Protein AF-0000000087528499 (afdb_homodimer)

pLDDT: mean 97.12, std 4.07, range [45.06, 98.94]

InterPro domains:
  IPR004852 Di-haem cytochrome c peroxidase [PF03150] (7-154)
  IPR009056 Cytochrome c-like domain [PF00034] (162-272)
  IPR009056 Cytochrome c-like domain [PS51007] (7-115)
  IPR009056 Cytochrome c-like domain [PS51007] (159-273)
  IPR026259 Di-c-type haem protein, MauG/cytochrome c peroxidase [PIRSF000294] (5-295)
  IPR036909 Cytochrome c-like domain superfamily [G3DSA:1.10.760.10] (6-283)
  IPR036909 Cytochrome c-like domain superfamily [G3DSA:1.10.760.10] (7-154)
  IPR036909 Cytochrome c-like domain superfamily [SSF46626] (4-142)
  IPR036909 Cytochrome c-like domain superfamily [SSF46626] (141-290)
  IPR051395 Cytochrome c-dependent Peroxidase and MauG [PTHR30600] (4-272)

Radius of gyration: 25.86 Å; Cα contacts (8 Å, |Δi|>4): 1270; chains: 2; bounding box: 56×79×64 Å

Organism: NCBI:txid1859131

Secondary structure (DSSP, 8-state):
-PPP-HHHHHHHHHHHH-GGGSSSSS--HHHHS-TTTTTS--SSS-B-GGGPBPSSPPPP-TTGGG-SSBSSS--BSSHHHHHHHHHH-TTTT---HHHHHHHHHT-HHHHHHHHHHHSS----HHHHHHHHHHHHHT------HHHHHHTT-GGGS-HHHHHHHHHHHHHTGGGTS-TTTTSSS-EEES-SSS----SS---BTHHHH--GGGBTEEEPPP-TTGGGS-SBTTTT-B-SHHHHHHHHIIIII-----HHHHHHHHHHHHTT--PPP--BPPPPPPP-TTSPPP-TT-/-PPP-HHHHHHHHHHHH-GGGSSSSS--HHHHS-TTTTTS--SSS-B-GGGPBPSSPPPP-TTGGG-SSBSSS--BSSHHHHHHHHHH-TTTT---HHHHHHHHHT-HHHHHHHHHHHSS----HHHHHHHHHHHHHT------HHHHHHTT-GGGS-HHHHHHHHHHHHHTGGGTS-TTTTSSS-EEES-SSS----SS---BTHHHH--GGGBTEEEPPP-TTGGGS-SBTTTT-B-SHHHHHHHHIIIII-----HHHHHHHHHHHHTT--PPP--BPPPPPPP-TTSPPP-TT-

Foldseek 3Di:
DDDFDPLLLLLLLLQQPFLLLFQFRPAGVCQQQPLVQQGGNQDLAGQAFVRAGDQWGRAHLAVLQVACADDFQRLGRAQLRVQQDQSCPCRHRVHHQVLSQVQLLQFVVSQVSCCVRVVHRDGGSSSNSVSNRSNSNVFYFDDFLVNVCVVPPVVSADPLLVLLVVCCVVLCVCVAQHDPQRFNYDKDAFQPPHDDDDPRPDQHNCVNVVDPVRGRITGGHGLQVVQRRADDDGRRPRGDQLSVLQSCSCRVRVHGDDPSNSVSNSSNSNSNYGHGDDDDNDDHRDGDPSRDDRDSPD/DPDFDPLLLLLLLLQQPFLLLFQFSPAGVCQQQPLVQQGGNQDLAGQAFVRAGDQWGRAHLAVLQVACADDFQRLGRAQLRVQQDQSCPCRHRVHHQVLSQVQLLQFVVSQVSCCVRVVHRDGGSSSNSVSNRSNSNVFYFDDFLVNVCVVPPVVSADPLLVLLVVCCVVLCVCVAQHDPQRFNYDKDAFQPPHDDDDPRPDQHNCVNVVDPVCGRITGGHGLQQVQRRADDDGRRPRGDQLSVLQSCSCRVRVHGDDPSNSVSNSSNSNSRYGHGDDDDNDDHRDGDPSRDDRDSPD

Nearest PDB structures (foldseek):
  3o5c-assembly2_C  TM=9.877E-01  e=3.280E-46  Shewanella oneidensis
  3o5c-assembly2_D  TM=9.903E-01  e=3.920E-46  Shewanella oneidensis
  1iqc-assembly2_B  TM=9.909E-01  e=7.542E-46  Nitrosomonas europaea
  4aal-assembly1_B  TM=8.360E-01  e=4.447E-28  Geobacter sulfurreducens PCA
  1zzh-assembly3_C  TM=8.320E-01  e=5.315E-28  Rhodobacter capsulatus

Structure (mmCIF, N/CA/C/O backbone):
data_AF-0000000087528499-model_v1
#
loop_
_entity.id
_entity.type
_entity.pdbx_description
1 polymer 'Cytochrome c peroxidase'
#
loop_
_atom_site.group_PDB
_atom_site.id
_atom_site.type_symbol
_atom_site.label_atom_id
_atom_site.label_alt_id
_atom_site.label_comp_id
_atom_site.label_asym_id
_atom_site.label_entity_id
_atom_site.label_seq_id
_atom_site.pdbx_PDB_ins_code
_atom_site.Cartn_x
_atom_site.Cartn_y
_atom_site.Cartn_z
_atom_site.occupancy
_atom_site.B_iso_or_equiv
_atom_site.auth_seq_id
_atom_site.auth_comp_id
_atom_site.auth_asym_id
_atom_site.auth_atom_id
_atom_site.pdbx_PDB_model_num
ATOM 1 N N . MET A 1 1 ? -13.328 -10.016 -26.359 1 45.47 1 MET A N 1
ATOM 2 C CA . MET A 1 1 ? -12.68 -9.188 -25.344 1 45.47 1 MET A CA 1
ATOM 3 C C . MET A 1 1 ? -13.703 -8.57 -24.406 1 45.47 1 MET A C 1
ATOM 5 O O . MET A 1 1 ? -14.727 -8.047 -24.844 1 45.47 1 MET A O 1
ATOM 9 N N . LYS A 1 2 ? -13.719 -8.961 -23.25 1 63.19 2 LYS A N 1
ATOM 10 C CA . LYS A 1 2 ? -14.773 -8.5 -22.375 1 63.19 2 LYS A CA 1
ATOM 11 C C . LYS A 1 2 ? -14.812 -6.977 -22.297 1 63.19 2 LYS A C 1
ATOM 13 O O . LYS A 1 2 ? -13.766 -6.324 -22.312 1 63.19 2 LYS A O 1
ATOM 18 N N . GLU A 1 3 ? -15.766 -6.355 -22.656 1 84 3 GLU A N 1
ATOM 19 C CA . GLU A 1 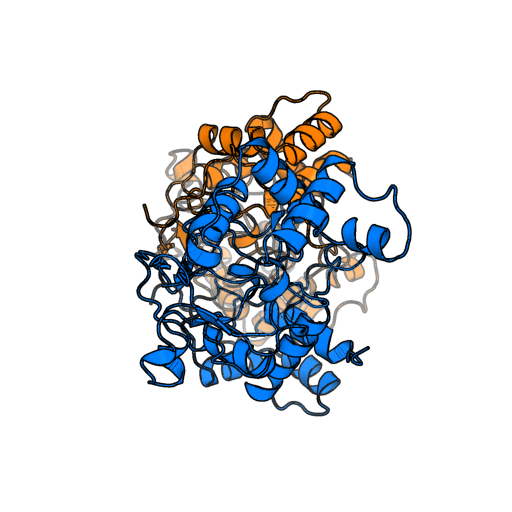3 ? -15.992 -4.918 -22.578 1 84 3 GLU A CA 1
ATOM 20 C C . GLU A 1 3 ? -15.766 -4.402 -21.156 1 84 3 GLU A C 1
ATOM 22 O O . GLU A 1 3 ? -16.219 -5.023 -20.188 1 84 3 GLU A O 1
ATOM 27 N N . ILE A 1 4 ? -14.781 -3.453 -21.016 1 93 4 ILE A N 1
ATOM 28 C CA . ILE A 1 4 ? -14.484 -2.854 -19.719 1 93 4 ILE A CA 1
ATOM 29 C C . ILE A 1 4 ? -15.109 -1.463 -19.641 1 93 4 ILE A C 1
ATOM 31 O O . ILE A 1 4 ? -14.945 -0.646 -20.547 1 93 4 ILE A O 1
ATOM 35 N N . ASN A 1 5 ? -15.977 -1.316 -18.609 1 96.56 5 ASN A N 1
ATOM 36 C CA . ASN A 1 5 ? -16.422 0.029 -18.266 1 96.56 5 ASN A CA 1
ATOM 37 C C . ASN A 1 5 ? -15.344 0.821 -17.547 1 96.56 5 ASN A C 1
ATOM 39 O O . ASN A 1 5 ? -15.07 0.581 -16.359 1 96.56 5 ASN A O 1
ATOM 43 N N . LEU A 1 6 ? -14.766 1.842 -18.25 1 96.88 6 LEU A N 1
ATOM 44 C CA . LEU A 1 6 ? -13.578 2.529 -17.75 1 96.88 6 LEU A CA 1
ATOM 45 C C . LEU A 1 6 ? -13.891 3.334 -16.5 1 96.88 6 LEU A C 1
ATOM 47 O O . LEU A 1 6 ? -13.086 3.375 -15.562 1 96.88 6 LEU A O 1
ATOM 51 N N . ALA A 1 7 ? -15.047 4.008 -16.5 1 97.75 7 ALA A N 1
ATOM 52 C CA . ALA A 1 7 ? -15.43 4.789 -15.336 1 97.75 7 ALA A CA 1
ATOM 53 C C . ALA A 1 7 ? -15.609 3.896 -14.109 1 97.75 7 ALA A C 1
ATOM 55 O O . ALA A 1 7 ? -15.156 4.238 -13.016 1 97.75 7 ALA A O 1
ATOM 56 N N . LYS A 1 8 ? -16.281 2.773 -14.289 1 98.44 8 LYS A N 1
ATOM 57 C CA . LYS A 1 8 ? -16.484 1.813 -13.203 1 98.44 8 LYS A CA 1
ATOM 58 C C . LYS A 1 8 ? -15.141 1.239 -12.742 1 98.44 8 LYS A C 1
ATOM 60 O O . LYS A 1 8 ? -14.898 1.102 -11.539 1 98.44 8 LYS A O 1
ATOM 65 N N . ALA A 1 9 ? -14.258 0.93 -13.672 1 98.69 9 ALA A N 1
ATOM 66 C CA . ALA A 1 9 ? -12.938 0.4 -13.344 1 98.69 9 ALA A CA 1
ATOM 67 C C . ALA A 1 9 ? -12.125 1.411 -12.539 1 98.69 9 ALA A C 1
ATOM 69 O O . ALA A 1 9 ? -11.398 1.039 -11.617 1 98.69 9 ALA A O 1
ATOM 70 N N . GLU A 1 10 ? -12.195 2.707 -12.883 1 98.62 10 GLU A N 1
ATOM 71 C CA . GLU A 1 10 ? -11.469 3.738 -12.148 1 98.62 10 GLU A CA 1
ATOM 72 C C . GLU A 1 10 ? -11.961 3.838 -10.703 1 98.62 10 GLU A C 1
ATOM 74 O O . GLU A 1 10 ? -11.164 3.982 -9.773 1 98.62 10 GLU A O 1
ATOM 79 N N . LEU A 1 11 ? -13.289 3.797 -10.531 1 98.81 11 LEU A N 1
ATOM 80 C CA . LEU A 1 11 ? -13.844 3.725 -9.18 1 98.81 11 LEU A CA 1
ATOM 81 C C . LEU A 1 11 ? -13.344 2.486 -8.453 1 98.81 11 LEU A C 1
ATOM 83 O O . LEU A 1 11 ? -12.922 2.568 -7.297 1 98.81 11 LEU A O 1
ATOM 87 N N . GLY A 1 12 ? -13.352 1.336 -9.133 1 98.88 12 GLY A N 1
ATOM 88 C CA . GLY A 1 12 ? -12.859 0.093 -8.562 1 98.88 12 GLY A CA 1
ATOM 89 C C . GLY A 1 12 ? -11.398 0.166 -8.148 1 98.88 12 GLY A C 1
ATOM 90 O O . GLY A 1 12 ? -11.016 -0.397 -7.121 1 98.88 12 GLY A O 1
ATOM 91 N N . LYS A 1 13 ? -10.609 0.854 -8.969 1 98.88 13 LYS A N 1
ATOM 92 C CA . LYS A 1 13 ? -9.195 1.058 -8.648 1 98.88 13 LYS A CA 1
ATOM 93 C C . LYS A 1 13 ? -9.039 1.802 -7.324 1 98.88 13 LYS A C 1
ATOM 95 O O . LYS A 1 13 ? -8.258 1.389 -6.461 1 98.88 13 LYS A O 1
ATOM 100 N N . LYS A 1 14 ? -9.75 2.869 -7.137 1 98.94 14 LYS A N 1
ATOM 101 C CA . LYS A 1 14 ? -9.688 3.617 -5.883 1 98.94 14 LYS A CA 1
ATOM 102 C C . LYS A 1 14 ? -10.078 2.738 -4.699 1 98.94 14 LYS A C 1
ATOM 104 O O . LYS A 1 14 ? -9.391 2.729 -3.672 1 98.94 14 LYS A O 1
ATOM 109 N N . LEU A 1 15 ? -11.164 1.977 -4.887 1 98.94 15 LEU A N 1
ATOM 110 C CA . LEU A 1 15 ?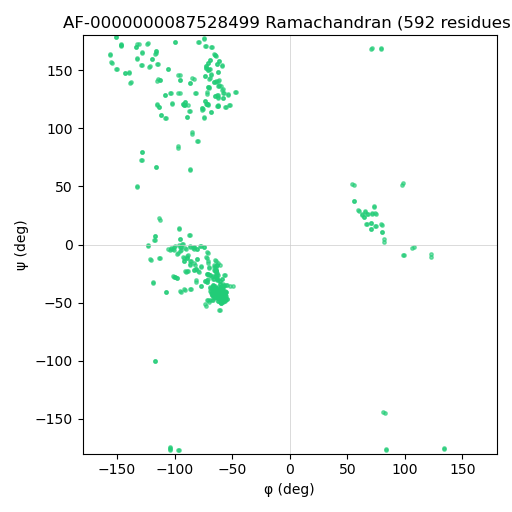 -11.664 1.122 -3.816 1 98.94 15 LEU A CA 1
ATOM 111 C C . LEU A 1 15 ? -10.672 0.009 -3.498 1 98.94 15 LEU A C 1
ATOM 113 O O . LEU A 1 15 ? -10.492 -0.35 -2.332 1 98.94 15 LEU A O 1
ATOM 117 N N . PHE A 1 16 ? -10 -0.506 -4.527 1 98.94 16 PHE A N 1
ATOM 118 C CA . PHE A 1 16 ? -9.008 -1.56 -4.391 1 98.94 16 PHE A CA 1
ATOM 119 C C . PHE A 1 16 ? -7.859 -1.105 -3.494 1 98.94 16 PHE A C 1
ATOM 121 O O . PHE A 1 16 ? -7.32 -1.896 -2.717 1 98.94 16 PHE A O 1
ATOM 128 N N . PHE A 1 17 ? -7.504 0.183 -3.471 1 98.88 17 PHE A N 1
ATOM 129 C CA . PHE A 1 17 ? -6.363 0.735 -2.75 1 98.88 17 PHE A CA 1
ATOM 130 C C . PHE A 1 17 ? -6.805 1.369 -1.438 1 98.88 17 PHE A C 1
ATOM 132 O O . PHE A 1 17 ? -5.973 1.842 -0.66 1 98.88 17 PHE A O 1
ATOM 139 N N . ASP A 1 18 ? -8.094 1.396 -1.097 1 98.81 18 ASP A N 1
ATOM 140 C CA . ASP A 1 18 ? -8.609 2.207 0.004 1 98.81 18 ASP A CA 1
ATOM 141 C C . ASP A 1 18 ? -8.57 1.434 1.319 1 98.81 18 ASP A C 1
ATOM 143 O O . ASP A 1 18 ? -9.375 0.521 1.531 1 98.81 18 ASP A O 1
ATOM 147 N N . PRO A 1 19 ? -7.688 1.811 2.229 1 98.75 19 PRO A N 1
ATOM 148 C CA . PRO A 1 19 ? -7.625 1.076 3.494 1 98.75 19 PRO A CA 1
ATOM 149 C C . PRO A 1 19 ? -8.82 1.355 4.398 1 98.75 19 PRO A C 1
ATOM 151 O O . PRO A 1 19 ? -9.031 0.652 5.391 1 98.75 19 PRO A O 1
ATOM 154 N N . ARG A 1 20 ? -9.633 2.367 4.07 1 98.56 20 ARG A N 1
ATOM 155 C CA . ARG A 1 20 ? -10.773 2.721 4.914 1 98.56 20 ARG A CA 1
ATOM 156 C C . ARG A 1 20 ? -11.898 1.703 4.77 1 98.56 20 ARG A C 1
ATOM 158 O O . ARG A 1 20 ? -12.883 1.752 5.512 1 98.56 20 ARG A O 1
ATOM 165 N N . LEU A 1 21 ? -11.695 0.698 3.895 1 98.56 21 LEU A N 1
ATOM 166 C CA . LEU A 1 21 ? -12.617 -0.426 3.773 1 98.56 21 LEU A CA 1
ATOM 167 C C . LEU A 1 21 ? -12.266 -1.528 4.766 1 98.56 21 LEU A C 1
ATOM 169 O O . LEU A 1 21 ? -12.828 -2.625 4.707 1 98.56 21 LEU A O 1
ATOM 173 N N . SER A 1 22 ? -11.359 -1.314 5.676 1 98.56 22 SER A N 1
ATOM 174 C CA . SER A 1 22 ? -11.016 -2.213 6.773 1 98.56 22 SER A CA 1
ATOM 175 C C . SER A 1 22 ? -11.242 -1.546 8.125 1 98.56 22 SER A C 1
ATOM 177 O O . SER A 1 22 ? -11.242 -0.317 8.227 1 98.56 22 SER A O 1
ATOM 179 N N . LYS A 1 23 ? -11.375 -2.35 9.148 1 97.88 23 LYS A N 1
ATOM 180 C CA . LYS A 1 23 ? -11.594 -1.845 10.5 1 97.88 23 LYS A CA 1
ATOM 181 C C . LYS A 1 23 ? -10.43 -0.974 10.953 1 97.88 23 LYS A C 1
ATOM 183 O O . LYS A 1 23 ? -10.625 0.041 11.625 1 97.88 23 LYS A O 1
ATOM 188 N N . SER A 1 24 ? -9.25 -1.37 10.602 1 97.81 24 SER A N 1
ATOM 189 C CA . SER A 1 24 ? -8.047 -0.723 11.102 1 97.81 24 SER A CA 1
ATOM 190 C C . SER A 1 24 ? -7.73 0.547 10.32 1 97.81 24 SER A C 1
ATOM 192 O O . SER A 1 24 ? -6.957 1.39 10.781 1 97.81 24 SER A O 1
ATOM 194 N N . GLY A 1 25 ? -8.242 0.671 9.117 1 98.06 25 GLY A N 1
ATOM 195 C CA . GLY A 1 25 ? -7.785 1.739 8.242 1 98.06 25 GLY A CA 1
ATOM 196 C C . GLY A 1 25 ? -6.375 1.53 7.727 1 98.06 25 GLY A C 1
ATOM 197 O O . GLY A 1 25 ? -5.723 2.479 7.281 1 98.06 25 GLY A O 1
ATOM 198 N N . PHE A 1 26 ? -5.879 0.309 7.793 1 98.06 26 PHE A N 1
ATOM 199 C CA . PHE A 1 26 ? -4.5 -0.02 7.461 1 98.06 26 PHE A CA 1
ATOM 200 C C . PHE A 1 26 ? -4.441 -1 6.293 1 98.06 26 PHE A C 1
ATOM 202 O O . PHE A 1 26 ? -3.514 -0.958 5.484 1 98.06 26 PHE A O 1
ATOM 209 N N . ILE A 1 27 ? -5.391 -1.893 6.145 1 98.5 27 ILE A N 1
ATOM 210 C CA . ILE A 1 27 ? -5.383 -2.998 5.195 1 98.5 27 ILE A CA 1
ATOM 211 C C . ILE A 1 27 ? -6.305 -2.674 4.02 1 98.5 27 ILE A C 1
ATOM 213 O O . ILE A 1 27 ? -7.426 -2.195 4.219 1 98.5 27 ILE A O 1
ATOM 217 N N . SER A 1 28 ? -5.891 -2.807 2.846 1 98.56 28 SER A N 1
ATOM 218 C CA . SER A 1 28 ? -6.652 -2.721 1.603 1 98.56 28 SER A CA 1
ATOM 219 C C . SER A 1 28 ? -6.508 -3.994 0.776 1 98.56 28 SER A C 1
ATOM 221 O O . SER A 1 28 ? -5.777 -4.906 1.158 1 98.56 28 SER A O 1
ATOM 223 N N . CYS A 1 29 ? -7.25 -4.133 -0.329 1 98.75 29 CYS A N 1
ATOM 224 C CA . CYS A 1 29 ? -7.047 -5.262 -1.229 1 98.75 29 CYS A CA 1
ATOM 225 C C . CYS A 1 29 ? -5.598 -5.336 -1.695 1 98.75 29 CYS A C 1
ATOM 227 O O . CYS A 1 29 ? -5.027 -6.422 -1.807 1 98.75 29 CYS A O 1
ATOM 229 N N . ASN A 1 30 ? -4.969 -4.199 -1.886 1 98.75 30 ASN A N 1
ATOM 230 C CA . ASN A 1 30 ? -3.592 -4.129 -2.367 1 98.75 30 ASN A CA 1
ATOM 231 C C . ASN A 1 30 ? -2.604 -4.617 -1.312 1 98.75 30 ASN A C 1
ATOM 233 O O . ASN A 1 30 ? -1.465 -4.961 -1.634 1 98.75 30 ASN A O 1
ATOM 237 N N . SER A 1 31 ? -2.988 -4.652 -0.052 1 98.38 31 SER A N 1
ATOM 238 C CA . SER A 1 31 ? -2.102 -5.121 1.009 1 98.38 31 SER A CA 1
ATOM 239 C C . SER A 1 31 ? -1.756 -6.594 0.828 1 98.38 31 SER A C 1
ATOM 241 O O . SER A 1 31 ? -0.615 -7.004 1.058 1 98.38 31 SER A O 1
ATOM 243 N N . CYS A 1 32 ? -2.697 -7.352 0.392 1 98.12 32 CYS A N 1
ATOM 244 C CA . CYS A 1 32 ? -2.492 -8.781 0.17 1 98.12 32 CYS A CA 1
ATOM 245 C C . CYS A 1 32 ? -2.246 -9.07 -1.306 1 98.12 32 CYS A C 1
ATOM 247 O O . CYS A 1 32 ? -1.653 -10.094 -1.649 1 98.12 32 CYS A O 1
ATOM 249 N N . HIS A 1 33 ? -2.768 -8.266 -2.135 1 98.62 33 HIS A N 1
ATOM 250 C CA . HIS A 1 33 ? -2.609 -8.383 -3.58 1 98.62 33 HIS A CA 1
ATOM 251 C C . HIS A 1 33 ? -1.854 -7.191 -4.152 1 98.62 33 HIS A C 1
ATOM 253 O O . HIS A 1 33 ? -2.398 -6.441 -4.965 1 98.62 33 HIS A O 1
ATOM 259 N N . ASN A 1 34 ? -0.596 -7.102 -3.771 1 98.75 34 ASN A N 1
ATOM 260 C CA . ASN A 1 34 ? 0.262 -5.961 -4.074 1 98.75 34 ASN A CA 1
ATOM 261 C C . ASN A 1 34 ? 0.581 -5.879 -5.566 1 98.75 34 ASN A C 1
ATOM 263 O O . ASN A 1 34 ? 1.312 -6.719 -6.094 1 98.75 34 ASN A O 1
ATOM 267 N N . LEU A 1 35 ? 0.107 -4.859 -6.23 1 98.81 35 LEU A N 1
ATOM 268 C CA . LEU A 1 35 ? 0.197 -4.754 -7.684 1 98.81 35 LEU A CA 1
ATOM 269 C C . LEU A 1 35 ? 1.58 -4.273 -8.109 1 98.81 35 LEU A C 1
ATOM 271 O O . LEU A 1 35 ? 1.907 -4.281 -9.297 1 98.81 35 LEU A O 1
ATOM 275 N N . SER A 1 36 ? 2.473 -3.941 -7.117 1 98.75 36 SER A N 1
ATOM 276 C CA . SER A 1 36 ? 3.881 -3.678 -7.398 1 98.75 36 SER A CA 1
ATOM 277 C C . SER A 1 36 ? 4.695 -4.969 -7.402 1 98.75 36 SER A C 1
ATOM 279 O O . SER A 1 36 ? 5.855 -4.973 -7.816 1 98.75 36 SER A O 1
ATOM 281 N N . MET A 1 37 ? 4.117 -6.047 -6.879 1 98.12 37 MET A N 1
ATOM 282 C CA . MET A 1 37 ? 4.879 -7.266 -6.621 1 98.12 37 MET A CA 1
ATOM 283 C C . MET A 1 37 ? 4.141 -8.492 -7.152 1 98.12 37 MET A C 1
ATOM 285 O O . MET A 1 37 ? 3.957 -9.469 -6.43 1 98.12 37 MET A O 1
ATOM 289 N N . GLY A 1 38 ? 3.691 -8.422 -8.414 1 97.81 38 GLY A N 1
ATOM 290 C CA . GLY A 1 38 ? 3.109 -9.578 -9.078 1 97.81 38 GLY A CA 1
ATOM 291 C C . GLY A 1 38 ? 1.704 -9.898 -8.602 1 97.81 38 GLY A C 1
ATOM 292 O O . GLY A 1 38 ? 1.222 -11.016 -8.766 1 97.81 38 GLY A O 1
ATOM 293 N N . GLY A 1 39 ? 1.047 -8.969 -7.914 1 98.56 39 GLY A N 1
ATOM 294 C CA . GLY A 1 39 ? -0.333 -9.133 -7.48 1 98.56 39 GLY A CA 1
ATOM 295 C C . GLY A 1 39 ? -0.474 -9.984 -6.234 1 98.56 39 GLY A C 1
ATOM 296 O O . GLY A 1 39 ? -1.539 -10.547 -5.98 1 98.56 39 GLY A O 1
ATOM 297 N N . THR A 1 40 ? 0.544 -10.203 -5.488 1 98.12 40 THR A N 1
ATOM 298 C CA . THR A 1 40 ? 0.572 -10.914 -4.215 1 98.12 40 THR A CA 1
ATOM 299 C C . THR A 1 40 ? 1.377 -10.141 -3.178 1 98.12 40 THR A C 1
ATOM 301 O O . THR A 1 40 ? 2.039 -9.156 -3.51 1 98.12 40 THR A O 1
ATOM 304 N N . ASP A 1 41 ? 1.311 -10.57 -1.957 1 98 41 ASP A N 1
ATOM 305 C CA . ASP A 1 41 ? 2.125 -9.938 -0.921 1 98 41 ASP A CA 1
ATOM 306 C C . ASP A 1 41 ? 3.441 -10.688 -0.729 1 98 41 ASP A C 1
ATOM 308 O O . ASP A 1 41 ? 4.285 -10.281 0.07 1 98 41 ASP A O 1
ATOM 312 N N . ASN A 1 42 ? 3.639 -11.812 -1.477 1 98.06 42 ASN A N 1
ATOM 313 C CA . ASN A 1 42 ? 4.852 -12.625 -1.435 1 98.06 42 ASN A CA 1
ATOM 314 C C . ASN A 1 42 ? 5.16 -13.102 -0.017 1 98.06 42 ASN A C 1
ATOM 316 O O . ASN A 1 42 ? 6.32 -13.133 0.393 1 98.06 42 ASN A O 1
ATOM 320 N N . LEU A 1 43 ? 4.105 -13.422 0.723 1 98 43 LEU A N 1
ATOM 321 C CA . LEU A 1 43 ? 4.184 -14.047 2.039 1 98 43 LEU A CA 1
ATOM 322 C C . LEU A 1 43 ? 3.586 -15.453 2.01 1 98 43 LEU A C 1
ATOM 324 O O . LEU A 1 43 ? 2.75 -15.758 1.156 1 98 43 LEU A O 1
ATOM 328 N N . LYS A 1 44 ? 4.035 -16.297 2.943 1 96.44 44 LYS A N 1
ATOM 329 C CA . LYS A 1 44 ? 3.422 -17.609 3.053 1 96.44 44 LYS A CA 1
ATOM 330 C C . LYS A 1 44 ? 1.919 -17.5 3.297 1 96.44 44 LYS A C 1
ATOM 332 O O . LYS A 1 44 ? 1.132 -18.234 2.682 1 96.44 44 LYS A O 1
ATOM 337 N N . THR A 1 45 ? 1.608 -16.656 4.211 1 96.31 45 THR A N 1
ATOM 338 C CA . THR A 1 45 ? 0.228 -16.266 4.473 1 96.31 45 THR A CA 1
ATOM 339 C C . THR A 1 45 ? 0.137 -14.773 4.762 1 96.31 45 THR A C 1
ATOM 341 O O . THR A 1 45 ? 1.068 -14.18 5.312 1 96.31 45 THR A O 1
ATOM 344 N N . SER A 1 46 ? -0.961 -14.203 4.379 1 97.44 46 SER A N 1
ATOM 345 C CA . SER A 1 46 ? -1.125 -12.758 4.523 1 97.44 46 SER A CA 1
ATOM 346 C C . SER A 1 46 ? -1.278 -12.359 5.988 1 97.44 46 SER A C 1
ATOM 348 O O . SER A 1 46 ? -1.599 -13.203 6.832 1 97.44 46 SER A O 1
ATOM 350 N N . ILE A 1 47 ? -0.941 -11.141 6.246 1 97.81 47 ILE A N 1
ATOM 351 C CA . ILE A 1 47 ? -1.133 -10.531 7.559 1 97.81 47 ILE A CA 1
ATOM 352 C C . ILE A 1 47 ? -2.5 -9.852 7.613 1 97.81 47 ILE A C 1
ATOM 354 O O . ILE A 1 47 ? -2.811 -8.992 6.785 1 97.81 47 ILE A O 1
ATOM 358 N N . GLY A 1 48 ? -3.357 -10.227 8.555 1 97.94 48 GLY A N 1
ATOM 359 C CA . GLY A 1 48 ? -4.68 -9.648 8.727 1 97.94 48 GLY A CA 1
ATOM 360 C C . GLY A 1 48 ? -4.77 -8.688 9.891 1 97.94 48 GLY A C 1
ATOM 361 O O . GLY A 1 48 ? -3.752 -8.344 10.5 1 97.94 48 GLY A O 1
ATOM 362 N N . HIS A 1 49 ? -6 -8.211 10.102 1 98.25 49 HIS A N 1
ATOM 363 C CA . HIS A 1 49 ? -6.289 -7.309 11.203 1 98.25 49 HIS A CA 1
ATOM 364 C C . HIS A 1 49 ? -5.68 -7.82 12.508 1 98.25 49 HIS A C 1
ATOM 366 O O . HIS A 1 49 ? -5.766 -9.008 12.812 1 98.25 49 HIS A O 1
ATOM 372 N N . LYS A 1 50 ? -4.957 -6.938 13.266 1 97.94 50 LYS A N 1
ATOM 373 C CA . LYS A 1 50 ? -4.297 -7.254 14.523 1 97.94 50 LYS A CA 1
ATOM 374 C C . LYS A 1 50 ? -3.215 -8.312 14.336 1 97.94 50 LYS A C 1
ATOM 376 O O . LYS A 1 50 ? -2.994 -9.148 15.211 1 97.94 50 LYS A O 1
ATOM 381 N N . TRP A 1 51 ? -2.68 -8.398 13.172 1 98.06 51 TRP A N 1
ATOM 382 C CA . TRP A 1 51 ? -1.521 -9.219 12.82 1 98.06 51 TRP A CA 1
ATOM 383 C C . TRP A 1 51 ? -1.878 -10.695 12.812 1 98.06 51 TRP A C 1
ATOM 385 O O . TRP A 1 51 ? -1.031 -11.547 13.109 1 98.06 51 TRP A O 1
ATOM 395 N N . GLN A 1 52 ? -3.096 -10.953 12.578 1 97.31 52 GLN A N 1
ATOM 396 C CA . GLN A 1 52 ? -3.529 -12.344 12.477 1 97.31 52 GLN A CA 1
ATOM 397 C C . GLN A 1 52 ? -2.869 -13.039 11.289 1 97.31 52 GLN A C 1
ATOM 399 O O . GLN A 1 52 ? -2.723 -12.453 10.219 1 97.31 52 GLN A O 1
ATOM 404 N N . GLN A 1 53 ? -2.516 -14.266 11.539 1 95.38 53 GLN A N 1
ATOM 405 C CA . GLN A 1 53 ? -1.944 -15.109 10.492 1 95.38 53 GLN A CA 1
ATOM 406 C C . GLN A 1 53 ? -3.033 -15.891 9.758 1 95.38 53 GLN A C 1
ATOM 408 O O . GLN A 1 53 ? -3.789 -16.641 10.383 1 95.38 53 GLN A O 1
ATOM 413 N N . GLY A 1 54 ? -3.156 -15.695 8.484 1 89.44 54 GLY A N 1
ATOM 414 C CA . GLY A 1 54 ? -4.133 -16.438 7.707 1 89.44 54 GLY A CA 1
ATOM 415 C C . GLY A 1 54 ? -3.732 -17.891 7.473 1 89.44 54 GLY A C 1
ATOM 416 O O . GLY A 1 54 ? -2.588 -18.266 7.727 1 89.44 54 GLY A O 1
ATOM 417 N N . PRO A 1 55 ? -4.648 -18.641 6.945 1 90.44 55 PRO A N 1
ATOM 418 C CA . PRO A 1 55 ? -4.398 -20.078 6.77 1 90.44 55 PRO A CA 1
ATOM 419 C C . PRO A 1 55 ? -3.855 -20.422 5.383 1 90.44 55 PRO A C 1
ATOM 421 O O . PRO A 1 55 ? -3.535 -21.578 5.109 1 90.44 55 PRO A O 1
ATOM 424 N N . ILE A 1 56 ? -3.781 -19.438 4.539 1 93.69 56 ILE A N 1
ATOM 425 C CA . ILE A 1 56 ? -3.564 -19.797 3.141 1 93.69 56 ILE A CA 1
ATOM 426 C C . ILE A 1 56 ? -2.795 -18.688 2.434 1 93.69 56 ILE A C 1
ATOM 428 O O . ILE A 1 56 ? -2.844 -17.531 2.85 1 93.69 56 ILE A O 1
ATOM 432 N N . ASN A 1 57 ? -2.059 -19.047 1.451 1 97.12 57 ASN A N 1
ATOM 433 C CA . ASN A 1 57 ? -1.312 -18.109 0.621 1 97.12 57 ASN A CA 1
ATOM 434 C C . ASN A 1 57 ? -2.24 -17.281 -0.266 1 97.12 57 ASN A C 1
ATOM 436 O O . ASN A 1 57 ? -3.199 -17.812 -0.83 1 97.12 57 ASN A O 1
ATOM 440 N N . ALA A 1 58 ? -2.037 -15.977 -0.348 1 97 58 ALA A N 1
ATOM 441 C CA . ALA A 1 58 ? -2.855 -15.133 -1.215 1 97 58 ALA A CA 1
ATOM 442 C C . ALA A 1 58 ? -2.535 -15.383 -2.686 1 97 58 ALA A C 1
ATOM 444 O O . ALA A 1 58 ? -1.388 -15.227 -3.111 1 97 58 ALA A O 1
ATOM 445 N N . PRO A 1 59 ? -3.5 -15.797 -3.484 1 97.31 59 PRO A N 1
ATOM 446 C CA . PRO A 1 59 ? -3.24 -15.93 -4.918 1 97.31 59 PRO A CA 1
ATOM 447 C C . PRO A 1 59 ? -3.041 -14.586 -5.613 1 97.31 59 PRO A C 1
ATOM 449 O O . PRO A 1 59 ? -3.469 -13.547 -5.094 1 97.31 59 PRO A O 1
ATOM 452 N N . THR A 1 60 ? -2.41 -14.609 -6.746 1 98.62 60 THR A N 1
ATOM 453 C CA . THR A 1 60 ? -2.273 -13.383 -7.523 1 98.62 60 THR A CA 1
ATOM 454 C C . THR A 1 60 ? -3.627 -12.93 -8.07 1 98.62 60 THR A C 1
ATOM 456 O O . THR A 1 60 ? -4.465 -13.766 -8.422 1 98.62 60 THR A O 1
ATOM 459 N N . VAL A 1 61 ? -3.801 -11.609 -8.156 1 98.56 61 VAL A N 1
ATOM 460 C CA . VAL A 1 61 ? -5.008 -11.047 -8.742 1 98.56 61 VAL A CA 1
ATOM 461 C C . VAL A 1 61 ? -4.793 -10.812 -10.234 1 98.56 61 VAL A C 1
ATOM 463 O O . VAL A 1 61 ? -5.746 -10.578 -10.977 1 98.56 61 VAL A O 1
ATOM 466 N N . LEU A 1 62 ? -3.506 -10.867 -10.688 1 98.75 62 LEU A N 1
ATOM 467 C CA . LEU A 1 62 ? -3.229 -10.719 -12.109 1 98.75 62 LEU A CA 1
ATOM 468 C C . LEU A 1 62 ? -3.867 -11.852 -12.906 1 98.75 62 LEU A C 1
ATOM 470 O O . LEU A 1 62 ? -3.73 -13.023 -12.547 1 98.75 62 LEU A O 1
ATOM 474 N N . ASN A 1 63 ? -4.598 -11.477 -13.914 1 98.5 63 ASN A N 1
ATOM 475 C CA . ASN A 1 63 ? -5.262 -12.398 -14.828 1 98.5 63 ASN A CA 1
ATOM 476 C C . ASN A 1 63 ? -6.363 -13.188 -14.125 1 98.5 63 ASN A C 1
ATOM 478 O O . ASN A 1 63 ? -6.789 -14.234 -14.609 1 98.5 63 ASN A O 1
ATOM 482 N N . SER A 1 64 ? -6.816 -12.719 -12.977 1 98.06 64 SER A N 1
ATOM 483 C CA . SER A 1 64 ? -7.828 -13.445 -12.219 1 98.06 64 SER A CA 1
ATOM 484 C C . SER A 1 64 ? -9.141 -13.539 -12.984 1 98.06 64 SER A C 1
ATOM 486 O O . SER A 1 64 ? -9.961 -14.414 -12.719 1 98.06 64 SER A O 1
ATOM 488 N N . SER A 1 65 ? -9.383 -12.656 -13.906 1 97.25 65 SER A N 1
ATOM 489 C CA . SER A 1 65 ? -10.586 -12.688 -14.734 1 97.25 65 SER A CA 1
ATOM 490 C C . SER A 1 65 ? -10.633 -13.938 -15.609 1 97.25 65 SER A C 1
ATOM 492 O O . SER A 1 65 ? -11.672 -14.273 -16.172 1 97.25 65 SER A O 1
ATOM 494 N N . LEU A 1 66 ? -9.531 -14.672 -15.758 1 97.62 66 LEU A N 1
ATOM 495 C CA . LEU A 1 66 ? -9.461 -15.883 -16.578 1 97.62 66 LEU A CA 1
ATOM 496 C C . LEU A 1 66 ? -9.828 -17.109 -15.75 1 97.62 66 LEU A C 1
ATOM 498 O O . LEU A 1 66 ? -10.008 -18.203 -16.312 1 97.62 66 LEU A O 1
ATOM 502 N N . ASN A 1 67 ? -9.906 -16.969 -14.438 1 97.94 67 ASN A N 1
ATOM 503 C CA . ASN A 1 67 ? -10.297 -18.094 -13.578 1 97.94 67 ASN A CA 1
ATOM 504 C C . ASN A 1 67 ? -11.773 -18.453 -13.773 1 97.94 67 ASN A C 1
ATOM 506 O O . ASN A 1 67 ? -12.617 -17.562 -13.922 1 97.94 67 ASN A O 1
ATOM 510 N N . PHE A 1 68 ? -12.07 -19.703 -13.727 1 97.81 68 PHE A N 1
ATOM 511 C CA . PHE A 1 68 ? -13.469 -20.109 -13.844 1 97.81 68 PHE A CA 1
ATOM 512 C C . PHE A 1 68 ? -14.195 -19.922 -12.516 1 97.81 68 PHE A C 1
ATOM 514 O O . PHE A 1 68 ? -15.422 -19.828 -12.484 1 97.81 68 PHE A O 1
ATOM 521 N N . VAL A 1 69 ? -13.477 -19.906 -11.43 1 98.06 69 VAL A N 1
ATOM 522 C CA . VAL A 1 69 ? -13.906 -19.578 -10.078 1 98.06 69 VAL A CA 1
ATOM 523 C C . VAL A 1 69 ? -12.773 -18.891 -9.328 1 98.06 69 VAL A C 1
ATOM 525 O O . VAL A 1 69 ? -11.648 -18.797 -9.828 1 98.06 69 VAL A O 1
ATOM 528 N N . GLN A 1 70 ? -13.094 -18.375 -8.164 1 97.62 70 GLN A N 1
ATOM 529 C CA . GLN A 1 70 ? -12.086 -17.641 -7.41 1 97.62 70 GLN A CA 1
ATOM 530 C C . GLN A 1 70 ? -11.758 -18.344 -6.094 1 97.62 70 GLN A C 1
ATOM 532 O O . GLN A 1 70 ? -12.469 -19.266 -5.684 1 97.62 70 GLN A O 1
ATOM 537 N N . PHE A 1 71 ? -10.641 -17.891 -5.477 1 96.94 71 PHE A N 1
ATOM 538 C CA . PHE A 1 71 ? -10.062 -18.516 -4.289 1 96.94 71 PHE A CA 1
ATOM 539 C C . PHE A 1 71 ? -9.43 -19.859 -4.633 1 96.94 71 PHE A C 1
ATOM 541 O O . PHE A 1 71 ? -9.562 -20.344 -5.762 1 96.94 71 PHE A O 1
ATOM 548 N N . TRP A 1 72 ? -8.703 -20.375 -3.744 1 97.44 72 TRP A N 1
ATOM 549 C CA . TRP A 1 72 ? -8.086 -21.688 -3.906 1 97.44 72 TRP A CA 1
ATOM 550 C C . TRP A 1 72 ? -9.141 -22.781 -3.951 1 97.44 72 TRP A C 1
ATOM 552 O O . TRP A 1 72 ? -9.016 -23.75 -4.715 1 97.44 72 TRP A O 1
ATOM 562 N N . ASP A 1 73 ? -10.172 -22.594 -3.133 1 97.31 73 ASP A N 1
ATOM 563 C CA . ASP A 1 73 ? -11.156 -23.672 -2.984 1 97.31 73 ASP A CA 1
ATOM 564 C C . ASP A 1 73 ? -12.352 -23.438 -3.906 1 97.31 73 ASP A C 1
ATOM 566 O O . ASP A 1 73 ? -13.328 -24.188 -3.869 1 97.31 73 ASP A O 1
ATOM 570 N N . GLY A 1 74 ? -12.352 -22.359 -4.66 1 97.62 74 GLY A N 1
ATOM 571 C CA . GLY A 1 74 ? -13.391 -22.094 -5.645 1 97.62 74 GLY A CA 1
ATOM 572 C C . GLY A 1 74 ? -14.711 -21.672 -5.023 1 97.62 74 GLY A C 1
ATOM 573 O O . GLY A 1 74 ? -15.773 -21.859 -5.617 1 97.62 74 GLY A O 1
ATOM 574 N N . ARG A 1 75 ? -14.68 -21.094 -3.879 1 97.25 75 ARG A N 1
ATOM 575 C CA . ARG A 1 75 ? -15.914 -20.812 -3.162 1 97.25 75 ARG A CA 1
ATOM 576 C C . ARG A 1 75 ? -16.625 -19.609 -3.756 1 97.25 75 ARG A C 1
ATOM 578 O O . ARG A 1 75 ? -17.812 -19.391 -3.5 1 97.25 75 ARG A O 1
ATOM 585 N N . ALA A 1 76 ? -15.93 -18.766 -4.512 1 97.31 76 ALA A N 1
ATOM 586 C CA . ALA A 1 76 ? -16.547 -17.625 -5.176 1 97.31 76 ALA A CA 1
ATOM 587 C C . ALA A 1 76 ? -16.641 -17.844 -6.68 1 97.31 76 ALA A C 1
ATOM 589 O O . ALA A 1 76 ? -15.633 -18.125 -7.336 1 97.31 76 ALA A O 1
ATOM 590 N N . GLU A 1 77 ? -17.812 -17.656 -7.219 1 97.19 77 GLU A N 1
ATOM 591 C CA . GLU A 1 77 ? -18.047 -17.922 -8.633 1 97.19 77 GLU A CA 1
ATOM 592 C C . GLU A 1 77 ? -17.484 -16.812 -9.508 1 97.19 77 GLU A C 1
ATOM 594 O O . GLU A 1 77 ? -17.031 -17.062 -10.633 1 97.19 77 GLU A O 1
ATOM 599 N N . THR A 1 78 ? -17.578 -15.609 -8.992 1 97.62 78 THR A N 1
ATOM 600 C CA . THR A 1 78 ? -17.172 -14.453 -9.789 1 97.62 78 THR A CA 1
ATOM 601 C C . THR A 1 78 ? -16.188 -13.586 -9 1 97.62 78 THR A C 1
ATOM 603 O O . THR A 1 78 ? -16.047 -13.734 -7.789 1 97.62 78 THR A O 1
ATOM 606 N N . LEU A 1 79 ? -15.508 -12.68 -9.742 1 97.88 79 LEU A N 1
ATOM 607 C CA . LEU A 1 79 ? -14.648 -11.688 -9.094 1 97.88 79 LEU A CA 1
ATOM 608 C C . LEU A 1 79 ? -15.445 -10.844 -8.109 1 97.88 79 LEU A C 1
ATOM 610 O O . LEU A 1 79 ? -14.953 -10.523 -7.023 1 97.88 79 LEU A O 1
ATOM 614 N N . LYS A 1 80 ? -16.656 -10.477 -8.523 1 97.56 80 LYS A N 1
ATOM 615 C CA . LYS A 1 80 ? -17.531 -9.703 -7.66 1 97.56 80 LYS A CA 1
ATOM 616 C C . LYS A 1 80 ? -17.812 -10.438 -6.355 1 97.56 80 LYS A C 1
ATOM 618 O O . LYS A 1 80 ? -17.719 -9.859 -5.273 1 97.56 80 LYS A O 1
ATOM 623 N N . ASP A 1 81 ? -18.094 -11.758 -6.43 1 97.06 81 ASP A N 1
ATOM 624 C CA . ASP A 1 81 ? -18.344 -12.578 -5.25 1 97.06 81 ASP A CA 1
ATOM 625 C C . ASP A 1 81 ? -17.109 -12.641 -4.352 1 97.06 81 ASP A C 1
ATOM 627 O O . ASP A 1 81 ? -17.234 -12.609 -3.125 1 97.06 81 ASP A O 1
ATOM 631 N N . GLN A 1 82 ? -16.062 -12.789 -4.961 1 97.06 82 GLN A N 1
ATOM 632 C CA . GLN A 1 82 ? -14.797 -12.891 -4.234 1 97.06 82 GLN A CA 1
ATOM 633 C C . GLN A 1 82 ? -14.5 -11.609 -3.455 1 97.06 82 GLN A C 1
ATOM 635 O O . GLN A 1 82 ? -14.117 -11.664 -2.285 1 97.06 82 GLN A O 1
ATOM 640 N N . ALA A 1 83 ? -14.672 -10.406 -3.99 1 96 83 ALA A N 1
ATOM 641 C CA . ALA A 1 83 ? -14.258 -9.117 -3.451 1 96 83 ALA A CA 1
ATOM 642 C C . ALA A 1 83 ? -14.969 -8.812 -2.135 1 96 83 ALA A C 1
ATOM 644 O O . ALA A 1 83 ? -14.422 -8.133 -1.268 1 96 83 ALA A O 1
ATOM 645 N N . GLY A 1 84 ? -16.109 -9.305 -1.975 1 95.5 84 GLY A N 1
ATOM 646 C CA . GLY A 1 84 ? -16.875 -9.031 -0.77 1 95.5 84 GLY A CA 1
ATOM 647 C C . GLY A 1 84 ? -16.344 -9.766 0.449 1 95.5 84 GLY A C 1
ATOM 648 O O . GLY A 1 84 ? -16.5 -9.297 1.577 1 95.5 84 GLY A O 1
ATOM 649 N N . GLY A 1 85 ? -15.789 -10.914 0.288 1 94.81 85 GLY A N 1
ATOM 650 C CA . GLY A 1 85 ? -15.383 -11.812 1.36 1 94.81 85 GLY A CA 1
ATOM 651 C C . GLY A 1 85 ? -14.352 -11.203 2.289 1 94.81 85 GLY A C 1
ATOM 652 O O . GLY A 1 85 ? -14.602 -11.062 3.49 1 94.81 85 GLY A O 1
ATOM 653 N N . PRO A 1 86 ? -13.242 -10.766 1.761 1 96.44 86 PRO A N 1
ATOM 654 C CA . PRO A 1 86 ? -12.148 -10.25 2.592 1 96.44 86 PRO A CA 1
ATOM 655 C C . PRO A 1 86 ? -12.57 -9.055 3.447 1 96.44 86 PRO A C 1
ATOM 657 O O . PRO A 1 86 ? -12.117 -8.922 4.586 1 96.44 86 PRO A O 1
ATOM 660 N N . ILE A 1 87 ? -13.406 -8.156 2.949 1 96.88 87 ILE A N 1
ATOM 661 C CA . ILE A 1 87 ? -13.844 -6.969 3.672 1 96.88 87 ILE A CA 1
ATOM 662 C C . ILE A 1 87 ? -14.477 -7.375 5.004 1 96.88 87 ILE A C 1
ATOM 664 O O . ILE A 1 87 ? -14.164 -6.801 6.047 1 96.88 87 ILE A O 1
ATOM 668 N N . ALA A 1 88 ? -15.273 -8.484 4.969 1 96.94 88 ALA A N 1
ATOM 669 C CA . ALA A 1 88 ? -16.047 -8.867 6.152 1 96.94 88 ALA A CA 1
ATOM 670 C C . ALA A 1 88 ? -15.312 -9.953 6.941 1 96.94 88 ALA A C 1
ATOM 672 O O . ALA A 1 88 ? -15.766 -10.359 8.016 1 96.94 88 ALA A O 1
ATOM 673 N N . ASN A 1 89 ? -14.234 -10.492 6.418 1 96.31 89 ASN A N 1
ATOM 674 C CA . ASN A 1 89 ? -13.516 -11.57 7.094 1 96.31 89 ASN A CA 1
ATOM 675 C C . ASN A 1 89 ? -12.766 -11.062 8.32 1 96.31 89 ASN A C 1
ATOM 677 O O . ASN A 1 89 ? -11.883 -10.211 8.203 1 96.31 89 ASN A O 1
ATOM 681 N N . PRO A 1 90 ? -13.031 -11.555 9.531 1 95.81 90 PRO A N 1
ATOM 682 C CA . PRO A 1 90 ? -12.414 -11.031 10.758 1 95.81 90 PRO A CA 1
ATOM 683 C C . PRO A 1 90 ? -10.906 -11.25 10.797 1 95.81 90 PRO A C 1
ATOM 685 O O . PRO A 1 90 ? -10.195 -10.547 11.516 1 95.81 90 PRO A O 1
ATOM 688 N N . GLY A 1 91 ? -10.422 -12.18 10.062 1 95.62 91 GLY A N 1
ATOM 689 C CA . GLY A 1 91 ? -8.992 -12.445 10.023 1 95.62 91 GLY A CA 1
ATOM 690 C C . GLY A 1 91 ? -8.273 -11.672 8.938 1 95.62 91 GLY A C 1
ATOM 691 O O . GLY A 1 91 ? -7.059 -11.789 8.773 1 95.62 91 GLY A O 1
ATOM 692 N N . GLU A 1 92 ? -8.992 -10.945 8.156 1 96.81 92 GLU A N 1
ATOM 693 C CA . GLU A 1 92 ? -8.438 -10.156 7.059 1 96.81 92 GLU A CA 1
ATOM 694 C C . GLU A 1 92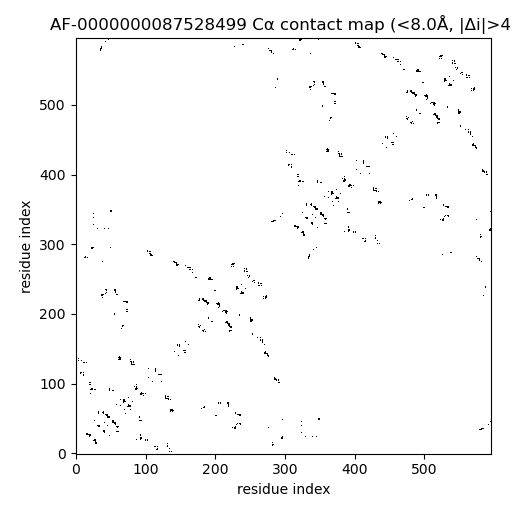 ? -8.68 -8.664 7.273 1 96.81 92 GLU A C 1
ATOM 696 O O . GLU A 1 92 ? -8.055 -8.039 8.133 1 96.81 92 GLU A O 1
ATOM 701 N N . MET A 1 93 ? -9.664 -8.055 6.648 1 97.69 93 MET A N 1
ATOM 702 C CA . MET A 1 93 ? -9.898 -6.613 6.773 1 97.69 93 MET A CA 1
ATOM 703 C C . MET A 1 93 ? -10.773 -6.305 7.984 1 97.69 93 MET A C 1
ATOM 705 O O . MET A 1 93 ? -10.859 -5.152 8.414 1 97.69 93 MET A O 1
ATOM 709 N N . ALA A 1 94 ? -11.484 -7.324 8.547 1 97.44 94 ALA A N 1
ATOM 710 C CA . ALA A 1 94 ? -12.172 -7.336 9.836 1 97.44 94 ALA A CA 1
ATOM 711 C C . ALA A 1 94 ? -13.242 -6.25 9.898 1 97.44 94 ALA A C 1
ATOM 713 O O . ALA A 1 94 ? -13.461 -5.648 10.953 1 97.44 94 ALA A O 1
ATOM 714 N N . PHE A 1 95 ? -13.789 -5.938 8.797 1 96.69 95 PHE A N 1
ATOM 715 C CA . PHE A 1 95 ? -14.844 -4.93 8.75 1 96.69 95 PHE A CA 1
ATOM 716 C C . PHE A 1 95 ? -16.203 -5.586 8.578 1 96.69 95 PHE A C 1
ATOM 718 O O . PHE A 1 95 ? -16.375 -6.762 8.906 1 96.69 95 PHE A O 1
ATOM 725 N N . THR A 1 96 ? -17.312 -4.961 8.406 1 96.62 96 THR A N 1
ATOM 726 C CA . THR A 1 96 ? -18.609 -5.457 7.938 1 96.62 96 THR A CA 1
ATOM 727 C C . THR A 1 96 ? -19.047 -4.703 6.688 1 96.62 96 THR A C 1
ATOM 729 O O . THR A 1 96 ? -18.656 -3.561 6.469 1 96.62 96 THR A O 1
ATOM 732 N N . HIS A 1 97 ? -19.828 -5.387 5.941 1 97.12 97 HIS A N 1
ATOM 733 C CA . HIS A 1 97 ? -20.312 -4.742 4.73 1 97.12 97 HIS A CA 1
ATOM 734 C C . HIS A 1 97 ? -21.094 -3.473 5.062 1 97.12 97 HIS A C 1
ATOM 736 O O . HIS A 1 97 ? -20.969 -2.463 4.363 1 97.12 97 HIS A O 1
ATOM 742 N N . ASP A 1 98 ? -21.812 -3.498 6.133 1 96.81 98 ASP A N 1
ATOM 743 C CA . ASP A 1 98 ? -22.594 -2.334 6.543 1 96.81 98 ASP A CA 1
ATOM 744 C C . ASP A 1 98 ? -21.672 -1.173 6.934 1 96.81 98 ASP A C 1
ATOM 746 O O . ASP A 1 98 ? -21.906 -0.031 6.535 1 96.81 98 ASP A O 1
ATOM 750 N N . LEU A 1 99 ? -20.719 -1.453 7.711 1 95.94 99 LEU A N 1
ATOM 751 C CA . LEU A 1 99 ? -19.797 -0.407 8.148 1 95.94 99 LEU A CA 1
ATOM 752 C C . LEU A 1 99 ? -19.016 0.15 6.965 1 95.94 99 LEU A C 1
ATOM 754 O O . LEU A 1 99 ? -18.75 1.354 6.898 1 95.94 99 LEU A O 1
ATOM 758 N N . ALA A 1 100 ? -18.578 -0.714 6.039 1 96.5 100 ALA A N 1
ATOM 759 C CA . ALA A 1 100 ? -17.906 -0.269 4.82 1 96.5 100 ALA A CA 1
ATOM 760 C C . ALA A 1 100 ? -18.781 0.707 4.035 1 96.5 100 ALA A C 1
ATOM 762 O O . ALA A 1 100 ? -18.312 1.75 3.584 1 96.5 100 ALA A O 1
ATOM 763 N N . GLN A 1 101 ? -20.031 0.333 3.873 1 96.75 101 GLN A N 1
ATOM 764 C CA . GLN A 1 101 ? -20.984 1.2 3.195 1 96.75 101 GLN A CA 1
ATOM 765 C C . GLN A 1 101 ? -21.109 2.547 3.904 1 96.75 101 GLN A C 1
ATOM 767 O O . GLN A 1 101 ? -21.094 3.596 3.26 1 96.75 101 GLN A O 1
ATOM 772 N N . ASP A 1 102 ? -21.25 2.486 5.223 1 97.19 102 ASP A N 1
ATOM 773 C CA . ASP A 1 102 ? -21.391 3.709 6.008 1 97.19 102 ASP A CA 1
ATOM 774 C C . ASP A 1 102 ? -20.203 4.645 5.793 1 97.19 102 ASP A C 1
ATOM 776 O O . ASP A 1 102 ? -20.391 5.859 5.652 1 97.19 102 ASP A O 1
ATOM 780 N N . VAL A 1 103 ? -19.031 4.086 5.758 1 98.19 103 VAL A N 1
ATOM 781 C CA . VAL A 1 103 ? -17.828 4.879 5.527 1 98.19 103 VAL A CA 1
ATOM 782 C C . VAL A 1 103 ? -17.891 5.527 4.148 1 98.19 103 VAL A C 1
ATOM 784 O O . VAL A 1 103 ? -17.734 6.746 4.02 1 98.19 103 VAL A O 1
ATOM 787 N N . LEU A 1 104 ? -18.203 4.801 3.115 1 98.56 104 LEU A N 1
ATOM 788 C CA . LEU A 1 104 ? -18.172 5.297 1.742 1 98.56 104 LEU A CA 1
ATOM 789 C C . LEU A 1 104 ? -19.266 6.348 1.53 1 98.56 104 LEU A C 1
ATOM 791 O O . LEU A 1 104 ? -19.031 7.352 0.85 1 98.56 104 LEU A O 1
ATOM 795 N N . VAL A 1 105 ? -20.422 6.133 2.174 1 98.12 105 VAL A N 1
ATOM 796 C CA . VAL A 1 105 ? -21.547 7.066 2.037 1 98.12 105 VAL A CA 1
ATOM 797 C C . VAL A 1 105 ? -21.172 8.398 2.689 1 98.12 105 VAL A C 1
ATOM 799 O O . VAL A 1 105 ? -21.656 9.453 2.262 1 98.12 105 VAL A O 1
ATOM 802 N N . SER A 1 106 ? -20.328 8.344 3.639 1 98.31 106 SER A N 1
ATOM 803 C CA . SER A 1 106 ? -19.969 9.547 4.391 1 98.31 106 SER A CA 1
ATOM 804 C C . SER A 1 106 ? -18.891 10.352 3.664 1 98.31 106 SER A C 1
ATOM 806 O O . SER A 1 106 ? -18.516 11.438 4.105 1 98.31 106 SER A O 1
ATOM 808 N N . ILE A 1 107 ? -18.375 9.938 2.541 1 98.38 107 ILE A N 1
ATOM 809 C CA . ILE A 1 107 ? -17.312 10.594 1.783 1 98.38 107 ILE A CA 1
ATOM 810 C C . ILE A 1 107 ? -17.891 11.219 0.515 1 98.38 107 ILE A C 1
ATOM 812 O O . ILE A 1 107 ? -18.25 10.5 -0.427 1 98.38 107 ILE A O 1
ATOM 816 N N . PRO A 1 108 ? -17.984 12.516 0.411 1 98.06 108 PRO A N 1
ATOM 817 C CA . PRO A 1 108 ? -18.656 13.164 -0.714 1 98.06 108 PRO A CA 1
ATOM 818 C C . PRO A 1 108 ? -18.047 12.797 -2.064 1 98.06 108 PRO A C 1
ATOM 820 O O . PRO A 1 108 ? -18.766 12.625 -3.047 1 98.06 108 PRO A O 1
ATOM 823 N N . GLY A 1 109 ? -16.75 12.664 -2.131 1 98.25 109 GLY A N 1
ATOM 824 C CA . GLY A 1 109 ? -16.109 12.273 -3.373 1 98.25 109 GLY A CA 1
ATOM 825 C C . GLY A 1 109 ? -16.594 10.93 -3.898 1 98.25 109 GLY A C 1
ATOM 826 O O . GLY A 1 109 ? -16.797 10.766 -5.102 1 98.25 109 GLY A O 1
ATOM 827 N N . TYR A 1 110 ? -16.781 9.977 -3.049 1 98.62 110 TYR A N 1
ATOM 828 C CA . TYR A 1 110 ? -17.281 8.672 -3.467 1 98.62 110 TYR A CA 1
ATOM 829 C C . TYR A 1 110 ? -18.734 8.773 -3.914 1 98.62 110 TYR A C 1
ATOM 831 O O . TYR A 1 110 ? -19.125 8.133 -4.895 1 98.62 110 TYR A O 1
ATOM 839 N N . ILE A 1 111 ? -19.531 9.57 -3.182 1 98.44 111 ILE A N 1
ATOM 840 C CA . ILE A 1 111 ? -20.922 9.75 -3.59 1 98.44 111 ILE A CA 1
ATOM 841 C C . ILE A 1 111 ? -20.984 10.258 -5.027 1 98.44 111 ILE A C 1
ATOM 843 O O . ILE A 1 111 ? -21.719 9.727 -5.852 1 98.44 111 ILE A O 1
ATOM 847 N N . THR A 1 112 ? -20.219 11.227 -5.328 1 98.25 112 THR A N 1
ATOM 848 C CA . THR A 1 112 ? -20.156 11.797 -6.672 1 98.25 112 THR A CA 1
ATOM 849 C C . THR A 1 112 ? -19.734 10.742 -7.688 1 98.25 112 THR A C 1
ATOM 851 O O . THR A 1 112 ? -20.328 10.625 -8.758 1 98.25 112 THR A O 1
ATOM 854 N N . GLU A 1 113 ? -18.703 9.984 -7.375 1 98.25 113 GLU A N 1
ATOM 855 C CA . GLU A 1 113 ? -18.188 8.984 -8.305 1 98.25 113 GLU A CA 1
ATOM 856 C C . GLU A 1 113 ? -19.188 7.855 -8.516 1 98.25 113 GLU A C 1
ATOM 858 O O . GLU A 1 113 ? -19.359 7.375 -9.633 1 98.25 113 GLU A O 1
ATOM 863 N N . PHE A 1 114 ? -19.812 7.395 -7.406 1 98.62 114 PHE A N 1
ATOM 864 C CA . PHE A 1 114 ? -20.828 6.367 -7.551 1 98.62 114 PHE A CA 1
ATOM 865 C C . PHE A 1 114 ? -21.969 6.852 -8.438 1 98.62 114 PHE A C 1
ATOM 867 O O . PHE A 1 114 ? -22.484 6.094 -9.258 1 98.62 114 PHE A O 1
ATOM 874 N N . LYS A 1 115 ? -22.359 8.094 -8.25 1 98.25 115 LYS A N 1
ATOM 875 C CA . LYS A 1 115 ? -23.422 8.672 -9.086 1 98.25 115 LYS A CA 1
ATOM 876 C C . LYS A 1 115 ? -23.016 8.68 -10.555 1 98.25 115 LYS A C 1
ATOM 878 O O . LYS A 1 115 ? -23.812 8.336 -11.43 1 98.25 115 LYS A O 1
ATOM 883 N N . GLN A 1 116 ? -21.828 9.023 -10.852 1 97.88 116 GLN A N 1
ATOM 884 C CA . GLN A 1 116 ? -21.328 9.07 -12.219 1 97.88 116 GLN A CA 1
ATOM 885 C C . GLN A 1 116 ? -21.312 7.676 -12.836 1 97.88 116 GLN A C 1
ATOM 887 O O . GLN A 1 116 ? -21.641 7.508 -14.016 1 97.88 116 GLN A O 1
ATOM 892 N N . VAL A 1 117 ? -20.969 6.691 -12.055 1 98.31 117 VAL A N 1
ATOM 893 C CA . VAL A 1 117 ? -20.719 5.348 -12.57 1 98.31 117 VAL A CA 1
ATOM 894 C C . VAL A 1 117 ? -22.031 4.578 -12.648 1 98.31 117 VAL A C 1
ATOM 896 O O . VAL A 1 117 ? -22.281 3.855 -13.617 1 98.31 117 VAL A O 1
ATOM 899 N N . PHE A 1 118 ? -22.906 4.762 -11.664 1 98.25 118 PHE A N 1
ATOM 900 C CA . PHE A 1 118 ? -24.062 3.877 -11.539 1 98.25 118 PHE A CA 1
ATOM 901 C C . PHE A 1 118 ? -25.359 4.633 -11.82 1 98.25 118 PHE A C 1
ATOM 903 O O . PHE A 1 118 ? -26.438 4.027 -11.898 1 98.25 118 PHE A O 1
ATOM 910 N N . GLY A 1 119 ? -25.312 5.953 -11.898 1 97.94 119 GLY A N 1
ATOM 911 C CA . GLY A 1 119 ? -26.469 6.734 -12.312 1 97.94 119 GLY A CA 1
ATOM 912 C C . GLY A 1 119 ? -27.25 7.316 -11.148 1 97.94 119 GLY A C 1
ATOM 913 O O . GLY A 1 119 ? -28.188 8.102 -11.352 1 97.94 119 GLY A O 1
ATOM 914 N N . ASP A 1 120 ? -26.891 6.883 -9.914 1 97.06 120 ASP A N 1
ATOM 915 C CA . ASP A 1 120 ? -27.484 7.465 -8.719 1 97.06 120 ASP A CA 1
ATOM 916 C C . ASP A 1 120 ? -26.516 7.391 -7.535 1 97.06 120 ASP A C 1
ATOM 918 O O . ASP A 1 120 ? -25.422 6.855 -7.664 1 97.06 120 ASP A O 1
ATOM 922 N N . ASP A 1 121 ? -26.938 7.918 -6.422 1 95 121 ASP A N 1
ATOM 923 C CA . ASP A 1 121 ? -26 8.125 -5.32 1 95 121 ASP A CA 1
ATOM 924 C C . ASP A 1 121 ? -26.062 6.965 -4.328 1 95 121 ASP A C 1
ATOM 926 O O . ASP A 1 121 ? -25.531 7.062 -3.223 1 95 121 ASP A O 1
ATOM 930 N N . LYS A 1 122 ? -26.672 5.871 -4.703 1 96.5 122 LYS A N 1
ATOM 931 C CA . LYS A 1 122 ? -26.734 4.723 -3.805 1 96.5 122 LYS A CA 1
ATOM 932 C C . LYS A 1 122 ? -25.375 4.02 -3.719 1 96.5 122 LYS A C 1
ATOM 934 O O . LYS A 1 122 ? -24.797 3.664 -4.742 1 96.5 122 LYS A O 1
ATOM 939 N N . VAL A 1 123 ? -24.859 3.885 -2.533 1 97.44 123 VAL A N 1
ATOM 940 C CA . VAL A 1 123 ? -23.625 3.166 -2.26 1 97.44 123 VAL A CA 1
ATOM 941 C C . VAL A 1 123 ? -23.922 1.917 -1.435 1 97.44 123 VAL A C 1
ATOM 943 O O . VAL A 1 123 ? -24.469 2.008 -0.335 1 97.44 123 VAL A O 1
ATOM 946 N N . ASN A 1 124 ? -23.641 0.796 -1.943 1 96.75 124 ASN A N 1
ATOM 947 C CA . ASN A 1 124 ? -23.797 -0.467 -1.229 1 96.75 124 ASN A CA 1
ATOM 948 C C . ASN A 1 124 ? -22.734 -1.474 -1.635 1 96.75 124 ASN A C 1
ATOM 950 O O . ASN A 1 124 ? -21.984 -1.242 -2.588 1 96.75 124 ASN A O 1
ATOM 954 N N . ILE A 1 125 ? -22.719 -2.549 -0.918 1 97.12 125 ILE A N 1
ATOM 955 C CA . ILE A 1 125 ? -21.625 -3.504 -1.064 1 97.12 125 ILE A CA 1
ATOM 956 C C . ILE A 1 125 ? -21.672 -4.141 -2.451 1 97.12 125 ILE A C 1
ATOM 958 O O . ILE A 1 125 ? -20.641 -4.438 -3.043 1 97.12 125 ILE A O 1
ATOM 962 N N . ASP A 1 126 ? -22.844 -4.34 -2.93 1 97.88 126 ASP A N 1
ATOM 963 C CA . ASP A 1 126 ? -22.984 -4.91 -4.266 1 97.88 126 ASP A CA 1
ATOM 964 C C . ASP A 1 126 ? -22.281 -4.051 -5.312 1 97.88 126 ASP A C 1
ATOM 966 O O . ASP A 1 126 ? -21.531 -4.57 -6.148 1 97.88 126 ASP A O 1
ATOM 970 N N . ARG A 1 127 ? -22.516 -2.785 -5.285 1 98.5 127 ARG A N 1
ATOM 971 C CA . ARG A 1 127 ? -21.906 -1.849 -6.227 1 98.5 127 ARG A CA 1
ATOM 972 C C . ARG A 1 127 ? -20.406 -1.701 -5.973 1 98.5 127 ARG A C 1
ATOM 974 O O . ARG A 1 127 ? -19.625 -1.56 -6.91 1 98.5 127 ARG A O 1
ATOM 981 N N . VAL A 1 128 ? -20.016 -1.72 -4.715 1 98.69 128 VAL A N 1
ATOM 982 C CA . VAL A 1 128 ? -18.609 -1.653 -4.34 1 98.69 128 VAL A CA 1
ATOM 983 C C . VAL A 1 128 ? -17.844 -2.832 -4.953 1 98.69 128 VAL A C 1
ATOM 985 O O . VAL A 1 128 ? -16.844 -2.645 -5.633 1 98.69 128 VAL A O 1
ATOM 988 N N . THR A 1 129 ? -18.359 -4.023 -4.77 1 98.5 129 THR A N 1
ATOM 989 C CA . THR A 1 129 ? -17.672 -5.227 -5.246 1 98.5 129 THR A CA 1
ATOM 990 C C . THR A 1 129 ? -17.734 -5.312 -6.77 1 98.5 129 THR A C 1
ATOM 992 O O . THR A 1 129 ? -16.812 -5.82 -7.406 1 98.5 129 THR A O 1
ATOM 995 N N . ASP A 1 130 ? -18.828 -4.812 -7.34 1 98.62 130 ASP A N 1
ATOM 996 C CA . ASP A 1 130 ? -18.938 -4.742 -8.797 1 98.62 130 ASP A CA 1
ATOM 997 C C . ASP A 1 130 ? -17.828 -3.863 -9.383 1 98.62 130 ASP A C 1
ATOM 999 O O . ASP A 1 130 ? -17.219 -4.223 -10.391 1 98.62 130 ASP A O 1
ATOM 1003 N N . ALA A 1 131 ? -17.656 -2.715 -8.789 1 98.81 131 ALA A N 1
ATOM 1004 C CA . ALA A 1 131 ? -16.609 -1.796 -9.242 1 98.81 131 ALA A CA 1
ATOM 1005 C C . ALA A 1 131 ? -15.227 -2.414 -9.078 1 98.81 131 ALA A C 1
ATOM 1007 O O . ALA A 1 131 ? -14.398 -2.338 -9.992 1 98.81 131 ALA A O 1
ATOM 1008 N N . ILE A 1 132 ? -14.938 -3.027 -7.953 1 98.81 132 ILE A N 1
ATOM 1009 C CA . ILE A 1 132 ? -13.656 -3.67 -7.711 1 98.81 132 ILE A CA 1
ATOM 1010 C C . ILE A 1 132 ? -13.422 -4.766 -8.75 1 98.81 132 ILE A C 1
ATOM 1012 O O . ILE A 1 132 ? -12.328 -4.871 -9.32 1 98.81 132 ILE A O 1
ATOM 1016 N N . ALA A 1 133 ? -14.453 -5.566 -9 1 98.62 133 ALA A N 1
ATOM 1017 C CA . ALA A 1 133 ? -14.367 -6.621 -10 1 98.62 133 ALA A CA 1
ATOM 1018 C C . ALA A 1 133 ? -14.016 -6.047 -11.375 1 98.62 133 ALA A C 1
ATOM 1020 O O . ALA A 1 133 ? -13.211 -6.625 -12.109 1 98.62 133 ALA A O 1
ATOM 1021 N N . GLU A 1 134 ? -14.625 -4.922 -11.703 1 98.69 134 GLU A N 1
ATOM 1022 C CA . GLU A 1 134 ? -14.359 -4.289 -12.992 1 98.69 134 GLU A CA 1
ATOM 1023 C C . GLU A 1 134 ? -12.891 -3.881 -13.102 1 98.69 134 GLU A C 1
ATOM 1025 O O . GLU A 1 134 ? -12.281 -4.039 -14.164 1 98.69 134 GLU A O 1
ATOM 1030 N N . PHE A 1 135 ? -12.383 -3.344 -12.062 1 98.81 135 PHE A N 1
ATOM 1031 C CA . PHE A 1 135 ? -10.969 -2.994 -12.055 1 98.81 135 PHE A CA 1
ATOM 1032 C C . PHE A 1 135 ? -10.102 -4.238 -12.227 1 98.81 135 PHE A C 1
ATOM 1034 O O . PHE A 1 135 ? -9.141 -4.227 -12.992 1 98.81 135 PHE A O 1
ATOM 1041 N N . GLU A 1 136 ? -10.398 -5.32 -11.523 1 98.5 136 GLU A N 1
ATOM 1042 C CA . GLU A 1 136 ? -9.625 -6.559 -11.586 1 98.5 136 GLU A CA 1
ATOM 1043 C C . GLU A 1 136 ? -9.594 -7.121 -13 1 98.5 136 GLU A C 1
ATOM 1045 O O . GLU A 1 136 ? -8.602 -7.734 -13.406 1 98.5 136 GLU A O 1
ATOM 1050 N N . LYS A 1 137 ? -10.633 -6.875 -13.766 1 98.06 137 LYS A N 1
ATOM 1051 C CA . LYS A 1 137 ? -10.688 -7.32 -15.156 1 98.06 137 LYS A C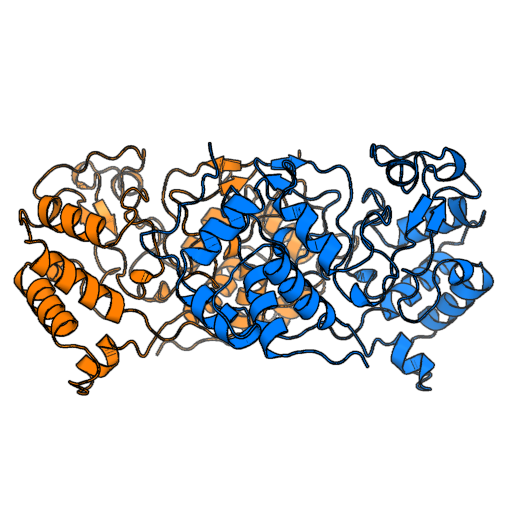A 1
ATOM 1052 C C . LYS A 1 137 ? -9.594 -6.645 -15.984 1 98.06 137 LYS A C 1
ATOM 1054 O O . LYS A 1 137 ? -9.188 -7.168 -17.016 1 98.06 137 LYS A O 1
ATOM 1059 N N . THR A 1 138 ? -9.18 -5.469 -15.531 1 98.38 138 THR A N 1
ATOM 1060 C CA . THR A 1 138 ? -8.172 -4.734 -16.281 1 98.38 138 THR A CA 1
ATOM 1061 C C . THR A 1 138 ? -6.773 -5.277 -15.992 1 98.38 138 THR A C 1
ATOM 1063 O O . THR A 1 138 ? -5.812 -4.938 -16.688 1 98.38 138 THR A O 1
ATOM 1066 N N . LEU A 1 139 ? -6.602 -6.086 -15.008 1 98.44 139 LEU A N 1
ATOM 1067 C CA . LEU A 1 139 ? -5.293 -6.531 -14.539 1 98.44 139 LEU A CA 1
ATOM 1068 C C . LEU A 1 139 ? -4.82 -7.754 -15.32 1 98.44 139 LEU A C 1
ATOM 1070 O O . LEU A 1 139 ? -4.609 -8.82 -14.742 1 98.44 139 LEU A O 1
ATOM 1074 N N . VAL A 1 140 ? -4.598 -7.598 -16.578 1 97.88 140 VAL A N 1
ATOM 1075 C CA . VAL A 1 140 ? -4.133 -8.633 -17.484 1 97.88 140 VAL A CA 1
ATOM 1076 C C . VAL A 1 140 ? -2.662 -8.398 -17.828 1 97.88 140 VAL A C 1
ATOM 1078 O O . VAL A 1 140 ? -2.176 -7.27 -17.766 1 97.88 140 VAL A O 1
ATOM 1081 N N . THR A 1 141 ? -1.933 -9.422 -18.109 1 98.44 141 THR A N 1
ATOM 1082 C CA . THR A 1 141 ? -0.495 -9.359 -18.359 1 98.44 141 THR A CA 1
ATOM 1083 C C . THR A 1 141 ? -0.134 -10.039 -19.672 1 98.44 141 THR A C 1
ATOM 1085 O O . THR A 1 141 ? 0.399 -11.148 -19.672 1 98.44 141 THR A O 1
ATOM 1088 N N . PRO A 1 142 ? -0.312 -9.398 -20.781 1 97.75 142 PRO A N 1
ATOM 1089 C CA . PRO A 1 142 ? -0.051 -9.969 -22.109 1 97.75 142 PRO A CA 1
ATOM 1090 C C . PRO A 1 142 ? 1.433 -9.961 -22.469 1 97.75 142 PRO A C 1
ATOM 1092 O O . PRO A 1 142 ? 2.264 -9.516 -21.672 1 97.75 142 PRO A O 1
ATOM 1095 N N . ASN A 1 143 ? 1.736 -10.531 -23.516 1 98.25 143 ASN A N 1
ATOM 1096 C CA . ASN A 1 143 ? 2.971 -10.32 -24.25 1 98.25 143 ASN A CA 1
ATOM 1097 C C . ASN A 1 143 ? 4.168 -10.945 -23.547 1 98.25 143 ASN A C 1
ATOM 1099 O O . ASN A 1 143 ? 5.262 -10.375 -23.547 1 98.25 143 ASN A O 1
ATOM 1103 N N . SER A 1 144 ? 3.959 -12.031 -22.859 1 98.56 144 SER A N 1
ATOM 1104 C CA . SER A 1 144 ? 5.105 -12.766 -22.328 1 98.56 144 SER A CA 1
ATOM 1105 C C . SER A 1 144 ? 5.973 -13.32 -23.469 1 98.56 144 SER A C 1
ATOM 1107 O O . SER A 1 144 ? 5.551 -13.344 -24.625 1 98.56 144 SER A O 1
ATOM 1109 N N . ARG A 1 145 ? 7.215 -13.688 -23.141 1 98.69 145 ARG A N 1
ATOM 1110 C CA . ARG A 1 145 ? 8.047 -14.336 -24.141 1 98.69 145 ARG A CA 1
ATOM 1111 C C . ARG A 1 145 ? 7.383 -15.594 -24.672 1 98.69 145 ARG A C 1
ATOM 1113 O O . ARG A 1 145 ? 7.496 -15.906 -25.859 1 98.69 145 ARG A O 1
ATOM 1120 N N . PHE A 1 146 ? 6.699 -16.297 -23.859 1 98.56 146 PHE A N 1
ATOM 1121 C CA . PHE A 1 146 ? 5.953 -17.469 -24.281 1 98.56 146 PHE A CA 1
ATOM 1122 C C . PHE A 1 146 ? 4.859 -17.094 -25.281 1 98.56 146 PHE A C 1
ATOM 1124 O O . PHE A 1 146 ? 4.668 -17.781 -26.281 1 98.56 146 PHE A O 1
ATOM 1131 N N . ASP A 1 147 ? 4.105 -16.016 -24.969 1 98.38 147 ASP A N 1
ATOM 1132 C CA . ASP A 1 147 ? 3.08 -15.555 -25.906 1 98.38 147 ASP A CA 1
ATOM 1133 C C . ASP A 1 147 ? 3.68 -15.25 -27.281 1 98.38 147 ASP A C 1
ATOM 1135 O O . ASP A 1 147 ? 3.113 -15.625 -28.297 1 98.38 147 ASP A O 1
ATOM 1139 N N . GLN A 1 148 ? 4.766 -14.602 -27.297 1 98.56 148 GLN A N 1
ATOM 1140 C CA . GLN A 1 148 ? 5.438 -14.266 -28.547 1 98.56 148 GLN A CA 1
ATOM 1141 C C . GLN A 1 148 ? 5.863 -15.523 -29.297 1 98.56 148 GLN A C 1
ATOM 1143 O O . GLN A 1 148 ? 5.719 -15.594 -30.516 1 98.56 148 GLN A O 1
ATOM 1148 N N . PHE A 1 149 ? 6.418 -16.438 -28.578 1 98.44 149 PHE A N 1
ATOM 1149 C CA . PHE A 1 149 ? 6.812 -17.719 -29.156 1 98.44 149 PHE A CA 1
ATOM 1150 C C . PHE A 1 149 ? 5.617 -18.406 -29.812 1 98.44 149 PHE A C 1
ATOM 1152 O O . PHE A 1 149 ? 5.715 -18.891 -30.938 1 98.44 149 PHE A O 1
ATOM 1159 N N . LEU A 1 150 ? 4.469 -18.453 -29.109 1 97.06 150 LEU A N 1
ATOM 1160 C CA . LEU A 1 150 ? 3.262 -19.094 -29.641 1 97.06 150 LEU A CA 1
ATOM 1161 C C . LEU A 1 150 ? 2.758 -18.359 -30.875 1 97.06 150 LEU A C 1
ATOM 1163 O O . LEU A 1 150 ? 2.104 -18.969 -31.734 1 97.06 150 LEU A O 1
ATOM 1167 N N . MET A 1 151 ? 3.035 -17.078 -30.953 1 97.44 151 MET A N 1
ATOM 1168 C CA . MET A 1 151 ? 2.582 -16.281 -32.094 1 97.44 151 MET A CA 1
ATOM 1169 C C . MET A 1 151 ? 3.537 -16.422 -33.25 1 97.44 151 MET A C 1
ATOM 1171 O O . MET A 1 151 ? 3.33 -15.797 -34.312 1 97.44 151 MET A O 1
ATOM 1175 N N . GLY A 1 152 ? 4.668 -17.141 -33.125 1 97.31 152 GLY A N 1
ATOM 1176 C CA . GLY A 1 152 ? 5.496 -17.469 -34.25 1 97.31 152 GLY A CA 1
ATOM 1177 C C . GLY A 1 152 ? 6.93 -16.984 -34.125 1 97.31 152 GLY A C 1
ATOM 1178 O O . GLY A 1 152 ? 7.789 -17.312 -34.938 1 97.31 152 GLY A O 1
ATOM 1179 N N . ASP A 1 153 ? 7.223 -16.172 -33.094 1 97.88 153 ASP A N 1
ATOM 1180 C CA . ASP A 1 153 ? 8.594 -15.727 -32.875 1 97.88 153 ASP A CA 1
ATOM 1181 C C . ASP A 1 153 ? 9.414 -16.812 -32.156 1 97.88 153 ASP A C 1
ATOM 1183 O O . ASP A 1 153 ? 9.586 -16.781 -30.953 1 97.88 153 ASP A O 1
ATOM 1187 N N . LYS A 1 154 ? 9.992 -17.641 -32.875 1 94.94 154 LYS A N 1
ATOM 1188 C CA . LYS A 1 154 ? 10.68 -18.812 -32.344 1 94.94 154 LYS A CA 1
ATOM 1189 C C . LYS A 1 154 ? 11.898 -18.406 -31.516 1 94.94 154 LYS A C 1
ATOM 1191 O O . LYS A 1 154 ? 12.391 -19.172 -30.688 1 94.94 154 LYS A O 1
ATOM 1196 N N . ASP A 1 155 ? 12.344 -17.156 -31.719 1 97.62 155 ASP A N 1
ATOM 1197 C CA . ASP A 1 155 ? 13.539 -16.688 -31.016 1 97.62 155 ASP A CA 1
ATOM 1198 C C . ASP A 1 155 ? 13.172 -15.969 -29.719 1 97.62 155 ASP A C 1
ATOM 1200 O O . ASP A 1 155 ? 14.047 -15.555 -28.953 1 97.62 155 ASP A O 1
ATOM 1204 N N . ALA A 1 156 ? 11.922 -15.914 -29.469 1 98.44 156 ALA A N 1
ATOM 1205 C CA . ALA A 1 156 ? 11.477 -15.219 -28.266 1 98.44 156 ALA A CA 1
ATOM 1206 C C . ALA A 1 156 ? 11.875 -15.992 -27.016 1 98.44 156 ALA A C 1
ATOM 1208 O O . ALA A 1 156 ? 12.055 -15.406 -25.953 1 98.44 156 ALA A O 1
ATOM 1209 N N . MET A 1 157 ? 12.031 -17.266 -27.125 1 98.62 157 MET A N 1
ATOM 1210 C CA . MET A 1 157 ? 12.43 -18.125 -26.016 1 98.62 157 MET A CA 1
ATOM 1211 C C . MET A 1 157 ? 13.797 -18.75 -26.266 1 98.62 157 MET A C 1
ATOM 1213 O O . MET A 1 157 ? 14.117 -19.109 -27.391 1 98.62 157 MET A O 1
ATOM 1217 N N . THR A 1 158 ? 14.562 -18.828 -25.25 1 98.56 158 THR A N 1
ATOM 1218 C CA . THR A 1 158 ? 15.867 -19.484 -25.344 1 98.56 158 THR A CA 1
ATOM 1219 C C . THR A 1 158 ? 15.695 -20.984 -25.578 1 98.56 158 THR A C 1
ATOM 1221 O O . THR A 1 158 ? 14.594 -21.516 -25.422 1 98.56 158 THR A O 1
ATOM 1224 N N . ALA A 1 159 ? 16.812 -21.688 -25.891 1 98.38 159 ALA A N 1
ATOM 1225 C CA . ALA A 1 159 ? 16.797 -23.125 -26.109 1 98.38 159 ALA A CA 1
ATOM 1226 C C . ALA A 1 159 ? 16.359 -23.859 -24.844 1 98.38 159 ALA A C 1
ATOM 1228 O O . ALA A 1 159 ? 15.602 -24.828 -24.906 1 98.38 159 ALA A O 1
ATOM 1229 N N . ASP A 1 160 ? 16.844 -23.406 -23.688 1 98.62 160 ASP A N 1
ATOM 1230 C CA . ASP A 1 160 ? 16.484 -24.016 -22.406 1 98.62 160 ASP A CA 1
ATOM 1231 C C . ASP A 1 160 ? 14.992 -23.844 -22.125 1 98.62 160 ASP A C 1
ATOM 1233 O O . ASP A 1 160 ? 14.344 -24.766 -21.625 1 98.62 160 ASP A O 1
ATOM 1237 N N . GLU A 1 161 ? 14.461 -22.672 -22.422 1 98.88 161 GLU A N 1
ATOM 1238 C CA . GLU A 1 161 ? 13.039 -22.406 -22.219 1 98.88 161 GLU A CA 1
ATOM 1239 C C . GLU A 1 161 ? 12.188 -23.312 -23.125 1 98.88 161 GLU A C 1
ATOM 1241 O O . GLU A 1 161 ? 11.172 -23.844 -22.672 1 98.88 161 GLU A O 1
ATOM 1246 N N . GLN A 1 162 ? 12.57 -23.484 -24.328 1 98.69 162 GLN A N 1
ATOM 1247 C CA . GLN A 1 162 ? 11.844 -24.344 -25.266 1 98.69 162 GLN A CA 1
ATOM 1248 C C . GLN A 1 162 ? 11.906 -25.797 -24.828 1 98.69 162 GLN A C 1
ATOM 1250 O O . GLN A 1 162 ? 10.906 -26.516 -24.906 1 98.69 162 GLN A O 1
ATOM 1255 N N . ALA A 1 163 ? 13.102 -26.25 -24.422 1 98.75 163 ALA A N 1
ATOM 1256 C CA . ALA A 1 163 ? 13.234 -27.609 -23.906 1 98.75 163 ALA A CA 1
ATOM 1257 C C . ALA A 1 163 ? 12.344 -27.812 -22.672 1 98.75 163 ALA A C 1
ATOM 1259 O O . ALA A 1 163 ? 11.727 -28.875 -22.516 1 98.75 163 ALA A O 1
ATOM 1260 N N . GLY A 1 164 ? 12.328 -26.797 -21.844 1 98.81 164 GLY A N 1
ATOM 1261 C CA . GLY A 1 164 ? 11.461 -26.844 -20.688 1 98.81 164 GLY A CA 1
ATOM 1262 C C . GLY A 1 164 ? 9.984 -26.953 -21.047 1 98.81 164 GLY A C 1
ATOM 1263 O O . GLY A 1 164 ? 9.242 -27.703 -20.406 1 98.81 164 GLY A O 1
ATOM 1264 N N . TYR A 1 165 ? 9.57 -26.188 -22.031 1 98.62 165 TYR A N 1
ATOM 1265 C CA . TYR A 1 165 ? 8.188 -26.25 -22.5 1 98.62 165 TYR A CA 1
ATOM 1266 C C . TYR A 1 165 ? 7.836 -27.641 -23 1 98.62 165 TYR A C 1
ATOM 1268 O O . TYR A 1 165 ? 6.773 -28.172 -22.688 1 98.62 165 TYR A O 1
ATOM 1276 N N . LYS A 1 166 ? 8.711 -28.219 -23.781 1 98.38 166 LYS A N 1
ATOM 1277 C CA . LYS A 1 166 ? 8.5 -29.578 -24.281 1 98.38 166 LYS A CA 1
ATOM 1278 C C . LYS A 1 166 ? 8.367 -30.562 -23.125 1 98.38 166 LYS A C 1
ATOM 1280 O O . LYS A 1 166 ? 7.477 -31.422 -23.125 1 98.38 166 LYS A O 1
ATOM 1285 N N . LEU A 1 167 ? 9.25 -30.453 -22.141 1 98.56 167 LEU A N 1
ATOM 1286 C CA . LEU A 1 167 ? 9.195 -31.312 -20.969 1 98.56 167 LEU A CA 1
ATOM 1287 C C . LEU A 1 167 ? 7.891 -31.109 -20.203 1 98.56 167 LEU A C 1
ATOM 1289 O O . LEU A 1 167 ? 7.297 -32.062 -19.703 1 98.56 167 LEU A O 1
ATOM 1293 N N . PHE A 1 168 ? 7.512 -29.859 -20.078 1 98.62 168 PHE A N 1
ATOM 1294 C CA . PHE A 1 168 ? 6.27 -29.5 -19.422 1 98.62 168 PHE A CA 1
ATOM 1295 C C . PHE A 1 168 ? 5.082 -30.203 -20.062 1 98.62 168 PHE A C 1
ATOM 1297 O O . PHE A 1 168 ? 4.211 -30.719 -19.359 1 98.62 168 PHE A O 1
ATOM 1304 N N . GLN A 1 169 ? 5.02 -30.234 -21.375 1 97.94 169 GLN A N 1
ATOM 1305 C CA . GLN A 1 169 ? 3.961 -30.906 -22.125 1 97.94 169 GLN A CA 1
ATOM 1306 C C . GLN A 1 169 ? 4.047 -32.406 -21.984 1 97.94 169 GLN A C 1
ATOM 1308 O O . GLN A 1 169 ? 3.059 -33.062 -21.641 1 97.94 169 GLN A O 1
ATOM 1313 N N . ASP A 1 170 ? 5.234 -32.906 -22.172 1 97.88 170 ASP A N 1
ATOM 1314 C CA . ASP A 1 170 ? 5.438 -34.344 -22.266 1 97.88 170 ASP A CA 1
ATOM 1315 C C . ASP A 1 170 ? 5.258 -35 -20.906 1 97.88 170 ASP A C 1
ATOM 1317 O O . ASP A 1 170 ? 4.852 -36.188 -20.828 1 97.88 170 ASP A O 1
ATOM 1321 N N . SER A 1 171 ? 5.559 -34.312 -19.891 1 97.38 171 SER A N 1
ATOM 1322 C CA . SER A 1 171 ? 5.516 -34.906 -18.562 1 97.38 171 SER A CA 1
ATOM 1323 C C . SER A 1 171 ? 4.098 -34.906 -18 1 97.38 171 SER A C 1
ATOM 1325 O O . SER A 1 171 ? 3.818 -35.594 -17.016 1 97.38 171 SER A O 1
ATOM 1327 N N . GLY A 1 172 ? 3.221 -34.031 -18.656 1 97.06 172 GLY A N 1
ATOM 1328 C CA . GLY A 1 172 ? 1.83 -34.094 -18.234 1 97.06 172 GLY A CA 1
ATOM 1329 C C . GLY A 1 172 ? 1.416 -32.875 -17.422 1 97.06 172 GLY A C 1
ATOM 1330 O O . GLY A 1 172 ? 0.265 -32.781 -17 1 97.06 172 GLY A O 1
ATOM 1331 N N . CYS A 1 173 ? 2.342 -31.953 -17.156 1 97.56 173 CYS A N 1
ATOM 1332 C CA . CYS A 1 173 ? 1.987 -30.734 -16.453 1 97.56 173 CYS A CA 1
ATOM 1333 C C . CYS A 1 173 ? 0.801 -30.047 -17.109 1 97.56 173 CYS A C 1
ATOM 1335 O O . CYS A 1 173 ? -0.056 -29.484 -16.422 1 97.56 173 CYS A O 1
ATOM 1337 N N . ILE A 1 174 ? 0.699 -30.109 -18.438 1 96.88 174 ILE A N 1
ATOM 1338 C CA . ILE A 1 174 ? -0.264 -29.391 -19.25 1 96.88 174 ILE A CA 1
ATOM 1339 C C . ILE A 1 174 ? -1.659 -29.984 -19.047 1 96.88 174 ILE A C 1
ATOM 1341 O O . ILE A 1 174 ? -2.658 -29.375 -19.453 1 96.88 174 ILE A O 1
ATOM 1345 N N . SER A 1 175 ? -1.785 -31.125 -18.469 1 96.81 175 SER A N 1
ATOM 1346 C CA . SER A 1 175 ? -3.092 -31.719 -18.219 1 96.81 175 SER A CA 1
ATOM 1347 C C . SER A 1 175 ? -3.887 -30.922 -17.203 1 96.81 175 SER A C 1
ATOM 1349 O O . SER A 1 175 ? -5.117 -30.938 -17.219 1 96.81 175 SER A O 1
ATOM 1351 N N . CYS A 1 176 ? -3.203 -30.281 -16.312 1 97.38 176 CYS A N 1
ATOM 1352 C CA . CYS A 1 176 ? -3.844 -29.469 -15.297 1 97.38 176 CYS A CA 1
ATOM 1353 C C . CYS A 1 176 ? -3.643 -27.984 -15.586 1 97.38 176 CYS A C 1
ATOM 1355 O O . CYS A 1 176 ? -4.555 -27.172 -15.391 1 97.38 176 CYS A O 1
ATOM 1357 N N . HIS A 1 177 ? -2.438 -27.656 -16.016 1 98.25 177 HIS A N 1
ATOM 1358 C CA . HIS A 1 177 ? -2.105 -26.266 -16.344 1 98.25 177 HIS A CA 1
ATOM 1359 C C . HIS A 1 177 ? -2.242 -26.016 -17.844 1 98.25 177 HIS A C 1
ATOM 1361 O O . HIS A 1 177 ? -1.254 -26.062 -18.578 1 98.25 177 HIS A O 1
ATOM 1367 N N . TYR A 1 178 ? -3.404 -25.734 -18.234 1 96.44 178 TYR A N 1
ATOM 1368 C CA . TYR A 1 178 ? -3.686 -25.531 -19.641 1 96.44 178 TYR A CA 1
ATOM 1369 C C . TYR A 1 178 ? -4.504 -24.25 -19.859 1 96.44 178 TYR A C 1
ATOM 1371 O O . TYR A 1 178 ? -4.902 -23.594 -18.891 1 96.44 178 TYR A O 1
ATOM 1379 N N . GLY A 1 179 ? -4.668 -23.906 -21.156 1 95.44 179 GLY A N 1
ATOM 1380 C CA . GLY A 1 179 ? -5.484 -22.75 -21.5 1 95.44 179 GLY A CA 1
ATOM 1381 C C . GLY A 1 179 ? -4.73 -21.438 -21.422 1 95.44 179 GLY A C 1
ATOM 1382 O O . GLY A 1 179 ? -3.529 -21.422 -21.141 1 95.44 179 GLY A O 1
ATOM 1383 N N . GLU A 1 180 ? -5.422 -20.375 -21.656 1 95.31 180 GLU A N 1
ATOM 1384 C CA . GLU A 1 180 ? -4.844 -19.031 -21.734 1 95.31 180 GLU A CA 1
ATOM 1385 C C . GLU A 1 180 ? -4.137 -18.672 -20.422 1 95.31 180 GLU A C 1
ATOM 1387 O O . GLU A 1 180 ? -3.061 -18.062 -20.438 1 95.31 180 GLU A O 1
ATOM 1392 N N . ALA A 1 181 ? -4.672 -19.062 -19.328 1 96.31 181 ALA A N 1
ATOM 1393 C CA . ALA A 1 181 ? -4.137 -18.703 -18.016 1 96.31 181 ALA A CA 1
ATOM 1394 C C . ALA A 1 181 ? -3.094 -19.719 -17.562 1 96.31 181 ALA A C 1
ATOM 1396 O O . ALA A 1 181 ? -2.396 -19.5 -16.562 1 96.31 181 ALA A O 1
ATOM 1397 N N . MET A 1 182 ? -2.992 -20.906 -18.375 1 97.88 182 MET A N 1
ATOM 1398 C CA . MET A 1 182 ? -2.148 -22 -17.891 1 97.88 182 MET A CA 1
ATOM 1399 C C . MET A 1 182 ? -2.551 -22.422 -16.484 1 97.88 182 MET A C 1
ATOM 1401 O O . MET A 1 182 ? -1.707 -22.484 -15.578 1 97.88 182 MET A O 1
ATOM 1405 N N . GLY A 1 183 ? -3.729 -22.688 -16.281 1 97.75 183 GLY A N 1
ATOM 1406 C CA . GLY A 1 183 ? -4.402 -22.953 -15.023 1 97.75 183 GLY A CA 1
ATOM 1407 C C . GLY A 1 183 ? -5.719 -22.203 -14.891 1 97.75 183 GLY A C 1
ATOM 1408 O O . GLY A 1 183 ? -6.191 -21.594 -15.844 1 97.75 183 GLY A O 1
ATOM 1409 N N . GLY A 1 184 ? -6.332 -22.312 -13.734 1 97.56 184 GLY A N 1
ATOM 1410 C CA . GLY A 1 184 ? -7.527 -21.547 -13.422 1 97.56 184 GLY A CA 1
ATOM 1411 C C . GLY A 1 184 ? -8.789 -22.141 -14.023 1 97.56 184 GLY A C 1
ATOM 1412 O O . GLY A 1 184 ? -9.844 -21.516 -14.008 1 97.56 184 GLY A O 1
ATOM 1413 N N . SER A 1 185 ? -8.734 -23.391 -14.578 1 97.44 185 SER A N 1
ATOM 1414 C CA . SER A 1 185 ? -9.852 -23.906 -15.352 1 97.44 185 SER A CA 1
ATOM 1415 C C . SER A 1 185 ? -10.375 -25.219 -14.781 1 97.44 185 SER A C 1
ATOM 1417 O O . SER A 1 185 ? -11.336 -25.797 -15.305 1 97.44 185 SER A O 1
ATOM 1419 N N . SER A 1 186 ? -9.742 -25.672 -13.727 1 97.88 186 SER A N 1
ATOM 1420 C CA . SER A 1 186 ? -10.156 -26.938 -13.156 1 97.88 186 SER A CA 1
ATOM 1421 C C . SER A 1 186 ? -9.766 -27.047 -11.688 1 97.88 186 SER A C 1
ATOM 1423 O O . SER A 1 186 ? -9.008 -26.219 -11.18 1 97.88 186 SER A O 1
ATOM 1425 N N . PHE A 1 187 ? -10.398 -28 -11.008 1 98.12 187 PHE A N 1
ATOM 1426 C CA . PHE A 1 187 ? -9.945 -28.438 -9.695 1 98.12 187 PHE A CA 1
ATOM 1427 C C . PHE A 1 187 ? -9.055 -29.672 -9.812 1 98.12 187 PHE A C 1
ATOM 1429 O O . PHE A 1 187 ? -9.305 -30.547 -10.641 1 98.12 187 PHE A O 1
ATOM 1436 N N . GLN A 1 188 ? -8.07 -29.719 -9.023 1 97.88 188 GLN A N 1
ATOM 1437 C CA . GLN A 1 188 ? -7.242 -30.922 -8.953 1 97.88 188 GLN A CA 1
ATOM 1438 C C . GLN A 1 188 ? -6.789 -31.188 -7.523 1 97.88 188 GLN A C 1
ATOM 1440 O O . GLN A 1 188 ? -6.555 -30.25 -6.754 1 97.88 188 GLN A O 1
ATOM 1445 N N . LYS A 1 189 ? -6.672 -32.438 -7.262 1 96.81 189 LYS A N 1
ATOM 1446 C CA . LYS A 1 189 ? -6.16 -32.844 -5.953 1 96.81 189 LYS A CA 1
ATOM 1447 C C . LYS A 1 189 ? -4.668 -32.562 -5.836 1 96.81 189 LYS A C 1
ATOM 1449 O O . LYS A 1 189 ? -3.906 -32.812 -6.773 1 96.81 189 LYS A O 1
ATOM 1454 N N . MET A 1 190 ? -4.273 -31.922 -4.789 1 96.75 190 MET A N 1
ATOM 1455 C CA . MET A 1 190 ? -2.857 -31.859 -4.438 1 96.75 190 MET A CA 1
ATOM 1456 C C . MET A 1 190 ? -2.395 -33.188 -3.824 1 96.75 190 MET A C 1
ATOM 1458 O O . MET A 1 190 ? -2.877 -33.562 -2.764 1 96.75 190 MET A O 1
ATOM 1462 N N . GLY A 1 191 ? -1.506 -33.812 -4.453 1 96.19 191 GLY A N 1
ATOM 1463 C CA . GLY A 1 191 ? -1.062 -35.125 -3.99 1 96.19 191 GLY A CA 1
ATOM 1464 C C . GLY A 1 191 ? -1.737 -36.281 -4.711 1 96.19 191 GLY A C 1
ATOM 1465 O O . GLY A 1 191 ? -2.273 -37.188 -4.074 1 96.19 191 GLY A O 1
ATOM 1466 N N . VAL A 1 192 ? -1.729 -36.281 -5.992 1 94.88 192 VAL A N 1
ATOM 1467 C CA . VAL A 1 192 ? -2.389 -37.281 -6.812 1 94.88 192 VAL A CA 1
ATOM 1468 C C . VAL A 1 192 ? -1.636 -38.625 -6.707 1 94.88 192 VAL A C 1
ATOM 1470 O O . VAL A 1 192 ? -2.242 -39.656 -6.484 1 94.88 192 VAL A O 1
ATOM 1473 N N . MET A 1 193 ? -0.298 -38.625 -6.84 1 95.5 193 MET A N 1
ATOM 1474 C CA . MET A 1 193 ? 0.526 -39.812 -6.828 1 95.5 193 MET A CA 1
ATOM 1475 C C . MET A 1 193 ? 1.014 -40.125 -5.418 1 95.5 193 MET A C 1
ATOM 1477 O O . MET A 1 193 ? 1.174 -41.312 -5.059 1 95.5 193 MET A O 1
ATOM 1481 N N . GLU A 1 194 ? 1.323 -39.062 -4.742 1 95.06 194 GLU A N 1
ATOM 1482 C CA . GLU A 1 194 ? 1.795 -39.125 -3.359 1 95.06 194 GLU A CA 1
ATOM 1483 C C . GLU A 1 194 ? 1.16 -38 -2.525 1 95.06 194 GLU A C 1
ATOM 1485 O O . GLU A 1 194 ? 1.021 -36.875 -2.99 1 95.06 194 GLU A O 1
ATOM 1490 N N . GLU A 1 195 ? 0.81 -38.375 -1.352 1 93.62 195 GLU A N 1
ATOM 1491 C CA . GLU A 1 195 ? 0.115 -37.438 -0.485 1 93.62 195 GLU A CA 1
ATOM 1492 C C . GLU A 1 195 ? 0.969 -36.188 -0.22 1 93.62 195 GLU A C 1
ATOM 1494 O O . GLU A 1 195 ? 2.18 -36.312 -0.011 1 93.62 195 GLU A O 1
ATOM 1499 N N . TYR A 1 196 ? 0.327 -35 -0.279 1 95 196 TYR A N 1
ATOM 1500 C CA . TYR A 1 196 ? 0.954 -33.75 0.13 1 95 196 TYR A CA 1
ATOM 1501 C C . TYR A 1 196 ? 0.76 -33.531 1.621 1 95 196 TYR A C 1
ATOM 1503 O O . TYR A 1 196 ? -0.373 -33.438 2.102 1 95 196 TYR A O 1
ATOM 1511 N N . LYS A 1 197 ? 1.795 -33.531 2.379 1 92.31 197 LYS A N 1
ATOM 1512 C CA . LYS A 1 197 ? 1.725 -33.25 3.814 1 92.31 197 LYS A CA 1
ATOM 1513 C C . LYS A 1 197 ? 1.755 -31.75 4.102 1 92.31 197 LYS A C 1
ATOM 1515 O O . LYS A 1 197 ? 2.828 -31.156 4.152 1 92.31 197 LYS A O 1
ATOM 1520 N N . ALA A 1 198 ? 0.627 -31.203 4.273 1 88.94 198 ALA A N 1
ATOM 1521 C CA . ALA A 1 198 ? 0.488 -29.766 4.477 1 88.94 198 ALA A CA 1
ATOM 1522 C C . ALA A 1 198 ? 0.385 -29.422 5.961 1 88.94 198 ALA A C 1
ATOM 1524 O O . ALA A 1 198 ? -0.216 -30.172 6.734 1 88.94 198 ALA A O 1
ATOM 1525 N N . LYS A 1 199 ? 0.917 -28.312 6.359 1 85.75 199 LYS A N 1
ATOM 1526 C CA . LYS A 1 199 ? 0.724 -27.781 7.703 1 85.75 199 LYS A CA 1
ATOM 1527 C C . LYS A 1 199 ? -0.501 -26.875 7.766 1 85.75 199 LYS A C 1
ATOM 1529 O O . LYS A 1 199 ? -1.107 -26.703 8.828 1 85.75 199 LYS A O 1
ATOM 1534 N N . SER A 1 200 ? -0.864 -26.344 6.633 1 90.88 200 SER A N 1
ATOM 1535 C CA . SER A 1 200 ? -2.043 -25.484 6.527 1 90.88 200 SER A CA 1
ATOM 1536 C C . SER A 1 200 ? -3.32 -26.281 6.805 1 90.88 200 SER A C 1
ATOM 1538 O O . SER A 1 200 ? -3.461 -27.422 6.363 1 90.88 200 SER A O 1
ATOM 1540 N N . PRO A 1 201 ? -4.238 -25.688 7.512 1 91.94 201 PRO A N 1
ATOM 1541 C CA . PRO A 1 201 ? -5.5 -26.375 7.781 1 91.94 201 PRO A CA 1
ATOM 1542 C C . PRO A 1 201 ? -6.449 -26.359 6.586 1 91.94 201 PRO A C 1
ATOM 1544 O O . PRO A 1 201 ? -7.547 -26.922 6.652 1 91.94 201 PRO A O 1
ATOM 1547 N N . ALA A 1 202 ? -6.09 -25.766 5.531 1 92.25 202 ALA A N 1
ATOM 1548 C CA . ALA A 1 202 ? -6.965 -25.656 4.367 1 92.25 202 ALA A CA 1
ATOM 1549 C C . ALA A 1 202 ? -7.238 -27.031 3.758 1 92.25 202 ALA A C 1
ATOM 1551 O O . ALA A 1 202 ? -6.305 -27.75 3.391 1 92.25 202 ALA A O 1
ATOM 1552 N N . GLU A 1 203 ? -8.523 -27.328 3.57 1 94.12 203 GLU A N 1
ATOM 1553 C CA . GLU A 1 203 ? -8.906 -28.656 3.119 1 94.12 203 GLU A CA 1
ATOM 1554 C C . GLU A 1 203 ? -9.273 -28.656 1.638 1 94.12 203 GLU A C 1
ATOM 1556 O O . GLU A 1 203 ? -9.586 -29.703 1.068 1 94.12 203 GLU A O 1
ATOM 1561 N N . GLY A 1 204 ? -9.266 -27.484 1.044 1 96.5 204 GLY A N 1
ATOM 1562 C CA . GLY A 1 204 ? -9.594 -27.375 -0.369 1 96.5 204 GLY A CA 1
ATOM 1563 C C . GLY A 1 204 ? -11.086 -27.344 -0.632 1 96.5 204 GLY A C 1
ATOM 1564 O O . GLY A 1 204 ? -11.844 -26.734 0.126 1 96.5 204 GLY A O 1
ATOM 1565 N N . ARG A 1 205 ? -11.508 -27.922 -1.693 1 98.06 205 ARG A N 1
ATOM 1566 C CA . ARG A 1 205 ? -12.883 -27.859 -2.195 1 98.06 205 ARG A CA 1
ATOM 1567 C C . ARG A 1 205 ? -13.844 -28.547 -1.234 1 98.06 205 ARG A C 1
ATOM 1569 O O . ARG A 1 205 ? -15.039 -28.234 -1.216 1 98.06 205 ARG A O 1
ATOM 1576 N N . MET A 1 206 ? -13.406 -29.438 -0.38 1 97.69 206 MET A N 1
ATOM 1577 C CA . MET A 1 206 ? -14.266 -30.125 0.583 1 97.69 206 MET A CA 1
ATOM 1578 C C . MET A 1 206 ? -14.93 -29.109 1.521 1 97.69 206 MET A C 1
ATOM 1580 O O . MET A 1 206 ? -16.078 -29.297 1.916 1 97.69 206 MET A O 1
ATOM 1584 N N . ALA A 1 207 ? -14.234 -28.094 1.809 1 96.81 207 ALA A N 1
ATOM 1585 C CA . ALA A 1 207 ? -14.766 -27.078 2.703 1 96.81 207 ALA A CA 1
ATOM 1586 C C . ALA A 1 207 ? -15.984 -26.391 2.088 1 96.81 207 ALA A C 1
ATOM 1588 O O . ALA A 1 207 ? -16.797 -25.797 2.801 1 96.81 207 ALA A O 1
ATOM 1589 N N . VAL A 1 208 ? -16.109 -26.438 0.775 1 97.38 208 VAL A N 1
ATOM 1590 C CA . VAL A 1 208 ? -17.188 -25.797 0.042 1 97.38 208 VAL A CA 1
ATOM 1591 C C . VAL A 1 208 ? -18.312 -26.797 -0.212 1 97.38 208 VAL A C 1
ATOM 1593 O O . VAL A 1 208 ? -19.484 -26.5 0.008 1 97.38 208 VAL A O 1
ATOM 1596 N N . THR A 1 209 ? -17.891 -28.047 -0.545 1 98.12 209 THR A N 1
ATOM 1597 C CA . THR A 1 209 ? -18.859 -29.016 -1.028 1 98.12 209 THR A CA 1
ATOM 1598 C C . THR A 1 209 ? -19.312 -29.938 0.101 1 98.12 209 THR A C 1
ATOM 1600 O O . THR A 1 209 ? -20.359 -30.578 0.007 1 98.12 209 THR A O 1
ATOM 1603 N N . GLY A 1 210 ? -18.438 -30.141 1.048 1 97.75 210 GLY A N 1
ATOM 1604 C CA . GLY A 1 210 ? -18.703 -31.078 2.123 1 97.75 210 GLY A CA 1
ATOM 1605 C C . GLY A 1 210 ? -18.406 -32.531 1.737 1 97.75 210 GLY A C 1
ATOM 1606 O O . GLY A 1 210 ? -18.609 -33.438 2.537 1 97.75 210 GLY A O 1
ATOM 1607 N N . LYS A 1 211 ? -17.938 -32.75 0.572 1 98.06 211 LYS A N 1
ATOM 1608 C CA . LYS A 1 211 ? -17.688 -34.094 0.077 1 98.06 211 LYS A CA 1
ATOM 1609 C C . LYS A 1 211 ? -16.234 -34.5 0.291 1 98.06 211 LYS A C 1
ATOM 1611 O O . LYS A 1 211 ? -15.32 -33.812 -0.123 1 98.06 211 LYS A O 1
ATOM 1616 N N . ASP A 1 212 ? -16.031 -35.625 0.841 1 96.75 212 ASP A N 1
ATOM 1617 C CA . ASP A 1 212 ? -14.688 -36.125 1.144 1 96.75 212 ASP A CA 1
ATOM 1618 C C . ASP A 1 212 ? -13.867 -36.312 -0.132 1 96.75 212 ASP A C 1
ATOM 1620 O O . ASP A 1 212 ? -12.648 -36.125 -0.126 1 96.75 212 ASP A O 1
ATOM 1624 N N . GLU A 1 213 ? -14.508 -36.625 -1.225 1 96 213 GLU A N 1
ATOM 1625 C CA . GLU A 1 213 ? -13.812 -36.844 -2.492 1 96 213 GLU A CA 1
ATOM 1626 C C . GLU A 1 213 ? -13.148 -35.562 -2.965 1 96 213 GLU A C 1
ATOM 1628 O O . GLU A 1 213 ? -12.242 -35.594 -3.801 1 96 213 GLU A O 1
ATOM 1633 N N . ASP A 1 214 ? -13.617 -34.438 -2.41 1 97.44 214 ASP A N 1
ATOM 1634 C CA . ASP A 1 214 ? -13.078 -33.125 -2.807 1 97.44 214 ASP A CA 1
ATOM 1635 C C . ASP A 1 214 ? -11.984 -32.688 -1.846 1 97.44 214 ASP A C 1
ATOM 1637 O O . ASP A 1 214 ? -11.492 -31.562 -1.953 1 97.44 214 ASP A O 1
ATOM 1641 N N . ARG A 1 215 ? -11.609 -33.531 -0.905 1 96.12 215 ARG A N 1
ATOM 1642 C CA . ARG A 1 215 ? -10.562 -33.156 0.045 1 96.12 215 ARG A CA 1
ATOM 1643 C C . ARG A 1 215 ? -9.242 -32.906 -0.67 1 96.12 215 ARG A C 1
ATOM 1645 O O . ARG A 1 215 ? -8.82 -33.688 -1.509 1 96.12 215 ARG A O 1
ATOM 1652 N N . PHE A 1 216 ? -8.672 -31.75 -0.421 1 96.5 216 PHE A N 1
ATOM 1653 C CA . PHE A 1 216 ? -7.367 -31.312 -0.912 1 96.5 216 PHE A CA 1
ATOM 1654 C C . PHE A 1 216 ? -7.414 -31.047 -2.412 1 96.5 216 PHE A C 1
ATOM 1656 O O . PHE A 1 216 ? -6.379 -31.047 -3.08 1 96.5 216 PHE A O 1
ATOM 1663 N N . ALA A 1 217 ? -8.695 -30.984 -2.918 1 97.69 217 ALA A N 1
ATOM 1664 C CA . ALA A 1 217 ? -8.836 -30.438 -4.266 1 97.69 217 ALA A CA 1
ATOM 1665 C C . ALA A 1 217 ? -8.828 -28.906 -4.254 1 97.69 217 ALA A C 1
ATOM 1667 O O . ALA A 1 217 ? -9.516 -28.281 -3.441 1 97.69 217 ALA A O 1
ATOM 1668 N N . PHE A 1 218 ? -8.031 -28.344 -5.086 1 98.12 218 PHE A N 1
ATOM 1669 C CA . PHE A 1 218 ? -7.93 -26.891 -5.219 1 98.12 218 PHE A CA 1
ATOM 1670 C C . PHE A 1 218 ? -8.07 -26.469 -6.676 1 98.12 218 PHE A C 1
ATOM 1672 O O . PHE A 1 218 ? -7.836 -27.266 -7.586 1 98.12 218 PHE A O 1
ATOM 1679 N N . LYS A 1 219 ? -8.531 -25.219 -6.871 1 98.38 219 LYS A N 1
ATOM 1680 C CA . LYS A 1 219 ? -8.391 -24.656 -8.211 1 98.38 219 LYS A CA 1
ATOM 1681 C C . LYS A 1 219 ? -6.934 -24.641 -8.648 1 98.38 219 LYS A C 1
ATOM 1683 O O . LYS A 1 219 ? -6.062 -24.156 -7.918 1 98.38 219 LYS A O 1
ATOM 1688 N N . VAL A 1 220 ? -6.711 -25.25 -9.836 1 98.38 220 VAL A N 1
ATOM 1689 C CA . VAL A 1 220 ? -5.355 -25.219 -10.367 1 98.38 220 VAL A CA 1
ATOM 1690 C C . VAL A 1 220 ? -4.941 -23.766 -10.617 1 98.38 220 VAL A C 1
ATOM 1692 O O . VAL A 1 220 ? -5.598 -23.047 -11.383 1 98.38 220 VAL A O 1
ATOM 1695 N N . PRO A 1 221 ? -3.92 -23.297 -9.984 1 97.88 221 PRO A N 1
ATOM 1696 C CA . PRO A 1 221 ? -3.559 -21.875 -10.125 1 97.88 221 PRO A CA 1
ATOM 1697 C C . PRO A 1 221 ? -2.953 -21.562 -11.492 1 97.88 221 PRO A C 1
ATOM 1699 O O . PRO A 1 221 ? -2.424 -22.453 -12.156 1 97.88 221 PRO A O 1
ATOM 1702 N N . THR A 1 222 ? -3.107 -20.297 -11.898 1 98.5 222 THR A N 1
ATOM 1703 C CA . THR A 1 222 ? -2.432 -19.844 -13.102 1 98.5 222 THR A CA 1
ATOM 1704 C C . THR A 1 222 ? -0.917 -19.922 -12.945 1 98.5 222 THR A C 1
ATOM 1706 O O . THR A 1 222 ? -0.393 -19.75 -11.844 1 98.5 222 THR A O 1
ATOM 1709 N N . LEU A 1 223 ? -0.244 -20.172 -14 1 98.75 223 LEU A N 1
ATOM 1710 C CA . LEU A 1 223 ? 1.214 -20.141 -13.992 1 98.75 223 LEU A CA 1
ATOM 1711 C C . LEU A 1 223 ? 1.729 -18.875 -14.664 1 98.75 223 LEU A C 1
ATOM 1713 O O . LEU A 1 223 ? 2.938 -18.625 -14.68 1 98.75 223 LEU A O 1
ATOM 1717 N N . ARG A 1 224 ? 0.778 -18.062 -15.242 1 98.75 224 ARG A N 1
ATOM 1718 C CA . ARG A 1 224 ? 1.21 -16.75 -15.727 1 98.75 224 ARG A CA 1
ATOM 1719 C C . ARG A 1 224 ? 1.854 -15.938 -14.609 1 98.75 224 ARG A C 1
ATOM 1721 O O . ARG A 1 224 ? 1.297 -15.82 -13.516 1 98.75 224 ARG A O 1
ATOM 1728 N N . ASN A 1 225 ? 3.051 -15.359 -14.844 1 98.75 225 ASN A N 1
ATOM 1729 C CA . ASN A 1 225 ? 3.812 -14.523 -13.922 1 98.75 225 ASN A CA 1
ATOM 1730 C C . ASN A 1 225 ? 4.254 -15.305 -12.695 1 98.75 225 ASN A C 1
ATOM 1732 O O . ASN A 1 225 ? 4.496 -14.719 -11.633 1 98.75 225 ASN A O 1
ATOM 1736 N N . VAL A 1 226 ? 4.348 -16.609 -12.82 1 98.75 226 VAL A N 1
ATOM 1737 C CA . VAL A 1 226 ? 4.613 -17.453 -11.656 1 98.75 226 VAL A CA 1
ATOM 1738 C C . VAL A 1 226 ? 5.98 -17.109 -11.07 1 98.75 226 VAL A C 1
ATOM 1740 O O . VAL A 1 226 ? 6.207 -17.25 -9.867 1 98.75 226 VAL A O 1
ATOM 1743 N N . GLU A 1 227 ? 6.863 -16.578 -11.859 1 98.31 227 GLU A N 1
ATOM 1744 C CA . GLU A 1 227 ? 8.172 -16.109 -11.391 1 98.31 227 GLU A CA 1
ATOM 1745 C C . GLU A 1 227 ? 8.023 -15.062 -10.289 1 98.31 227 GLU A C 1
ATOM 1747 O O . GLU A 1 227 ? 8.883 -14.953 -9.422 1 98.31 227 GLU A O 1
ATOM 1752 N N . LEU A 1 228 ? 6.898 -14.32 -10.242 1 98.5 228 LEU A N 1
ATOM 1753 C CA . LEU A 1 228 ? 6.723 -13.164 -9.367 1 98.5 228 LEU A CA 1
ATOM 1754 C C . LEU A 1 228 ? 5.898 -13.531 -8.141 1 98.5 228 LEU A C 1
ATOM 1756 O O . LEU A 1 228 ? 5.719 -12.703 -7.242 1 98.5 228 LEU A O 1
ATOM 1760 N N . THR A 1 229 ? 5.395 -14.758 -8.047 1 98.31 229 THR A N 1
ATOM 1761 C CA . THR A 1 229 ? 4.32 -14.992 -7.086 1 98.31 229 THR A CA 1
ATOM 1762 C C . THR A 1 229 ? 4.785 -15.922 -5.965 1 98.31 229 THR A C 1
ATOM 1764 O O . THR A 1 229 ? 3.967 -16.562 -5.309 1 98.31 229 THR A O 1
ATOM 1767 N N . TYR A 1 230 ? 6.055 -15.992 -5.758 1 98 230 TYR A N 1
ATOM 1768 C CA . TYR A 1 230 ? 6.59 -16.734 -4.625 1 98 230 TYR A CA 1
ATOM 1769 C C . TYR A 1 230 ? 6.066 -16.188 -3.307 1 98 230 TYR A C 1
ATOM 1771 O O . TYR A 1 230 ? 5.715 -15.008 -3.219 1 98 230 TYR A O 1
ATOM 1779 N N . PRO A 1 231 ? 6.031 -17.047 -2.357 1 97.88 231 PRO A N 1
ATOM 1780 C CA . PRO A 1 231 ? 6.23 -18.484 -2.389 1 97.88 231 PRO A CA 1
ATOM 1781 C C . PRO A 1 231 ? 5.035 -19.234 -2.979 1 97.88 231 PRO A C 1
ATOM 1783 O O . PRO A 1 231 ? 4.016 -18.625 -3.297 1 97.88 231 PRO A O 1
ATOM 1786 N N . TYR A 1 232 ? 5.172 -20.609 -3.096 1 98 232 TYR A N 1
ATOM 1787 C CA . TYR A 1 232 ? 4.246 -21.312 -3.982 1 98 232 TYR A CA 1
ATOM 1788 C C . TYR A 1 232 ? 3.381 -22.297 -3.203 1 98 232 TYR A C 1
ATOM 1790 O O . TYR A 1 232 ? 3.695 -22.641 -2.062 1 98 232 TYR A O 1
ATOM 1798 N N . PHE A 1 233 ? 2.307 -22.719 -3.873 1 97.75 233 PHE A N 1
ATOM 1799 C CA . PHE A 1 233 ? 1.266 -23.625 -3.393 1 97.75 233 PHE A CA 1
ATOM 1800 C C . PHE A 1 233 ? 0.275 -22.875 -2.504 1 97.75 233 PHE A C 1
ATOM 1802 O O . PHE A 1 233 ? 0.483 -21.703 -2.178 1 97.75 233 PHE A O 1
ATOM 1809 N N . HIS A 1 234 ? -0.846 -23.531 -2.182 1 96.88 234 HIS A N 1
ATOM 1810 C CA . HIS A 1 234 ? -1.906 -22.922 -1.38 1 96.88 234 HIS A CA 1
ATOM 1811 C C . HIS A 1 234 ? -1.402 -22.562 0.013 1 96.88 234 HIS A C 1
ATOM 1813 O O . HIS A 1 234 ? -2.008 -21.734 0.698 1 96.88 234 HIS A O 1
ATOM 1819 N N . ASP A 1 235 ? -0.286 -23.125 0.346 1 96.75 235 ASP A N 1
ATOM 1820 C CA . ASP A 1 235 ? 0.194 -22.906 1.707 1 96.75 235 ASP A CA 1
ATOM 1821 C C . ASP A 1 235 ? 1.541 -22.188 1.703 1 96.75 235 ASP A C 1
ATOM 1823 O O . ASP A 1 235 ? 2.191 -22.062 2.744 1 96.75 235 ASP A O 1
ATOM 1827 N N . GLY A 1 236 ? 2.078 -21.781 0.555 1 96.69 236 GLY A N 1
ATOM 1828 C CA . GLY A 1 236 ? 3.316 -21.031 0.458 1 96.69 236 GLY A CA 1
ATOM 1829 C C . GLY A 1 236 ? 4.531 -21.812 0.916 1 96.69 236 GLY A C 1
ATOM 1830 O O . GLY A 1 236 ? 5.535 -21.219 1.324 1 96.69 236 GLY A O 1
ATOM 1831 N N . GLU A 1 237 ? 4.547 -23.094 0.819 1 96.88 237 GLU A N 1
ATOM 1832 C CA . GLU A 1 237 ? 5.586 -23.891 1.46 1 96.88 237 GLU A CA 1
ATOM 1833 C C . GLU A 1 237 ? 6.797 -24.062 0.548 1 96.88 237 GLU A C 1
ATOM 1835 O O . GLU A 1 237 ? 7.887 -24.406 1.011 1 96.88 237 GLU A O 1
ATOM 1840 N N . ALA A 1 238 ? 6.605 -23.922 -0.744 1 97.62 238 ALA A N 1
ATOM 1841 C CA . ALA A 1 238 ? 7.75 -23.953 -1.653 1 97.62 238 ALA A CA 1
ATOM 1842 C C . ALA A 1 238 ? 8.297 -22.547 -1.888 1 97.62 238 ALA A C 1
ATOM 1844 O O . ALA A 1 238 ? 7.629 -21.703 -2.48 1 97.62 238 ALA A O 1
ATOM 1845 N N . GLY A 1 239 ? 9.539 -22.328 -1.541 1 97.12 239 GLY A N 1
ATOM 1846 C CA . GLY A 1 239 ? 10.133 -21 -1.604 1 97.12 239 GLY A CA 1
ATOM 1847 C C . GLY A 1 239 ? 10.641 -20.641 -2.986 1 97.12 239 GLY A C 1
ATOM 1848 O O . GLY A 1 239 ? 10.836 -19.469 -3.295 1 97.12 239 GLY A O 1
ATOM 1849 N N . THR A 1 240 ? 10.898 -21.641 -3.775 1 98.31 240 THR A N 1
ATOM 1850 C CA . THR A 1 240 ? 11.469 -21.422 -5.098 1 98.31 240 THR A CA 1
ATOM 1851 C C . THR A 1 240 ? 10.711 -22.219 -6.16 1 98.31 240 THR A C 1
ATOM 1853 O O . THR A 1 240 ? 10.031 -23.188 -5.84 1 98.31 240 THR A O 1
ATOM 1856 N N . LEU A 1 241 ? 10.875 -21.781 -7.367 1 98.69 241 LEU A N 1
ATOM 1857 C CA . LEU A 1 241 ? 10.281 -22.531 -8.469 1 98.69 241 LEU A CA 1
ATOM 1858 C C . LEU A 1 241 ? 10.922 -23.922 -8.586 1 98.69 241 LEU A C 1
ATOM 1860 O O . LEU A 1 241 ? 10.242 -24.891 -8.914 1 98.69 241 LEU A O 1
ATOM 1864 N N . THR A 1 242 ? 12.219 -24 -8.312 1 98.75 242 THR A N 1
ATOM 1865 C CA . THR A 1 242 ? 12.914 -25.281 -8.336 1 98.75 242 THR A CA 1
ATOM 1866 C C . THR A 1 242 ? 12.25 -26.266 -7.383 1 98.75 242 THR A C 1
ATOM 1868 O O . THR A 1 242 ? 11.961 -27.406 -7.762 1 98.75 242 THR A O 1
ATOM 1871 N N . GLU A 1 243 ? 12.008 -25.828 -6.191 1 98.38 243 GLU A N 1
ATOM 1872 C CA . GLU A 1 243 ? 11.344 -26.656 -5.195 1 98.38 243 GLU A CA 1
ATOM 1873 C C . GLU A 1 243 ? 9.922 -27.016 -5.633 1 98.38 243 GLU A C 1
ATOM 1875 O O . GLU A 1 243 ? 9.492 -28.156 -5.473 1 98.38 243 GLU A O 1
ATOM 1880 N N . ALA A 1 244 ? 9.203 -26.062 -6.156 1 98.56 244 ALA A N 1
ATOM 1881 C CA . ALA A 1 244 ? 7.824 -26.281 -6.578 1 98.56 244 ALA A CA 1
ATOM 1882 C C . ALA A 1 244 ? 7.75 -27.328 -7.691 1 98.56 244 ALA A C 1
ATOM 1884 O O . ALA A 1 244 ? 6.902 -28.219 -7.66 1 98.56 244 ALA A O 1
ATOM 1885 N N . VAL A 1 245 ? 8.641 -27.188 -8.688 1 98.69 245 VAL A N 1
ATOM 1886 C CA . VAL A 1 245 ? 8.672 -28.109 -9.812 1 98.69 245 VAL A CA 1
ATOM 1887 C C . VAL A 1 245 ? 9 -29.516 -9.312 1 98.69 245 VAL A C 1
ATOM 1889 O O . VAL A 1 245 ? 8.398 -30.5 -9.758 1 98.69 245 VAL A O 1
ATOM 1892 N N . ASP A 1 246 ? 9.922 -29.625 -8.422 1 98.38 246 ASP A N 1
ATOM 1893 C CA . ASP A 1 246 ? 10.281 -30.922 -7.844 1 98.38 246 ASP A CA 1
ATOM 1894 C C . ASP A 1 246 ? 9.078 -31.547 -7.141 1 98.38 246 ASP A C 1
ATOM 1896 O O . ASP A 1 246 ? 8.773 -32.719 -7.375 1 98.38 246 ASP A O 1
ATOM 1900 N N . VAL A 1 247 ? 8.422 -30.797 -6.305 1 98 247 VAL A N 1
ATOM 1901 C CA . VAL A 1 247 ? 7.281 -31.281 -5.543 1 98 247 VAL A CA 1
ATOM 1902 C C . VAL A 1 247 ? 6.164 -31.688 -6.492 1 98 247 VAL A C 1
ATOM 1904 O O . VAL A 1 247 ? 5.602 -32.781 -6.367 1 98 247 VAL A O 1
ATOM 1907 N N . MET A 1 248 ? 5.859 -30.922 -7.496 1 98.06 248 MET A N 1
ATOM 1908 C CA . MET A 1 248 ? 4.785 -31.203 -8.445 1 98.06 248 MET A CA 1
ATOM 1909 C C . MET A 1 248 ? 5.105 -32.438 -9.273 1 98.06 248 MET A C 1
ATOM 1911 O O . MET A 1 248 ? 4.223 -33.25 -9.562 1 98.06 248 MET A O 1
ATOM 1915 N N . GLY A 1 249 ? 6.344 -32.5 -9.727 1 97.88 249 GLY A N 1
ATOM 1916 C CA . GLY A 1 249 ? 6.754 -33.719 -10.453 1 97.88 249 GLY A CA 1
ATOM 1917 C C . GLY A 1 249 ? 6.523 -34.969 -9.672 1 97.88 249 GLY A C 1
ATOM 1918 O O . GLY A 1 249 ? 5.898 -35.906 -10.18 1 97.88 249 GLY A O 1
ATOM 1919 N N . ARG A 1 250 ? 6.922 -34.938 -8.438 1 97.31 250 ARG A N 1
ATOM 1920 C CA . ARG A 1 250 ? 6.832 -36.156 -7.605 1 97.31 250 ARG A CA 1
ATOM 1921 C C . ARG A 1 250 ? 5.387 -36.438 -7.219 1 97.31 250 ARG A C 1
ATOM 1923 O O . ARG A 1 250 ? 4.883 -37.531 -7.457 1 97.31 250 ARG A O 1
ATOM 1930 N N . LEU A 1 251 ? 4.738 -35.438 -6.695 1 97.25 251 LEU A N 1
ATOM 1931 C CA . LEU A 1 251 ? 3.465 -35.656 -6.023 1 97.25 251 LEU A CA 1
ATOM 1932 C C . LEU A 1 251 ? 2.324 -35.75 -7.035 1 97.25 251 LEU A C 1
ATOM 1934 O O . LEU A 1 251 ? 1.33 -36.438 -6.805 1 97.25 251 LEU A O 1
ATOM 1938 N N . GLN A 1 252 ? 2.426 -35.031 -8.156 1 97.44 252 GLN A N 1
ATOM 1939 C CA . GLN A 1 252 ? 1.31 -34.938 -9.094 1 97.44 252 GLN A CA 1
ATOM 1940 C C . GLN A 1 252 ? 1.517 -35.875 -10.289 1 97.44 252 GLN A C 1
ATOM 1942 O O . GLN A 1 252 ? 0.549 -36.344 -10.891 1 97.44 252 GLN A O 1
ATOM 1947 N N . LEU A 1 253 ? 2.799 -36.156 -10.633 1 96.81 253 LEU A N 1
ATOM 1948 C CA . LEU A 1 253 ? 3.068 -36.875 -11.883 1 96.81 253 LEU A CA 1
ATOM 1949 C C . LEU A 1 253 ? 3.811 -38.188 -11.609 1 96.81 253 LEU A C 1
ATOM 1951 O O . LEU A 1 253 ? 3.92 -39.031 -12.492 1 96.81 253 LEU A O 1
ATOM 1955 N N . GLY A 1 254 ? 4.324 -38.344 -10.391 1 96.5 254 GLY A N 1
ATOM 1956 C CA . GLY A 1 254 ? 5.145 -39.5 -10.102 1 96.5 254 GLY A CA 1
ATOM 1957 C C . GLY A 1 254 ? 6.473 -39.5 -10.836 1 96.5 254 GLY A C 1
ATOM 1958 O O . GLY A 1 254 ? 7.008 -40.562 -11.172 1 96.5 254 GLY A O 1
ATOM 1959 N N . ALA A 1 255 ? 6.883 -38.375 -11.141 1 95.81 255 ALA A N 1
ATOM 1960 C CA . ALA A 1 255 ? 8.109 -38.188 -11.914 1 95.81 255 ALA A CA 1
ATOM 1961 C C . ALA A 1 255 ? 9.195 -37.531 -11.078 1 95.81 255 ALA A C 1
ATOM 1963 O O . ALA A 1 255 ? 8.906 -36.656 -10.266 1 95.81 255 ALA A O 1
ATOM 1964 N N . LYS A 1 256 ? 10.398 -37.969 -11.273 1 96.56 256 LYS A N 1
ATOM 1965 C CA . LYS A 1 256 ? 11.578 -37.312 -10.727 1 96.56 256 LYS A CA 1
ATOM 1966 C C . LYS A 1 256 ? 12.438 -36.688 -11.836 1 96.56 256 LYS A C 1
ATOM 1968 O O . LYS A 1 256 ? 13.078 -37.438 -12.594 1 96.56 256 LYS A O 1
ATOM 1973 N N . PHE A 1 257 ? 12.484 -35.438 -11.867 1 98.12 257 PHE A N 1
ATOM 1974 C CA . PHE A 1 257 ? 13.258 -34.719 -12.891 1 98.12 257 PHE A CA 1
ATOM 1975 C C . PHE A 1 257 ? 14.719 -34.625 -12.484 1 98.12 257 PHE A C 1
ATOM 1977 O O . PHE A 1 257 ? 15.031 -34.438 -11.305 1 98.12 257 PHE A O 1
ATOM 1984 N N . THR A 1 258 ? 15.641 -34.75 -13.469 1 98.56 258 THR A N 1
ATOM 1985 C CA . THR A 1 258 ? 17.031 -34.375 -13.219 1 98.56 258 THR A CA 1
ATOM 1986 C C . THR A 1 258 ? 17.172 -32.906 -12.953 1 98.56 258 THR A C 1
ATOM 1988 O O . THR A 1 258 ? 16.25 -32.125 -13.203 1 98.56 258 THR A O 1
ATOM 1991 N N . ASP A 1 259 ? 18.312 -32.562 -12.391 1 98.44 259 ASP A N 1
ATOM 1992 C CA . ASP A 1 259 ? 18.578 -31.141 -12.156 1 98.44 259 ASP A CA 1
ATOM 1993 C C . ASP A 1 259 ? 18.453 -30.344 -13.445 1 98.44 259 ASP A C 1
ATOM 1995 O O . ASP A 1 259 ? 17.938 -29.219 -13.43 1 98.44 259 ASP A O 1
ATOM 1999 N N . GLU A 1 260 ? 18.938 -30.891 -14.492 1 98.62 260 GLU A N 1
ATOM 2000 C CA . GLU A 1 260 ? 18.875 -30.219 -15.781 1 98.62 260 GLU A CA 1
ATOM 2001 C C . GLU A 1 260 ? 17.438 -30.062 -16.266 1 98.62 260 GLU A C 1
ATOM 2003 O O . GLU A 1 260 ? 17.047 -28.984 -16.719 1 98.62 260 GLU A O 1
ATOM 2008 N N . GLN A 1 261 ? 16.672 -31.156 -16.156 1 98.69 261 GLN A N 1
ATOM 2009 C CA . GLN A 1 261 ? 15.273 -31.109 -16.562 1 98.69 261 GLN A CA 1
ATOM 2010 C C . GLN A 1 261 ? 14.492 -30.094 -15.727 1 98.69 261 GLN A C 1
ATOM 2012 O O . GLN A 1 261 ? 13.703 -29.312 -16.266 1 98.69 261 GLN A O 1
ATOM 2017 N N . ASN A 1 262 ? 14.719 -30.125 -14.414 1 98.81 262 ASN A N 1
ATOM 2018 C CA . ASN A 1 262 ? 14.078 -29.172 -13.523 1 98.81 262 ASN A CA 1
ATOM 2019 C C . ASN A 1 262 ? 14.422 -27.734 -13.914 1 98.81 262 ASN A C 1
ATOM 2021 O O . ASN A 1 262 ? 13.531 -26.891 -14.039 1 98.81 262 ASN A O 1
ATOM 2025 N N . ALA A 1 263 ? 15.664 -27.484 -14.172 1 98.75 263 ALA A N 1
ATOM 2026 C CA . ALA A 1 263 ? 16.109 -26.156 -14.547 1 98.75 263 ALA A CA 1
ATOM 2027 C C . ALA A 1 263 ? 15.469 -25.703 -15.852 1 98.75 263 ALA A C 1
ATOM 2029 O O . ALA A 1 263 ? 15.156 -24.516 -16.016 1 98.75 263 ALA A O 1
ATOM 2030 N N . GLN A 1 264 ? 15.289 -26.594 -16.766 1 98.88 264 GLN A N 1
ATOM 2031 C CA . GLN A 1 264 ? 14.633 -26.281 -18.031 1 98.88 264 GLN A CA 1
ATOM 2032 C C . GLN A 1 264 ? 13.164 -25.922 -17.828 1 98.88 264 GLN A C 1
ATOM 2034 O O . GLN A 1 264 ? 12.664 -24.984 -18.438 1 98.88 264 GLN A O 1
ATOM 2039 N N . ILE A 1 265 ? 12.484 -26.656 -16.969 1 98.88 265 ILE A N 1
ATOM 2040 C CA . ILE A 1 265 ? 11.086 -26.359 -16.672 1 98.88 265 ILE A CA 1
ATOM 2041 C C . ILE A 1 265 ? 10.984 -25 -15.992 1 98.88 265 ILE A C 1
ATOM 2043 O O . ILE A 1 265 ? 10.117 -24.188 -16.328 1 98.88 265 ILE A O 1
ATOM 2047 N N . VAL A 1 266 ? 11.859 -24.766 -15.039 1 98.88 266 VAL A N 1
ATOM 2048 C CA . VAL A 1 266 ? 11.891 -23.484 -14.344 1 98.88 266 VAL A CA 1
ATOM 2049 C C . VAL A 1 266 ? 12.125 -22.359 -15.359 1 98.88 266 VAL A C 1
ATOM 2051 O O . VAL A 1 266 ? 11.477 -21.312 -15.289 1 98.88 266 VAL A O 1
ATOM 2054 N N . ALA A 1 267 ? 13.039 -22.562 -16.297 1 98.81 267 ALA A N 1
ATOM 2055 C CA . ALA A 1 267 ? 13.297 -21.562 -17.344 1 98.81 267 ALA A CA 1
ATOM 2056 C C . ALA A 1 267 ? 12.039 -21.281 -18.141 1 98.81 267 ALA A C 1
ATOM 2058 O O . ALA A 1 267 ? 11.734 -20.109 -18.438 1 98.81 267 ALA A O 1
ATOM 2059 N N . PHE A 1 268 ? 11.344 -22.297 -18.5 1 98.81 268 PHE A N 1
ATOM 2060 C CA . PHE A 1 268 ? 10.086 -22.141 -19.219 1 98.81 268 PHE A CA 1
ATOM 2061 C C . PHE A 1 268 ? 9.094 -21.328 -18.391 1 98.81 268 PHE A C 1
ATOM 2063 O O . PHE A 1 268 ? 8.477 -20.391 -18.906 1 98.81 268 PHE A O 1
ATOM 2070 N N . LEU A 1 269 ? 8.914 -21.688 -17.094 1 98.88 269 LEU A N 1
ATOM 2071 C CA . LEU A 1 269 ? 7.961 -21.016 -16.219 1 98.88 269 LEU A CA 1
ATOM 2072 C C . LEU A 1 269 ? 8.258 -19.531 -16.141 1 98.88 269 LEU A C 1
ATOM 2074 O O . LEU A 1 269 ? 7.34 -18.703 -16.094 1 98.88 269 LEU A O 1
ATOM 2078 N N . LYS A 1 270 ? 9.492 -19.156 -16.188 1 98.56 270 LYS A N 1
ATOM 2079 C CA . LYS A 1 270 ? 9.891 -17.75 -16.109 1 98.56 270 LYS A CA 1
ATOM 2080 C C . LYS A 1 270 ? 9.531 -17.016 -17.406 1 98.56 270 LYS A C 1
ATOM 2082 O O . LYS A 1 270 ? 9.359 -15.797 -17.406 1 98.56 270 LYS A O 1
ATOM 2087 N N . SER A 1 271 ? 9.422 -17.719 -18.562 1 98.75 271 SER A N 1
ATOM 2088 C CA . SER A 1 271 ? 9.039 -17.094 -19.828 1 98.75 271 SER A CA 1
ATOM 2089 C C . SER A 1 271 ? 7.562 -16.703 -19.828 1 98.75 271 SER A C 1
ATOM 2091 O O . SER A 1 271 ? 7.105 -15.992 -20.719 1 98.75 271 SER A O 1
ATOM 2093 N N . LEU A 1 272 ? 6.824 -17.094 -18.781 1 98.81 272 LEU A N 1
ATOM 2094 C CA . LEU A 1 272 ? 5.387 -16.859 -18.703 1 98.81 272 LEU A CA 1
ATOM 2095 C C . LEU A 1 272 ? 5.098 -15.492 -18.109 1 98.81 272 LEU A C 1
ATOM 2097 O O . LEU A 1 272 ? 3.936 -15.086 -18 1 98.81 272 LEU A O 1
ATOM 2101 N N . THR A 1 273 ? 6.086 -14.711 -17.719 1 98.75 273 THR A N 1
ATOM 2102 C CA . THR A 1 273 ? 5.902 -13.367 -17.188 1 98.75 273 THR A CA 1
ATOM 2103 C C . THR A 1 273 ? 5.586 -12.383 -18.297 1 98.75 273 THR A C 1
ATOM 2105 O O . THR A 1 273 ? 6.375 -12.227 -19.234 1 98.75 273 THR A O 1
ATOM 2108 N N . GLY A 1 274 ? 4.402 -11.797 -18.234 1 98.56 274 GLY A N 1
ATOM 2109 C CA . GLY A 1 274 ? 3.979 -10.844 -19.25 1 98.56 274 GLY A CA 1
ATOM 2110 C C . GLY A 1 274 ? 4.207 -9.406 -18.844 1 98.56 274 GLY A C 1
ATOM 2111 O O . GLY A 1 274 ? 4.859 -9.133 -17.844 1 98.56 274 GLY A O 1
ATOM 2112 N N . ASP A 1 275 ? 3.758 -8.484 -19.766 1 98.38 275 ASP A N 1
ATOM 2113 C CA . ASP A 1 275 ? 3.773 -7.07 -19.422 1 98.38 275 ASP A CA 1
ATOM 2114 C C . ASP A 1 275 ? 2.863 -6.785 -18.219 1 98.38 275 ASP A C 1
ATOM 2116 O O . ASP A 1 275 ? 1.66 -7.043 -18.281 1 98.38 275 ASP A O 1
ATOM 2120 N N . GLN A 1 276 ? 3.488 -6.258 -17.141 1 98.44 276 GLN A N 1
ATOM 2121 C CA . GLN A 1 276 ? 2.699 -5.938 -15.961 1 98.44 276 GLN A CA 1
ATOM 2122 C C . GLN A 1 276 ? 1.83 -4.707 -16.203 1 98.44 276 GLN A C 1
ATOM 2124 O O . GLN A 1 276 ? 2.189 -3.828 -16.984 1 98.44 276 GLN A O 1
ATOM 2129 N N . PRO A 1 277 ? 0.676 -4.633 -15.492 1 97.81 277 PRO A N 1
ATOM 2130 C CA . PRO A 1 277 ? -0.167 -3.447 -15.664 1 97.81 277 PRO A CA 1
ATOM 2131 C C . PRO A 1 277 ? 0.535 -2.16 -15.234 1 97.81 277 PRO A C 1
ATOM 2133 O O . PRO A 1 277 ? 1.274 -2.152 -14.25 1 97.81 277 PRO A O 1
ATOM 2136 N N . ALA A 1 278 ? 0.373 -1.16 -16.062 1 97.56 278 ALA A N 1
ATOM 2137 C CA . ALA A 1 278 ? 0.888 0.171 -15.758 1 97.56 278 ALA A CA 1
ATOM 2138 C C . ALA A 1 278 ? -0.249 1.176 -15.594 1 97.56 278 ALA A C 1
ATOM 2140 O O . ALA A 1 278 ? -1.058 1.361 -16.516 1 97.56 278 ALA A O 1
ATOM 2141 N N . PHE A 1 279 ? -0.373 1.803 -14.461 1 97.94 279 PHE A N 1
ATOM 2142 C CA . PHE A 1 279 ? -1.399 2.803 -14.188 1 97.94 279 PHE A CA 1
ATOM 2143 C C . PHE A 1 279 ? -0.943 3.766 -13.094 1 97.94 279 PHE A C 1
ATOM 2145 O O . PHE A 1 279 ? -0.051 3.441 -12.312 1 97.94 279 PHE A O 1
ATOM 2152 N N . THR A 1 280 ? -1.509 4.93 -13.078 1 98.31 280 THR A N 1
ATOM 2153 C CA . THR A 1 280 ? -1.205 5.941 -12.078 1 98.31 280 THR A CA 1
ATOM 2154 C C . THR A 1 280 ? -1.77 5.539 -10.719 1 98.31 280 THR A C 1
ATOM 2156 O O . THR A 1 280 ? -2.9 5.055 -10.625 1 98.31 280 THR A O 1
ATOM 2159 N N . LEU A 1 281 ? -0.967 5.691 -9.602 1 98.69 281 LEU A N 1
ATOM 2160 C CA . LEU A 1 281 ? -1.474 5.5 -8.25 1 98.69 281 LEU A CA 1
ATOM 2161 C C . LEU A 1 281 ? -2.711 6.359 -8.008 1 98.69 281 LEU A C 1
ATOM 2163 O O . LEU A 1 281 ? -2.705 7.559 -8.281 1 98.69 281 LEU A O 1
ATOM 2167 N N . PRO A 1 282 ? -3.785 5.75 -7.512 1 98.75 282 PRO A N 1
ATOM 2168 C CA . PRO A 1 282 ? -5 6.551 -7.355 1 98.75 282 PRO A CA 1
ATOM 2169 C C . PRO A 1 282 ? -4.914 7.527 -6.184 1 98.75 282 PRO A C 1
ATOM 2171 O O . PRO A 1 282 ? -4.266 7.234 -5.176 1 98.75 282 PRO A O 1
ATOM 2174 N N . LEU A 1 283 ? -5.504 8.648 -6.355 1 98.44 283 LEU A N 1
ATOM 2175 C CA . LEU A 1 283 ? -5.785 9.57 -5.254 1 98.44 283 LEU A CA 1
ATOM 2176 C C . LEU A 1 283 ? -7.18 9.328 -4.688 1 98.44 283 LEU A C 1
ATOM 2178 O O . LEU A 1 283 ? -8.172 9.406 -5.41 1 98.44 283 LEU A O 1
ATOM 2182 N N . LEU A 1 284 ? -7.262 9.023 -3.453 1 98.75 284 LEU A N 1
ATOM 2183 C CA . LEU A 1 284 ? -8.539 8.695 -2.826 1 98.75 284 LEU A CA 1
ATOM 2184 C C . LEU A 1 284 ? -9.242 9.961 -2.336 1 98.75 284 LEU A C 1
ATOM 2186 O O . LEU A 1 284 ? -8.594 10.875 -1.818 1 98.75 284 LEU A O 1
ATOM 2190 N N . PRO A 1 285 ? -10.539 10.008 -2.541 1 98.12 285 PRO A N 1
ATOM 2191 C CA . PRO A 1 285 ? -11.234 11.18 -1.991 1 98.12 285 PRO A CA 1
ATOM 2192 C C . PRO A 1 285 ? -11.125 11.266 -0.47 1 98.12 285 PRO A C 1
ATOM 2194 O O . PRO A 1 285 ? -11.188 10.234 0.215 1 98.12 285 PRO A O 1
ATOM 2197 N N . PRO A 1 286 ? -10.969 12.445 0.013 1 97.81 286 PRO A N 1
ATOM 2198 C CA . PRO A 1 286 ? -10.781 12.586 1.459 1 97.81 286 PRO A CA 1
ATOM 2199 C C . PRO A 1 286 ? -12.047 12.266 2.25 1 97.81 286 PRO A C 1
ATOM 2201 O O . PRO A 1 286 ? -13.156 12.469 1.749 1 97.81 286 PRO A O 1
ATOM 2204 N N . SER A 1 287 ? -11.844 11.797 3.461 1 98 287 SER A N 1
ATOM 2205 C CA . SER A 1 287 ? -12.938 11.664 4.414 1 98 287 SER A CA 1
ATOM 2206 C C . SER A 1 287 ? -13.539 13.023 4.762 1 98 287 SER A C 1
ATOM 2208 O O . SER A 1 287 ? -12.891 14.055 4.586 1 98 287 SER A O 1
ATOM 2210 N N . SER A 1 288 ? -14.781 13.039 5.172 1 97.31 288 SER A N 1
ATOM 2211 C CA . SER A 1 288 ? -15.43 14.219 5.738 1 97.31 288 SER A CA 1
ATOM 2212 C C . SER A 1 288 ? -15.461 14.156 7.262 1 97.31 288 SER A C 1
ATOM 2214 O O . SER A 1 288 ? -15.031 13.164 7.855 1 97.31 288 SER A O 1
ATOM 2216 N N . ASP A 1 289 ? -15.914 15.203 7.855 1 97.06 289 ASP A N 1
ATOM 2217 C CA . ASP A 1 289 ? -16.016 15.25 9.312 1 97.06 289 ASP A CA 1
ATOM 2218 C C . ASP A 1 289 ? -17 14.195 9.82 1 97.06 289 ASP A C 1
ATOM 2220 O O . ASP A 1 289 ? -17.016 13.883 11.008 1 97.06 289 ASP A O 1
ATOM 2224 N N . LYS A 1 290 ? -17.828 13.695 8.977 1 96.88 290 LYS A N 1
ATOM 2225 C CA . LYS A 1 290 ? -18.844 12.719 9.359 1 96.88 290 LYS A CA 1
ATOM 2226 C C . LYS A 1 290 ? -18.328 11.289 9.188 1 96.88 290 LYS A C 1
ATOM 2228 O O . LYS A 1 290 ? -18.984 10.336 9.602 1 96.88 290 LYS A O 1
ATOM 2233 N N . THR A 1 291 ? -17.188 11.117 8.531 1 98.06 291 THR A N 1
ATOM 2234 C CA . THR A 1 291 ? -16.625 9.789 8.289 1 98.06 291 THR A CA 1
ATOM 2235 C C . THR A 1 291 ? -16.094 9.188 9.586 1 98.06 291 THR A C 1
ATOM 2237 O O . THR A 1 291 ? -15.258 9.789 10.266 1 98.06 291 THR A O 1
ATOM 2240 N N . PRO A 1 292 ? -16.625 8.039 9.961 1 96.19 292 PRO A N 1
ATOM 2241 C CA . PRO A 1 292 ? -16.094 7.41 11.172 1 96.19 292 PRO A CA 1
ATOM 2242 C C . PRO A 1 292 ? -14.594 7.125 11.07 1 96.19 292 PRO A C 1
ATOM 2244 O O . PRO A 1 292 ? -14.117 6.656 10.031 1 96.19 292 PRO A O 1
ATOM 2247 N N . PRO A 1 293 ? -13.844 7.465 12.086 1 95.69 293 PRO A N 1
ATOM 2248 C CA . PRO A 1 293 ? -12.414 7.152 12.047 1 95.69 293 PRO A CA 1
ATOM 2249 C C . PRO A 1 293 ? -12.133 5.656 12.188 1 95.69 293 PRO A C 1
ATOM 2251 O O . PRO A 1 293 ? -12.898 4.941 12.852 1 95.69 293 PRO A O 1
ATOM 2254 N N . PRO A 1 294 ? -11.031 5.207 11.578 1 96.25 294 PRO A N 1
ATOM 2255 C CA . PRO A 1 294 ? -10.633 3.814 11.797 1 96.25 294 PRO A CA 1
ATOM 2256 C C . PRO A 1 294 ? -10.32 3.512 13.266 1 96.25 294 PRO A C 1
ATOM 2258 O O . PRO A 1 294 ? -10.031 4.426 14.039 1 96.25 294 PRO A O 1
ATOM 2261 N N . LYS A 1 295 ? -10.398 2.246 13.594 1 94.25 295 LYS A N 1
ATOM 2262 C CA . LYS A 1 295 ? -10.141 1.774 14.953 1 94.25 295 LYS A CA 1
ATOM 2263 C C . LYS A 1 295 ? -9.125 0.631 14.945 1 94.25 295 LYS A C 1
ATOM 2265 O O . LYS A 1 295 ? -9.477 -0.513 15.25 1 94.25 295 LYS A O 1
ATOM 2270 N N . PRO A 1 296 ? -7.922 0.94 14.711 1 96.62 296 PRO A N 1
ATOM 2271 C CA . PRO A 1 296 ? -6.914 -0.113 14.547 1 96.62 296 PRO A CA 1
ATOM 2272 C C . PRO A 1 296 ? -6.586 -0.823 15.859 1 96.62 296 PRO A C 1
ATOM 2274 O O . PRO A 1 296 ? -6.188 -1.99 15.852 1 96.62 296 PRO A O 1
ATOM 2277 N N . PHE A 1 297 ? -6.766 -0.201 17 1 95.31 297 PHE A N 1
ATOM 2278 C CA . PHE A 1 297 ? -6.246 -0.754 18.25 1 95.31 297 PHE A CA 1
ATOM 2279 C C . PHE A 1 297 ? -7.383 -1.08 19.203 1 95.31 297 PHE A C 1
ATOM 2281 O O . PHE A 1 297 ? -7.156 -1.29 20.406 1 95.31 297 PHE A O 1
ATOM 2288 N N . GLU A 1 298 ? -8.547 -0.991 18.812 1 90.56 298 GLU A N 1
ATOM 2289 C CA . GLU A 1 298 ? -9.695 -1.383 19.609 1 90.56 298 GLU A CA 1
ATOM 2290 C C . GLU A 1 298 ? -10.141 -2.805 19.281 1 90.56 298 GLU A C 1
ATOM 2292 O O . GLU A 1 298 ? -9.93 -3.287 18.172 1 90.56 298 GLU A O 1
ATOM 2297 N N . MET B 1 1 ? 15.32 26.078 -7.84 1 45.06 1 MET B N 1
ATOM 2298 C CA . MET B 1 1 ? 14.625 24.797 -7.859 1 45.06 1 MET B CA 1
ATOM 2299 C C . MET B 1 1 ? 15.609 23.641 -7.664 1 45.06 1 MET B C 1
ATOM 2301 O O . MET B 1 1 ? 16.672 23.609 -8.289 1 45.06 1 MET B O 1
ATOM 2305 N N . LYS B 1 2 ? 15.547 23.031 -6.633 1 62.78 2 LYS B N 1
ATOM 2306 C CA . LYS B 1 2 ? 16.562 22.031 -6.348 1 62.78 2 LYS B CA 1
ATOM 2307 C C . LYS B 1 2 ? 16.656 21 -7.473 1 62.78 2 LYS B C 1
ATOM 2309 O O . LYS B 1 2 ? 15.641 20.609 -8.047 1 62.78 2 LYS B O 1
ATOM 2314 N N . GLU B 1 3 ? 17.656 20.859 -8.094 1 83.56 3 GLU B N 1
ATOM 2315 C CA . GLU B 1 3 ? 17.938 19.875 -9.133 1 83.56 3 GLU B CA 1
ATOM 2316 C C . GLU B 1 3 ? 17.625 18.453 -8.656 1 83.56 3 GLU B C 1
ATOM 2318 O O . GLU B 1 3 ? 17.969 18.078 -7.531 1 83.56 3 GLU B O 1
ATOM 2323 N N . ILE B 1 4 ? 16.672 17.781 -9.383 1 92.88 4 ILE B N 1
ATOM 2324 C CA . ILE B 1 4 ? 16.297 16.406 -9.055 1 92.88 4 ILE B CA 1
ATOM 2325 C C . ILE B 1 4 ? 16.953 15.445 -10.023 1 92.88 4 ILE B C 1
ATOM 2327 O O . ILE B 1 4 ? 16.891 15.641 -11.242 1 92.88 4 ILE B O 1
ATOM 2331 N N . ASN B 1 5 ? 17.75 14.531 -9.414 1 96.5 5 ASN B N 1
ATOM 2332 C CA . ASN B 1 5 ? 18.219 13.398 -10.211 1 96.5 5 ASN B CA 1
ATOM 2333 C C . ASN B 1 5 ? 17.109 12.383 -10.453 1 96.5 5 ASN B C 1
ATOM 2335 O O . ASN B 1 5 ? 16.734 11.633 -9.555 1 96.5 5 ASN B O 1
ATOM 2339 N N . LEU B 1 6 ? 16.641 12.305 -11.727 1 96.81 6 LEU B N 1
ATOM 2340 C CA . LEU B 1 6 ? 15.438 11.531 -12.047 1 96.81 6 LEU B CA 1
ATOM 2341 C C . LEU B 1 6 ? 15.68 10.039 -11.867 1 96.81 6 LEU B C 1
ATOM 2343 O O . LEU B 1 6 ? 14.805 9.32 -11.383 1 96.81 6 LEU B O 1
ATOM 2347 N N . ALA B 1 7 ? 16.859 9.586 -12.305 1 97.75 7 ALA B N 1
ATOM 2348 C CA . ALA B 1 7 ? 17.188 8.164 -12.148 1 97.75 7 ALA B CA 1
ATOM 2349 C C . ALA B 1 7 ? 17.234 7.773 -10.68 1 97.75 7 ALA B C 1
ATOM 2351 O O . ALA B 1 7 ? 16.703 6.723 -10.297 1 97.75 7 ALA B O 1
ATOM 2352 N N . LYS B 1 8 ? 17.891 8.594 -9.867 1 98.44 8 LYS B N 1
ATOM 2353 C CA . LYS B 1 8 ? 17.953 8.352 -8.43 1 98.44 8 LYS B CA 1
ATOM 2354 C C . LYS B 1 8 ? 16.562 8.398 -7.797 1 98.44 8 LYS B C 1
ATOM 2356 O O . LYS B 1 8 ? 16.234 7.562 -6.957 1 98.44 8 LYS B O 1
ATOM 2361 N N . ALA B 1 9 ? 15.742 9.352 -8.211 1 98.69 9 ALA B N 1
ATOM 2362 C CA . ALA B 1 9 ? 14.383 9.477 -7.695 1 98.69 9 ALA B CA 1
ATOM 2363 C C . ALA B 1 9 ? 13.547 8.25 -8.039 1 98.69 9 ALA B C 1
ATOM 2365 O O . ALA B 1 9 ? 12.734 7.789 -7.23 1 98.69 9 ALA B O 1
ATOM 2366 N N . GLU B 1 10 ? 13.695 7.695 -9.25 1 98.62 10 GLU B N 1
ATOM 2367 C CA . GLU B 1 10 ? 12.953 6.504 -9.648 1 98.62 10 GLU B CA 1
ATOM 2368 C C . GLU B 1 10 ? 13.336 5.305 -8.789 1 98.62 10 GLU B C 1
ATOM 2370 O O . GLU B 1 10 ? 12.469 4.523 -8.383 1 98.62 10 GLU B O 1
ATOM 2375 N N . LEU B 1 11 ? 14.648 5.145 -8.547 1 98.81 11 LEU B N 1
ATOM 2376 C CA . LEU B 1 11 ? 15.094 4.121 -7.602 1 98.81 11 LEU B CA 1
ATOM 2377 C C . LEU B 1 11 ? 14.477 4.352 -6.223 1 98.81 11 LEU B C 1
ATOM 2379 O O . LEU B 1 11 ? 13.977 3.418 -5.598 1 98.81 11 LEU B O 1
ATOM 2383 N N . GLY B 1 12 ? 14.5 5.605 -5.754 1 98.88 12 GLY B N 1
ATOM 2384 C CA . GLY B 1 12 ? 13.914 5.961 -4.469 1 98.88 12 GLY B CA 1
ATOM 2385 C C . GLY B 1 12 ? 12.438 5.648 -4.379 1 98.88 12 GLY B C 1
ATOM 2386 O O . GLY B 1 12 ? 11.945 5.223 -3.33 1 98.88 12 GLY B O 1
ATOM 2387 N N . LYS B 1 13 ? 11.742 5.879 -5.488 1 98.88 13 LYS B N 1
ATOM 2388 C CA . LYS B 1 13 ? 10.32 5.555 -5.555 1 98.88 13 LYS B CA 1
ATOM 2389 C C . LYS B 1 13 ? 10.086 4.062 -5.32 1 98.88 13 LYS B C 1
ATOM 2391 O O . LYS B 1 13 ? 9.219 3.686 -4.523 1 98.88 13 LYS B O 1
ATOM 2396 N N . LYS B 1 14 ? 10.812 3.223 -5.973 1 98.94 14 LYS B N 1
ATOM 2397 C CA . LYS B 1 14 ? 10.68 1.782 -5.773 1 98.94 14 LYS B CA 1
ATOM 2398 C C . LYS B 1 14 ? 10.945 1.402 -4.32 1 98.94 14 LYS B C 1
ATOM 2400 O O . LYS B 1 14 ? 10.18 0.637 -3.727 1 98.94 14 LYS B O 1
ATOM 2405 N N . LEU B 1 15 ? 12.008 1.985 -3.762 1 98.94 15 LEU B N 1
ATOM 2406 C CA . LEU B 1 15 ? 12.391 1.675 -2.389 1 98.94 15 LEU B CA 1
ATOM 2407 C C . LEU B 1 15 ? 11.336 2.166 -1.404 1 98.94 15 LEU B C 1
ATOM 2409 O O . LEU B 1 15 ? 11.047 1.494 -0.412 1 98.94 15 LEU B O 1
ATOM 2413 N N . PHE B 1 16 ? 10.734 3.312 -1.703 1 98.94 16 PHE B N 1
ATOM 2414 C CA . PHE B 1 16 ? 9.695 3.904 -0.876 1 98.94 16 PHE B CA 1
ATOM 2415 C C . PHE B 1 16 ? 8.492 2.969 -0.761 1 98.94 16 PHE B C 1
ATOM 2417 O O . PHE B 1 16 ? 7.867 2.881 0.297 1 98.94 16 PHE B O 1
ATOM 2424 N N . PHE B 1 17 ? 8.195 2.156 -1.769 1 98.88 17 PHE B N 1
ATOM 2425 C CA . PHE B 1 17 ? 7.02 1.294 -1.837 1 98.88 17 PHE B CA 1
ATOM 2426 C C . PHE B 1 17 ? 7.383 -0.142 -1.475 1 98.88 17 PHE B C 1
ATOM 2428 O O . PHE B 1 17 ? 6.512 -1.013 -1.423 1 98.88 17 PHE B O 1
ATOM 2435 N N . ASP B 1 18 ? 8.641 -0.473 -1.187 1 98.81 18 ASP B N 1
ATOM 2436 C CA . ASP B 1 18 ? 9.094 -1.857 -1.087 1 98.81 18 ASP B CA 1
ATOM 2437 C C . ASP B 1 18 ? 8.922 -2.391 0.334 1 98.81 18 ASP B C 1
ATOM 2439 O O . ASP B 1 18 ? 9.664 -2.006 1.24 1 98.81 18 ASP B O 1
ATOM 2443 N N . PRO B 1 19 ? 7.992 -3.301 0.54 1 98.75 19 PRO B N 1
ATOM 2444 C CA . PRO B 1 19 ? 7.801 -3.818 1.896 1 98.75 19 PRO B CA 1
ATOM 2445 C C . PRO B 1 19 ? 8.93 -4.742 2.342 1 98.75 19 PRO B C 1
ATOM 2447 O O . PRO B 1 19 ? 9.031 -5.074 3.525 1 98.75 19 PRO B O 1
ATOM 2450 N N . ARG B 1 20 ? 9.805 -5.148 1.423 1 98.56 20 ARG B N 1
ATOM 2451 C CA . ARG B 1 20 ? 10.883 -6.066 1.767 1 98.56 20 ARG B CA 1
ATOM 2452 C C . ARG B 1 20 ? 11.977 -5.359 2.559 1 98.56 20 ARG B C 1
ATOM 2454 O O . ARG B 1 20 ? 12.898 -6 3.066 1 98.56 20 ARG B O 1
ATOM 2461 N N . LEU B 1 21 ? 11.805 -4.039 2.768 1 98.56 21 LEU B N 1
ATOM 2462 C CA . LEU B 1 21 ? 12.688 -3.27 3.637 1 98.56 21 LEU B CA 1
ATOM 2463 C C . LEU B 1 21 ? 12.219 -3.33 5.086 1 98.56 21 LEU B C 1
ATOM 2465 O O . LEU B 1 21 ? 12.742 -2.613 5.941 1 98.56 21 LEU B O 1
ATOM 2469 N N . SER B 1 22 ? 11.25 -4.137 5.41 1 98.56 22 SER B N 1
ATOM 2470 C CA . SER B 1 22 ? 10.789 -4.41 6.77 1 98.56 22 SER B CA 1
ATOM 2471 C C . SER B 1 22 ? 10.938 -5.887 7.117 1 98.56 22 SER B C 1
ATOM 2473 O O . SER B 1 22 ? 10.977 -6.738 6.227 1 98.56 22 SER B O 1
ATOM 2475 N N . LYS B 1 23 ? 10.961 -6.172 8.391 1 97.81 23 LYS B N 1
ATOM 2476 C CA . LYS B 1 23 ? 11.086 -7.547 8.867 1 97.81 23 LYS B CA 1
ATOM 2477 C C . LYS B 1 23 ? 9.922 -8.406 8.383 1 97.81 23 LYS B C 1
ATOM 2479 O O . LYS B 1 23 ? 10.109 -9.57 8.039 1 97.81 23 LYS B O 1
ATOM 2484 N N . SER B 1 24 ? 8.766 -7.844 8.375 1 97.81 24 SER B N 1
ATOM 2485 C CA . SER B 1 24 ? 7.547 -8.594 8.086 1 97.81 24 SER B CA 1
ATOM 2486 C C . SER B 1 24 ? 7.348 -8.773 6.586 1 97.81 24 SER B C 1
ATOM 2488 O O . SER B 1 24 ? 6.574 -9.633 6.156 1 97.81 24 SER B O 1
ATOM 2490 N N . GLY B 1 25 ? 7.961 -7.938 5.773 1 98.06 25 GLY B N 1
ATOM 2491 C CA . GLY B 1 25 ? 7.617 -7.914 4.359 1 98.06 25 GLY B CA 1
ATOM 2492 C C . GLY B 1 25 ? 6.242 -7.336 4.09 1 98.06 25 GLY B C 1
ATOM 2493 O O . GLY B 1 25 ? 5.664 -7.566 3.025 1 98.06 25 GLY B O 1
ATOM 2494 N N . PHE B 1 26 ? 5.691 -6.602 5.047 1 98.06 26 PHE B N 1
ATOM 2495 C CA . PHE B 1 26 ? 4.328 -6.086 4.98 1 98.06 26 PHE B CA 1
ATOM 2496 C C . PHE B 1 26 ? 4.324 -4.562 5.008 1 98.06 26 PHE B C 1
ATOM 2498 O O . PHE B 1 26 ? 3.465 -3.926 4.398 1 98.06 26 PHE B O 1
ATOM 2505 N N . ILE B 1 27 ? 5.25 -3.918 5.688 1 98.5 27 ILE B N 1
ATOM 2506 C CA . ILE B 1 27 ? 5.277 -2.484 5.949 1 98.5 27 ILE B CA 1
ATOM 2507 C C . ILE B 1 27 ? 6.301 -1.811 5.035 1 98.5 27 ILE B C 1
ATOM 2509 O O . ILE B 1 27 ? 7.418 -2.309 4.867 1 98.5 27 ILE B O 1
ATOM 2513 N N . SER B 1 28 ? 5.965 -0.796 4.371 1 98.56 28 SER B N 1
ATOM 2514 C CA . SER B 1 28 ? 6.824 0.085 3.584 1 98.56 28 SER B CA 1
ATOM 2515 C C . SER B 1 28 ? 6.695 1.533 4.043 1 98.56 28 SER B C 1
ATOM 2517 O O . SER B 1 28 ? 5.902 1.841 4.934 1 98.56 28 SER B O 1
ATOM 2519 N N . CYS B 1 29 ? 7.523 2.455 3.527 1 98.75 29 CYS B N 1
ATOM 2520 C CA . CYS B 1 29 ? 7.348 3.873 3.822 1 98.75 29 CYS B CA 1
ATOM 2521 C C . CYS B 1 29 ? 5.934 4.332 3.473 1 98.75 29 CYS B C 1
ATOM 2523 O O . CYS B 1 29 ? 5.336 5.121 4.203 1 98.75 29 CYS B O 1
ATOM 2525 N N . ASN B 1 30 ? 5.363 3.779 2.418 1 98.75 30 ASN B N 1
ATOM 2526 C CA . ASN B 1 30 ? 4.031 4.16 1.958 1 98.75 30 ASN B CA 1
ATOM 2527 C C . ASN B 1 30 ? 2.949 3.686 2.922 1 98.75 30 ASN B C 1
ATOM 2529 O O . ASN B 1 30 ? 1.827 4.191 2.9 1 98.75 30 ASN B O 1
ATOM 2533 N N . SER B 1 31 ? 3.232 2.709 3.762 1 98.38 31 SER B N 1
ATOM 2534 C CA . SER B 1 31 ? 2.25 2.215 4.723 1 98.38 31 SER B CA 1
ATOM 2535 C C . SER B 1 31 ? 1.864 3.297 5.727 1 98.38 31 SER B C 1
ATOM 2537 O O . SER B 1 31 ? 0.694 3.422 6.094 1 98.38 31 SER B O 1
ATOM 2539 N N . CYS B 1 32 ? 2.809 4.082 6.121 1 98.12 32 CYS B N 1
ATOM 2540 C CA . CYS B 1 32 ? 2.568 5.156 7.074 1 98.12 32 CYS B CA 1
ATOM 2541 C C . CYS B 1 32 ? 2.428 6.496 6.359 1 98.12 32 CYS B C 1
ATOM 2543 O O . CYS B 1 32 ? 1.821 7.43 6.891 1 98.12 32 CYS B O 1
ATOM 2545 N N . HIS B 1 33 ? 3.045 6.609 5.246 1 98.62 33 HIS B N 1
ATOM 2546 C CA . HIS B 1 33 ? 2.994 7.812 4.426 1 98.62 33 HIS B CA 1
ATOM 2547 C C . HIS B 1 33 ? 2.328 7.535 3.082 1 98.62 33 HIS B C 1
ATOM 2549 O O . HIS B 1 33 ? 2.957 7.672 2.031 1 98.62 33 HIS B O 1
ATOM 2555 N N . ASN B 1 34 ? 1.052 7.23 3.156 1 98.75 34 ASN B N 1
ATOM 2556 C CA . ASN B 1 34 ? 0.262 6.781 2.014 1 98.75 34 ASN B CA 1
ATOM 2557 C C . ASN B 1 34 ? 0.066 7.895 0.992 1 98.75 34 ASN B C 1
ATOM 2559 O O . ASN B 1 34 ? -0.647 8.867 1.256 1 98.75 34 ASN B O 1
ATOM 2563 N N . LEU B 1 35 ? 0.623 7.75 -0.176 1 98.81 35 LEU B N 1
ATOM 2564 C CA . LEU B 1 35 ? 0.653 8.812 -1.175 1 98.81 35 LEU B CA 1
ATOM 2565 C C . LEU B 1 35 ? -0.672 8.891 -1.926 1 98.81 35 LEU B C 1
ATOM 2567 O O . LEU B 1 35 ? -0.902 9.828 -2.691 1 98.81 35 LEU B O 1
ATOM 2571 N N . SER B 1 36 ? -1.629 7.949 -1.629 1 98.75 36 SER B N 1
ATOM 2572 C CA . SER B 1 36 ? -2.998 8.055 -2.119 1 98.75 36 SER B CA 1
ATOM 2573 C C . SER B 1 36 ? -3.855 8.898 -1.184 1 98.75 36 SER B C 1
ATOM 2575 O O . SER B 1 36 ? -4.98 9.273 -1.528 1 98.75 36 SER B O 1
ATOM 2577 N N . MET B 1 37 ? -3.354 9.148 0.024 1 98.12 37 MET B N 1
ATOM 2578 C CA . MET B 1 37 ? -4.176 9.742 1.073 1 98.12 37 MET B CA 1
ATOM 2579 C C . MET B 1 37 ? -3.443 10.898 1.755 1 98.12 37 MET B C 1
ATOM 2581 O O . MET B 1 37 ? -3.346 10.938 2.982 1 98.12 37 MET B O 1
ATOM 2585 N N . GLY B 1 38 ? -2.912 11.828 0.954 1 97.81 38 GLY B N 1
ATOM 2586 C CA . GLY B 1 38 ? -2.324 13.047 1.485 1 97.81 38 GLY B CA 1
ATOM 2587 C C . GLY B 1 38 ? -0.971 12.82 2.135 1 97.81 38 GLY B C 1
ATOM 2588 O O . GLY B 1 38 ? -0.522 13.641 2.943 1 97.81 38 GLY B O 1
ATOM 2589 N N . GLY B 1 39 ? -0.331 11.688 1.891 1 98.56 39 GLY B N 1
ATOM 2590 C CA . GLY B 1 39 ? 1.003 11.398 2.393 1 98.56 39 GLY B CA 1
ATOM 2591 C C . GLY B 1 39 ? 1.012 10.961 3.846 1 98.56 39 GLY B C 1
ATOM 2592 O O . GLY B 1 39 ? 2.031 11.078 4.531 1 98.56 39 GLY B O 1
ATOM 2593 N N . THR B 1 40 ? -0.073 10.555 4.402 1 98.19 40 THR B N 1
ATOM 2594 C CA . THR B 1 40 ? -0.226 10.023 5.75 1 98.19 40 THR B CA 1
ATOM 2595 C C . THR B 1 40 ? -1.081 8.758 5.734 1 98.19 40 THR B C 1
ATOM 2597 O O . THR B 1 40 ? -1.673 8.414 4.707 1 98.19 40 THR B O 1
ATOM 2600 N N . ASP B 1 41 ? -1.131 8.078 6.836 1 98 41 ASP B N 1
ATOM 2601 C CA . ASP B 1 41 ? -2 6.91 6.938 1 98 41 ASP B CA 1
ATOM 2602 C C . ASP B 1 41 ? -3.352 7.281 7.543 1 98 41 ASP B C 1
ATOM 2604 O O . ASP B 1 41 ? -4.234 6.434 7.668 1 98 41 ASP B O 1
ATOM 2608 N N . ASN B 1 42 ? -3.535 8.578 7.922 1 98.12 42 ASN B N 1
ATOM 2609 C CA . ASN B 1 42 ? -4.773 9.102 8.484 1 98.12 42 ASN B CA 1
ATOM 2610 C C . ASN B 1 42 ? -5.207 8.312 9.719 1 98.12 42 ASN B C 1
ATOM 2612 O O . ASN B 1 42 ? -6.395 8.062 9.914 1 98.12 42 ASN B O 1
ATOM 2616 N N . LEU B 1 43 ? -4.23 7.91 10.516 1 98 43 LEU B N 1
ATOM 2617 C CA . LEU B 1 43 ? -4.434 7.285 11.82 1 98 43 LEU B CA 1
ATOM 2618 C C . LEU B 1 43 ? -3.889 8.172 12.938 1 98 43 LEU B C 1
ATOM 2620 O O . LEU B 1 43 ? -3.01 9 12.703 1 98 43 LEU B O 1
ATOM 2624 N N . LYS B 1 44 ? -4.434 7.988 14.133 1 96.5 44 LYS B N 1
ATOM 2625 C CA . LYS B 1 44 ? -3.883 8.711 15.273 1 96.5 44 LYS B CA 1
ATOM 2626 C C . LYS B 1 44 ? -2.398 8.406 15.461 1 96.5 44 LYS B C 1
ATOM 2628 O O . LYS B 1 44 ? -1.597 9.305 15.703 1 96.5 44 LYS B O 1
ATOM 2633 N N . THR B 1 45 ? -2.125 7.152 15.406 1 96.38 45 THR B N 1
ATOM 2634 C CA . THR B 1 45 ? -0.753 6.656 15.367 1 96.38 45 THR B CA 1
ATOM 2635 C C . THR B 1 45 ? -0.628 5.484 14.398 1 96.38 45 THR B C 1
ATOM 2637 O O . THR B 1 45 ? -1.578 4.719 14.211 1 96.38 45 THR B O 1
ATOM 2640 N N . SER B 1 46 ? 0.517 5.371 13.797 1 97.5 46 SER B N 1
ATOM 2641 C CA . SER B 1 46 ? 0.724 4.348 12.781 1 97.5 46 SER B CA 1
ATOM 2642 C C . SER B 1 46 ? 0.774 2.955 13.398 1 97.5 46 SER B C 1
ATOM 2644 O O . SER B 1 46 ? 0.992 2.812 14.602 1 97.5 46 SER B O 1
ATOM 2646 N N . ILE B 1 47 ? 0.467 1.996 12.586 1 97.88 47 ILE B N 1
ATOM 2647 C CA . ILE B 1 47 ? 0.578 0.586 12.945 1 97.88 47 ILE B CA 1
ATOM 2648 C C . ILE B 1 47 ? 1.959 0.062 12.555 1 97.88 47 ILE B C 1
ATOM 2650 O O . ILE B 1 47 ? 2.365 0.165 11.398 1 97.88 47 ILE B O 1
ATOM 2654 N N . GLY B 1 48 ? 2.727 -0.47 13.508 1 97.94 48 GLY B N 1
ATOM 2655 C CA . GLY B 1 48 ? 4.055 -1.015 13.258 1 97.94 48 GLY B CA 1
ATOM 2656 C C . GLY B 1 48 ? 4.082 -2.531 13.25 1 97.94 48 GLY B C 1
ATOM 2657 O O . GLY B 1 48 ? 3.033 -3.178 13.281 1 97.94 48 GLY B O 1
ATOM 2658 N N . HIS B 1 49 ? 5.305 -3.037 13.109 1 98.25 49 HIS B N 1
ATOM 2659 C CA . HIS B 1 49 ? 5.539 -4.477 13.117 1 98.25 49 HIS B CA 1
ATOM 2660 C C . HIS B 1 49 ? 4.809 -5.145 14.281 1 98.25 49 HIS B C 1
ATOM 2662 O O . HIS B 1 49 ? 4.828 -4.633 15.406 1 98.25 49 HIS B O 1
ATOM 2668 N N . LYS B 1 50 ? 4.062 -6.258 14.016 1 97.94 50 LYS B N 1
ATOM 2669 C CA . LYS B 1 50 ? 3.291 -7.016 15 1 97.94 50 LYS B CA 1
ATOM 2670 C C . LYS B 1 50 ? 2.188 -6.16 15.609 1 97.94 50 LYS B C 1
ATOM 2672 O O . LYS B 1 50 ? 1.866 -6.301 16.797 1 97.94 50 LYS B O 1
ATOM 2677 N N . TRP B 1 51 ? 1.742 -5.184 14.914 1 98.06 51 TRP B N 1
ATOM 2678 C CA . TRP B 1 51 ? 0.583 -4.355 15.227 1 98.06 51 TRP B CA 1
ATOM 2679 C C . TRP B 1 51 ? 0.88 -3.434 16.406 1 98.06 51 TRP B C 1
ATOM 2681 O O . TRP B 1 51 ? -0.021 -3.09 17.172 1 98.06 51 TRP B O 1
ATOM 2691 N N . GLN B 1 52 ? 2.104 -3.131 16.562 1 97.38 52 GLN B N 1
ATOM 2692 C CA . GLN B 1 52 ? 2.488 -2.195 17.609 1 97.38 52 GLN B CA 1
ATOM 2693 C C . GLN B 1 52 ? 1.899 -0.811 17.359 1 97.38 52 GLN B C 1
ATOM 2695 O O . GLN B 1 52 ? 1.873 -0.341 16.219 1 97.38 52 GLN B O 1
ATOM 2700 N N . GLN B 1 53 ? 1.463 -0.224 18.438 1 95.5 53 GLN B N 1
ATOM 2701 C CA . GLN B 1 53 ? 0.947 1.141 18.391 1 95.5 53 GLN B CA 1
ATOM 2702 C C . GLN B 1 53 ? 2.064 2.158 18.594 1 95.5 53 GLN B C 1
ATOM 2704 O O . GLN B 1 53 ? 2.768 2.121 19.609 1 95.5 53 GLN B O 1
ATOM 2709 N N . GLY B 1 54 ? 2.287 3.02 17.656 1 89.75 54 GLY B N 1
ATOM 2710 C CA . GLY B 1 54 ? 3.287 4.066 17.797 1 89.75 54 GLY B CA 1
ATOM 2711 C C . GLY B 1 54 ? 2.873 5.16 18.766 1 89.75 54 GLY B C 1
ATOM 2712 O O . GLY B 1 54 ? 1.704 5.246 19.141 1 89.75 54 GLY B O 1
ATOM 2713 N N . PRO B 1 55 ? 3.797 6.012 19.078 1 90.56 55 PRO B N 1
ATOM 2714 C CA . PRO B 1 55 ? 3.52 7.047 20.078 1 90.56 55 PRO B CA 1
ATOM 2715 C C . PRO B 1 55 ? 3.072 8.367 19.453 1 90.56 55 PRO B C 1
ATOM 2717 O O . PRO B 1 55 ? 2.738 9.312 20.172 1 90.56 55 PRO B O 1
ATOM 2720 N N . ILE B 1 56 ? 3.104 8.43 18.172 1 93.88 56 ILE B N 1
ATOM 2721 C CA . ILE B 1 56 ? 2.98 9.758 17.578 1 93.88 56 ILE B CA 1
ATOM 2722 C C . ILE B 1 56 ? 2.322 9.641 16.203 1 93.88 56 ILE B C 1
ATOM 2724 O O . ILE B 1 56 ? 2.396 8.594 15.555 1 93.88 56 ILE B O 1
ATOM 2728 N N . ASN B 1 57 ? 1.643 10.664 15.812 1 97.12 57 ASN B N 1
ATOM 2729 C CA . ASN B 1 57 ? 1.007 10.742 14.5 1 97.12 57 ASN B CA 1
ATOM 2730 C C . ASN B 1 57 ? 2.039 10.875 13.391 1 97.12 57 ASN B C 1
ATOM 2732 O O . ASN B 1 57 ? 3.02 11.609 13.531 1 97.12 57 ASN B O 1
ATOM 2736 N N . ALA B 1 58 ? 1.884 10.125 12.289 1 97 58 ALA B N 1
ATOM 2737 C CA . ALA B 1 58 ? 2.805 10.234 11.164 1 97 58 ALA B CA 1
ATOM 2738 C C . ALA B 1 58 ? 2.592 11.547 10.406 1 97 58 ALA B C 1
ATOM 2740 O O . ALA B 1 58 ? 1.489 11.82 9.93 1 97 58 ALA B O 1
ATOM 2741 N N . PRO B 1 59 ? 3.607 12.383 10.305 1 97.38 59 PRO B N 1
ATOM 2742 C CA . PRO B 1 59 ? 3.457 13.594 9.484 1 97.38 59 PRO B CA 1
ATOM 2743 C C . PRO B 1 59 ? 3.367 13.281 7.992 1 97.38 59 PRO B C 1
ATOM 2745 O O . PRO B 1 59 ? 3.793 12.211 7.555 1 97.38 59 PRO B O 1
ATOM 2748 N N . THR B 1 60 ? 2.824 14.195 7.254 1 98.62 60 THR B N 1
ATOM 2749 C CA . THR B 1 60 ? 2.795 14.023 5.805 1 98.62 60 THR B CA 1
ATOM 2750 C C . THR B 1 60 ? 4.203 14.117 5.219 1 98.62 60 THR B C 1
ATOM 2752 O O . THR B 1 60 ? 5.035 14.891 5.707 1 98.62 60 THR B O 1
ATOM 2755 N N . VAL B 1 61 ? 4.43 13.352 4.156 1 98.56 61 VAL B N 1
ATOM 2756 C CA . VAL B 1 61 ? 5.699 13.414 3.441 1 98.56 61 VAL B CA 1
ATOM 2757 C C . VAL B 1 61 ? 5.605 14.43 2.309 1 98.56 61 VAL B C 1
ATOM 2759 O O . VAL B 1 61 ? 6.625 14.828 1.733 1 98.56 61 VAL B O 1
ATOM 2762 N N . LEU B 1 62 ? 4.355 14.859 1.968 1 98.75 62 LEU B N 1
ATOM 2763 C CA . LEU B 1 62 ? 4.191 15.883 0.941 1 98.75 62 LEU B CA 1
ATOM 2764 C C . LEU B 1 62 ? 4.844 17.188 1.371 1 98.75 62 LEU B C 1
ATOM 2766 O O . LEU B 1 62 ? 4.633 17.656 2.494 1 98.75 62 LEU B O 1
ATOM 2770 N N . ASN B 1 63 ? 5.66 17.703 0.505 1 98.5 63 ASN B N 1
ATOM 2771 C CA . ASN B 1 63 ? 6.355 18.969 0.703 1 98.5 63 ASN B CA 1
ATOM 2772 C C . ASN B 1 63 ? 7.375 18.891 1.836 1 98.5 63 ASN B C 1
ATOM 2774 O O . ASN B 1 63 ? 7.797 19.906 2.381 1 98.5 63 ASN B O 1
ATOM 2778 N N . SER B 1 64 ? 7.754 17.688 2.232 1 98.06 64 SER B N 1
ATOM 2779 C CA . SER B 1 64 ? 8.68 17.516 3.35 1 98.06 64 SER B CA 1
ATOM 2780 C C . SER B 1 64 ? 10.039 18.109 3.039 1 98.06 64 SER B C 1
ATOM 2782 O O . SER B 1 64 ? 10.812 18.438 3.951 1 98.06 64 SER B O 1
ATOM 2784 N N . SER B 1 65 ? 10.391 18.281 1.804 1 97.25 65 SER B N 1
ATOM 2785 C CA . SER B 1 65 ? 11.656 18.891 1.406 1 97.25 65 SER B CA 1
ATOM 2786 C C . SER B 1 65 ? 11.719 20.359 1.835 1 97.25 65 SER B C 1
ATOM 2788 O O . SER B 1 65 ? 12.789 20.969 1.819 1 97.25 65 SER B O 1
ATOM 2790 N N . LEU B 1 66 ? 10.609 20.969 2.227 1 97.62 66 LEU B N 1
ATOM 2791 C CA . LEU B 1 66 ? 10.555 22.359 2.645 1 97.62 66 LEU B CA 1
ATOM 2792 C C . LEU B 1 66 ? 10.812 22.5 4.145 1 97.62 66 LEU B C 1
ATOM 2794 O O . LEU B 1 66 ? 10.992 23.594 4.656 1 97.62 66 LEU B O 1
ATOM 2798 N N . ASN B 1 67 ? 10.797 21.375 4.859 1 97.94 67 ASN B N 1
ATOM 2799 C CA . ASN B 1 67 ? 11.078 21.406 6.289 1 97.94 67 ASN B CA 1
ATOM 2800 C C . ASN B 1 67 ? 12.539 21.719 6.566 1 97.94 67 ASN B C 1
ATOM 2802 O O . ASN B 1 67 ? 13.43 21.25 5.859 1 97.94 67 ASN B O 1
ATOM 2806 N N . PHE B 1 68 ? 12.797 22.469 7.59 1 97.88 68 PHE B N 1
ATOM 2807 C CA . PHE B 1 68 ? 14.18 22.766 7.945 1 97.88 68 PHE B CA 1
ATOM 2808 C C . PHE B 1 68 ? 14.805 21.578 8.688 1 97.88 68 PHE B C 1
ATOM 2810 O O . PHE B 1 68 ? 16.031 21.453 8.734 1 97.88 68 PHE B O 1
ATOM 2817 N N . VAL B 1 69 ? 14 20.766 9.297 1 98.12 69 VAL B N 1
ATOM 2818 C CA . VAL B 1 69 ? 14.344 19.484 9.914 1 98.12 69 VAL B CA 1
ATOM 2819 C C . VAL B 1 69 ? 13.172 18.516 9.766 1 98.12 69 VAL B C 1
ATOM 2821 O O . VAL B 1 69 ? 12.094 18.891 9.305 1 98.12 69 VAL B O 1
ATOM 2824 N N . GLN B 1 70 ? 13.422 17.281 10.125 1 97.69 70 GLN B N 1
ATOM 2825 C CA . GLN B 1 70 ? 12.383 16.266 9.953 1 97.69 70 GLN B CA 1
ATOM 2826 C C . GLN B 1 70 ? 11.93 15.695 11.289 1 97.69 70 GLN B C 1
ATOM 2828 O O . GLN B 1 70 ? 12.57 15.93 12.32 1 97.69 70 GLN B O 1
ATOM 2833 N N . PHE B 1 71 ? 10.781 14.977 11.234 1 97 71 PHE B N 1
ATOM 2834 C CA . PHE B 1 71 ? 10.086 14.469 12.414 1 97 71 PHE B CA 1
ATOM 2835 C C . PHE B 1 71 ? 9.43 15.609 13.188 1 97 71 PHE B C 1
ATOM 2837 O O . PHE B 1 71 ? 9.633 16.781 12.867 1 97 71 PHE B O 1
ATOM 2844 N N . TRP B 1 72 ? 8.625 15.273 14.094 1 97.44 72 TRP B N 1
ATOM 2845 C CA . TRP B 1 72 ? 7.973 16.25 14.953 1 97.44 72 TRP B CA 1
ATOM 2846 C C . TRP B 1 72 ? 8.984 16.938 15.859 1 97.44 72 TRP B C 1
ATOM 2848 O O . TRP B 1 72 ? 8.883 18.141 16.109 1 97.44 72 TRP B O 1
ATOM 2858 N N . ASP B 1 73 ? 9.953 16.156 16.312 1 97.38 73 ASP B N 1
ATOM 2859 C CA . ASP B 1 73 ? 10.883 16.672 17.312 1 97.38 73 ASP B CA 1
ATOM 2860 C C . ASP B 1 73 ? 12.156 17.203 16.656 1 97.38 73 ASP B C 1
ATOM 2862 O O . ASP B 1 73 ? 13.094 17.609 17.344 1 97.38 73 ASP B O 1
ATOM 2866 N N . GLY B 1 74 ? 12.258 17.094 15.344 1 97.69 74 GLY B N 1
ATOM 2867 C CA . GLY B 1 74 ? 13.383 17.656 14.609 1 97.69 74 GLY B CA 1
ATOM 2868 C C . GLY B 1 74 ? 14.656 16.859 14.773 1 97.69 74 GLY B C 1
ATOM 2869 O O . GLY B 1 74 ? 15.758 17.391 14.641 1 97.69 74 GLY B O 1
ATOM 2870 N N . ARG B 1 75 ? 14.562 15.609 15.047 1 97.31 75 ARG B N 1
ATOM 2871 C CA . ARG B 1 75 ? 15.75 14.828 15.375 1 97.31 75 ARG B CA 1
ATOM 2872 C C . ARG B 1 75 ? 16.547 14.492 14.125 1 97.31 75 ARG B C 1
ATOM 2874 O O . ARG B 1 75 ? 17.719 14.117 14.211 1 97.31 75 ARG B O 1
ATOM 2881 N N . ALA B 1 76 ? 15.938 14.578 12.953 1 97.38 76 ALA B N 1
ATOM 2882 C CA . ALA B 1 76 ? 16.641 14.344 11.695 1 97.38 76 ALA B CA 1
ATOM 2883 C C . ALA B 1 76 ? 16.844 15.656 10.93 1 97.38 76 ALA B C 1
ATOM 2885 O O . ALA B 1 76 ? 15.891 16.375 10.664 1 97.38 76 ALA 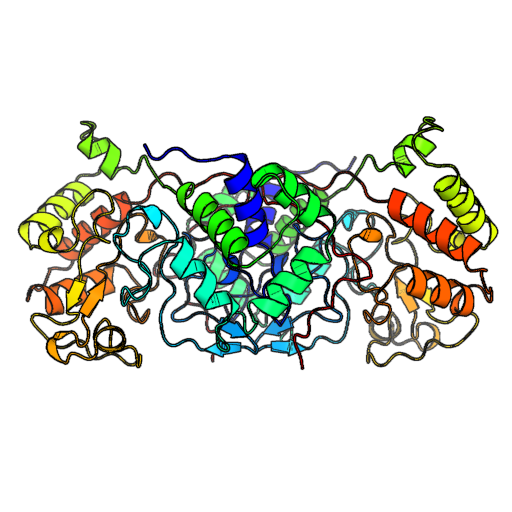B O 1
ATOM 2886 N N . GLU B 1 77 ? 18.078 15.906 10.531 1 97.25 77 GLU B N 1
ATOM 2887 C CA . GLU B 1 77 ? 18.406 17.156 9.875 1 97.25 77 GLU B CA 1
ATOM 2888 C C . GLU B 1 77 ? 17.953 17.172 8.422 1 97.25 77 GLU B C 1
ATOM 2890 O O . GLU B 1 77 ? 17.594 18.219 7.879 1 97.25 77 GLU B O 1
ATOM 2895 N N . THR B 1 78 ? 18.062 16 7.82 1 97.62 78 THR B N 1
ATOM 2896 C CA . THR B 1 78 ? 17.75 15.906 6.398 1 97.62 78 THR B CA 1
ATOM 2897 C C . THR B 1 78 ? 16.75 14.789 6.133 1 97.62 78 THR B C 1
ATOM 2899 O O . THR B 1 78 ? 16.516 13.945 7 1 97.62 78 THR B O 1
ATOM 2902 N N . LEU B 1 79 ? 16.156 14.805 4.914 1 97.94 79 LEU B N 1
ATOM 2903 C CA . LEU B 1 79 ? 15.297 13.719 4.477 1 97.94 79 LEU B CA 1
ATOM 2904 C C . LEU B 1 79 ? 16.047 12.391 4.504 1 97.94 79 LEU B C 1
ATOM 2906 O O . LEU B 1 79 ? 15.484 11.359 4.895 1 97.94 79 LEU B O 1
ATOM 2910 N N . LYS B 1 80 ? 17.297 12.438 4.059 1 97.56 80 LYS B N 1
ATOM 2911 C CA . LYS B 1 80 ? 18.141 11.25 4.07 1 97.56 80 LYS B CA 1
ATOM 2912 C C . LYS B 1 80 ? 18.281 10.688 5.48 1 97.56 80 LYS B C 1
ATOM 2914 O O . LYS B 1 80 ? 18.125 9.484 5.699 1 97.56 80 LYS B O 1
ATOM 2919 N N . ASP B 1 81 ? 18.516 11.57 6.48 1 97.06 81 ASP B N 1
ATOM 2920 C CA . ASP B 1 81 ? 18.641 11.164 7.879 1 97.06 81 ASP B CA 1
ATOM 2921 C C . ASP B 1 81 ? 17.344 10.547 8.383 1 97.06 81 ASP B C 1
ATOM 2923 O O . ASP B 1 81 ? 17.359 9.57 9.133 1 97.06 81 ASP B O 1
ATOM 2927 N N . GLN B 1 82 ? 16.328 11.156 8.039 1 97.06 82 GLN B N 1
ATOM 2928 C CA . GLN B 1 82 ? 15.008 10.703 8.469 1 97.06 82 GLN B CA 1
ATOM 2929 C C . GLN B 1 82 ? 14.703 9.305 7.938 1 97.06 82 GLN B C 1
ATOM 2931 O O . GLN B 1 82 ? 14.219 8.445 8.68 1 97.06 82 GLN B O 1
ATOM 2936 N N . ALA B 1 83 ? 14.961 8.953 6.68 1 96.06 83 ALA B N 1
ATOM 2937 C CA . ALA B 1 83 ? 14.562 7.734 5.98 1 96.06 83 ALA B CA 1
ATOM 2938 C C . ALA B 1 83 ? 15.18 6.504 6.633 1 96.06 83 ALA B C 1
ATOM 2940 O O . ALA B 1 83 ? 14.594 5.418 6.609 1 96.06 83 ALA B O 1
ATOM 2941 N N . GLY B 1 84 ? 16.281 6.648 7.195 1 95.5 84 GLY B N 1
ATOM 2942 C CA . GLY B 1 84 ? 16.969 5.52 7.805 1 95.5 84 GLY B CA 1
ATOM 2943 C C . GLY B 1 84 ? 16.328 5.059 9.102 1 95.5 84 GLY B C 1
ATOM 2944 O O . GLY B 1 84 ? 16.406 3.879 9.453 1 95.5 84 GLY B O 1
ATOM 2945 N N . GLY B 1 85 ? 15.734 5.93 9.844 1 94.75 85 GLY B N 1
ATOM 2946 C CA . GLY B 1 85 ? 15.219 5.676 11.172 1 94.75 85 GLY B CA 1
ATOM 2947 C C . GLY B 1 85 ? 14.141 4.609 11.203 1 94.75 85 GLY B C 1
ATOM 2948 O O . GLY B 1 85 ? 14.297 3.578 11.859 1 94.75 85 GLY B O 1
ATOM 2949 N N . PRO B 1 86 ? 13.086 4.785 10.445 1 96.44 86 PRO B N 1
ATOM 2950 C CA . PRO B 1 86 ? 11.953 3.855 10.477 1 96.44 86 PRO B CA 1
ATOM 2951 C C . PRO B 1 86 ? 12.352 2.426 10.125 1 96.44 86 PRO B C 1
ATOM 2953 O O . PRO B 1 86 ? 11.812 1.472 10.695 1 96.44 86 PRO B O 1
ATOM 2956 N N . ILE B 1 87 ? 13.25 2.213 9.18 1 96.88 87 ILE B N 1
ATOM 2957 C CA . ILE B 1 87 ? 13.672 0.886 8.742 1 96.88 87 ILE B CA 1
ATOM 2958 C C . ILE B 1 87 ? 14.172 0.086 9.945 1 96.88 87 ILE B C 1
ATOM 2960 O O . ILE B 1 87 ? 13.797 -1.073 10.125 1 96.88 87 ILE B O 1
ATOM 2964 N N . ALA B 1 88 ? 14.945 0.781 10.844 1 96.81 88 ALA B N 1
ATOM 2965 C CA . ALA B 1 88 ? 15.602 0.076 11.945 1 96.81 88 ALA B CA 1
ATOM 2966 C C . ALA B 1 88 ? 14.773 0.174 13.227 1 96.81 88 ALA B C 1
ATOM 2968 O O . ALA B 1 88 ? 15.133 -0.419 14.242 1 96.81 88 ALA B O 1
ATOM 2969 N N . ASN B 1 89 ? 13.711 0.958 13.227 1 96.25 89 ASN B N 1
ATOM 2970 C CA . ASN B 1 89 ? 12.906 1.141 14.43 1 96.25 89 ASN B CA 1
ATOM 2971 C C . ASN B 1 89 ? 12.078 -0.101 14.742 1 96.25 89 ASN B C 1
ATOM 2973 O O . ASN B 1 89 ? 11.234 -0.509 13.945 1 96.25 89 ASN B O 1
ATOM 2977 N N . PRO B 1 90 ? 12.234 -0.743 15.914 1 95.75 90 PRO B N 1
ATOM 2978 C CA . PRO B 1 90 ? 11.547 -1.996 16.234 1 95.75 90 PRO B CA 1
ATOM 2979 C C . PRO B 1 90 ? 10.023 -1.834 16.297 1 95.75 90 PRO B C 1
ATOM 2981 O O . PRO B 1 90 ? 9.289 -2.811 16.156 1 95.75 90 PRO B O 1
ATOM 2984 N N . GLY B 1 91 ? 9.57 -0.654 16.531 1 95.56 91 GLY B N 1
ATOM 2985 C CA . GLY B 1 91 ? 8.141 -0.405 16.594 1 95.56 91 GLY B CA 1
ATOM 2986 C C . GLY B 1 91 ? 7.535 -0.027 15.25 1 95.56 91 GLY B C 1
ATOM 2987 O O . GLY B 1 91 ? 6.332 0.21 15.148 1 95.56 91 GLY B O 1
ATOM 2988 N N . GLU B 1 92 ? 8.336 0.1 14.258 1 96.81 92 GLU B N 1
ATOM 2989 C CA . GLU B 1 92 ? 7.898 0.47 12.914 1 96.81 92 GLU B CA 1
ATOM 2990 C C . GLU B 1 92 ? 8.18 -0.646 11.914 1 96.81 92 GLU B C 1
ATOM 2992 O O . GLU B 1 92 ? 7.52 -1.686 11.93 1 96.81 92 GLU B O 1
ATOM 2997 N N . MET B 1 93 ? 9.234 -0.586 11.125 1 97.69 93 MET B N 1
ATOM 2998 C CA . MET B 1 93 ? 9.508 -1.595 10.102 1 97.69 93 MET B CA 1
ATOM 2999 C C . MET B 1 93 ? 10.297 -2.76 10.688 1 97.69 93 MET B C 1
ATOM 3001 O O . MET B 1 93 ? 10.391 -3.822 10.07 1 97.69 93 MET B O 1
ATOM 3005 N N . ALA B 1 94 ? 10.938 -2.582 11.883 1 97.38 94 ALA B N 1
ATOM 3006 C CA . ALA B 1 94 ? 11.516 -3.602 12.75 1 97.38 94 ALA B CA 1
ATOM 3007 C C . ALA B 1 94 ? 12.617 -4.379 12.031 1 97.38 94 ALA B C 1
ATOM 3009 O O . ALA B 1 94 ? 12.773 -5.582 12.25 1 97.38 94 ALA B O 1
ATOM 3010 N N . PHE B 1 95 ? 13.25 -3.74 11.133 1 96.62 95 PHE B N 1
ATOM 3011 C CA . PHE B 1 95 ? 14.336 -4.383 10.406 1 96.62 95 PHE B CA 1
ATOM 3012 C C . PHE B 1 95 ? 15.688 -3.891 10.906 1 96.62 95 PHE B C 1
ATOM 3014 O O . PHE B 1 95 ? 15.797 -3.402 12.031 1 96.62 95 PHE B O 1
ATOM 3021 N N . THR B 1 96 ? 16.828 -4.18 10.406 1 96.5 96 THR B N 1
ATOM 3022 C CA . THR B 1 96 ? 18.125 -3.562 10.609 1 96.5 96 THR B CA 1
ATOM 3023 C C . THR B 1 96 ? 18.703 -3.082 9.281 1 96.5 96 THR B C 1
ATOM 3025 O O . THR B 1 96 ? 18.375 -3.613 8.219 1 96.5 96 THR B O 1
ATOM 3028 N N . HIS B 1 97 ? 19.5 -2.107 9.406 1 97.06 97 HIS B N 1
ATOM 3029 C CA . HIS B 1 97 ? 20.125 -1.591 8.188 1 97.06 97 HIS B CA 1
ATOM 3030 C C . HIS B 1 97 ? 20.922 -2.674 7.473 1 97.06 97 HIS B C 1
ATOM 3032 O O . HIS B 1 97 ? 20.891 -2.764 6.242 1 97.06 97 HIS B O 1
ATOM 3038 N N . ASP B 1 98 ? 21.531 -3.523 8.219 1 96.75 98 ASP B N 1
ATOM 3039 C CA . ASP B 1 98 ? 22.328 -4.605 7.637 1 96.75 98 ASP B CA 1
ATOM 3040 C C . ASP B 1 98 ? 21.438 -5.605 6.906 1 96.75 98 ASP B C 1
ATOM 3042 O O . ASP B 1 98 ? 21.734 -6.02 5.789 1 96.75 98 ASP B O 1
ATOM 3046 N N . LEU B 1 99 ? 20.406 -5.996 7.531 1 95.75 99 LEU B N 1
ATOM 3047 C CA . LEU B 1 99 ? 19.5 -6.957 6.914 1 95.75 99 LEU B CA 1
ATOM 3048 C C . LEU B 1 99 ? 18.828 -6.359 5.684 1 95.75 99 LEU B C 1
ATOM 3050 O O . LEU B 1 99 ? 18.609 -7.055 4.688 1 95.75 99 LEU B O 1
ATOM 3054 N N . ALA B 1 100 ? 18.438 -5.082 5.742 1 96.38 100 ALA B N 1
ATOM 3055 C CA . ALA B 1 100 ? 17.891 -4.387 4.582 1 96.38 100 ALA B CA 1
ATOM 3056 C C . ALA B 1 100 ? 18.859 -4.426 3.402 1 96.38 100 ALA B C 1
ATOM 3058 O O . ALA B 1 100 ? 18.453 -4.715 2.273 1 96.38 100 ALA B O 1
ATOM 3059 N N . GLN B 1 101 ? 20.078 -4.113 3.686 1 96.62 101 GLN B N 1
ATOM 3060 C CA . GLN B 1 101 ? 21.125 -4.168 2.666 1 96.62 101 GLN B CA 1
ATOM 3061 C C . GLN B 1 101 ? 21.234 -5.57 2.072 1 96.62 101 GLN B C 1
ATOM 3063 O O . GLN B 1 101 ? 21.328 -5.727 0.852 1 96.62 101 GLN B O 1
ATOM 3068 N N . ASP B 1 102 ? 21.281 -6.562 2.957 1 97.12 102 ASP B N 1
ATOM 3069 C CA . ASP B 1 102 ? 21.406 -7.945 2.506 1 97.12 102 ASP B CA 1
ATOM 3070 C C . ASP B 1 102 ? 20.281 -8.32 1.553 1 97.12 102 ASP B C 1
ATOM 3072 O O . ASP B 1 102 ? 20.5 -8.984 0.54 1 97.12 102 ASP B O 1
ATOM 3076 N N . VAL B 1 103 ? 19.078 -7.898 1.869 1 98.19 103 VAL B N 1
ATOM 3077 C CA . VAL B 1 103 ? 17.938 -8.172 1.016 1 98.19 103 VAL B CA 1
ATOM 3078 C C . VAL B 1 103 ? 18.125 -7.512 -0.347 1 98.19 103 VAL B C 1
ATOM 3080 O O . VAL B 1 103 ? 18.031 -8.172 -1.384 1 98.19 103 VAL B O 1
ATOM 3083 N N . LEU B 1 104 ? 18.484 -6.266 -0.403 1 98.56 104 LEU B N 1
ATOM 3084 C CA . LEU B 1 104 ? 18.594 -5.512 -1.647 1 98.56 104 LEU B CA 1
ATOM 3085 C C . LEU B 1 104 ? 19.734 -6.055 -2.512 1 98.56 104 LEU B C 1
ATOM 3087 O O . LEU B 1 104 ? 19.594 -6.148 -3.734 1 98.56 104 LEU B O 1
ATOM 3091 N N . VAL B 1 105 ? 20.844 -6.461 -1.854 1 98.12 105 VAL B N 1
ATOM 3092 C CA . VAL B 1 105 ? 22 -6.984 -2.578 1 98.12 105 VAL B CA 1
ATOM 3093 C C . VAL B 1 105 ? 21.625 -8.312 -3.232 1 98.12 105 VAL B C 1
ATOM 3095 O O . VAL B 1 105 ? 22.172 -8.664 -4.281 1 98.12 105 VAL B O 1
ATOM 3098 N N . SER B 1 106 ? 20.703 -8.984 -2.662 1 98.31 106 SER B N 1
ATOM 3099 C CA . SER B 1 106 ? 20.328 -10.312 -3.152 1 98.31 106 SER B CA 1
ATOM 3100 C C . SER B 1 106 ? 19.344 -10.211 -4.312 1 98.31 106 SER B C 1
ATOM 3102 O O . SER B 1 106 ? 18.969 -11.227 -4.91 1 98.31 106 SER B O 1
ATOM 3104 N N . ILE B 1 107 ? 18.891 -9.062 -4.738 1 98.38 107 ILE B N 1
ATOM 3105 C CA . ILE B 1 107 ? 17.922 -8.844 -5.805 1 98.38 107 ILE B CA 1
ATOM 3106 C C . ILE B 1 107 ? 18.625 -8.273 -7.035 1 98.38 107 ILE B C 1
ATOM 3108 O O . ILE B 1 107 ? 19.031 -7.109 -7.039 1 98.38 107 ILE B O 1
ATOM 3112 N N . PRO B 1 108 ? 18.781 -9.008 -8.102 1 98.06 108 PRO B N 1
ATOM 3113 C CA . PRO B 1 108 ? 19.562 -8.57 -9.258 1 98.06 108 PRO B CA 1
ATOM 3114 C C . PRO B 1 108 ? 19.047 -7.262 -9.859 1 98.06 108 PRO B C 1
ATOM 3116 O O . PRO B 1 108 ? 19.844 -6.422 -10.281 1 98.06 108 PRO B O 1
ATOM 3119 N N . GLY B 1 109 ? 17.766 -7.082 -9.898 1 98.25 109 GLY B N 1
ATOM 3120 C CA . GLY B 1 109 ? 17.203 -5.848 -10.422 1 98.25 109 GLY B CA 1
ATOM 3121 C C . GLY B 1 109 ? 17.672 -4.613 -9.672 1 98.25 109 GLY B C 1
ATOM 3122 O O . GLY B 1 109 ? 17.969 -3.588 -10.281 1 98.25 109 GLY B O 1
ATOM 3123 N N . TYR B 1 110 ? 17.75 -4.688 -8.383 1 98.62 110 TYR B N 1
ATOM 3124 C CA . TYR B 1 110 ? 18.234 -3.564 -7.594 1 98.62 110 TYR B CA 1
ATOM 3125 C C . TYR B 1 110 ? 19.719 -3.334 -7.832 1 98.62 110 TYR B C 1
ATOM 3127 O O . TYR B 1 110 ? 20.172 -2.189 -7.918 1 98.62 110 TYR B O 1
ATOM 3135 N N . ILE B 1 111 ? 20.5 -4.426 -7.93 1 98.44 111 ILE B N 1
ATOM 3136 C CA . ILE B 1 111 ? 21.922 -4.277 -8.211 1 98.44 111 ILE B CA 1
ATOM 3137 C C . ILE B 1 111 ? 22.109 -3.479 -9.5 1 98.44 111 ILE B C 1
ATOM 3139 O O . ILE B 1 111 ? 22.906 -2.533 -9.539 1 98.44 111 ILE B O 1
ATOM 3143 N N . THR B 1 112 ? 21.406 -3.824 -10.508 1 98.25 112 THR B N 1
ATOM 3144 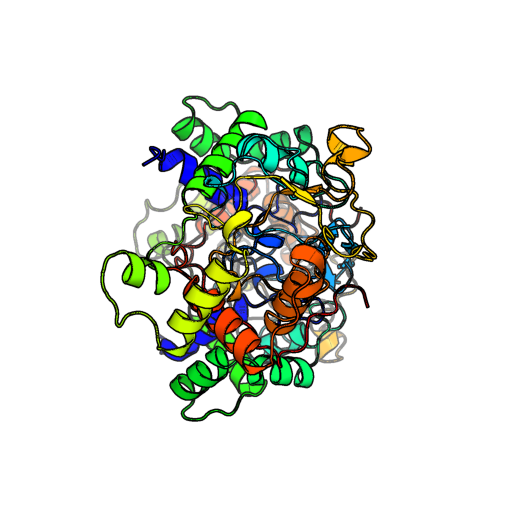C CA . THR B 1 112 ? 21.484 -3.139 -11.797 1 98.25 112 THR B CA 1
ATOM 3145 C C . THR B 1 112 ? 21.094 -1.67 -11.648 1 98.25 112 THR B C 1
ATOM 3147 O O . THR B 1 112 ? 21.781 -0.788 -12.18 1 98.25 112 THR B O 1
ATOM 3150 N N . GLU B 1 113 ? 20.031 -1.406 -10.945 1 98.19 113 GLU B N 1
ATOM 3151 C CA . GLU B 1 113 ? 19.547 -0.038 -10.789 1 98.19 113 GLU B CA 1
ATOM 3152 C C . GLU B 1 113 ? 20.516 0.8 -9.961 1 98.19 113 GLU B C 1
ATOM 3154 O O . GLU B 1 113 ? 20.75 1.967 -10.281 1 98.19 113 GLU B O 1
ATOM 3159 N N . PHE B 1 114 ? 21.016 0.205 -8.867 1 98.62 114 PHE B N 1
ATOM 3160 C CA . PHE B 1 114 ? 22.016 0.925 -8.07 1 98.62 114 PHE B CA 1
ATOM 3161 C C . PHE B 1 114 ? 23.234 1.266 -8.914 1 98.62 114 PHE B C 1
ATOM 3163 O O . PHE B 1 114 ? 23.797 2.359 -8.797 1 98.62 114 PHE B O 1
ATOM 3170 N N . LYS B 1 115 ? 23.672 0.33 -9.734 1 98.25 115 LYS B N 1
ATOM 3171 C CA . LYS B 1 115 ? 24.797 0.574 -10.617 1 98.25 115 LYS B CA 1
ATOM 3172 C C . LYS B 1 115 ? 24.516 1.728 -11.578 1 98.25 115 LYS B C 1
ATOM 3174 O O . LYS B 1 115 ? 25.375 2.586 -11.797 1 98.25 115 LYS B O 1
ATOM 3179 N N . GLN B 1 116 ? 23.375 1.774 -12.117 1 97.88 116 GLN B N 1
ATOM 3180 C CA . GLN B 1 116 ? 22.984 2.828 -13.047 1 97.88 116 GLN B CA 1
ATOM 3181 C C . GLN B 1 116 ? 22.953 4.188 -12.359 1 97.88 116 GLN B C 1
ATOM 3183 O O . GLN B 1 116 ? 23.375 5.195 -12.938 1 97.88 116 GLN B O 1
ATOM 3188 N N . VAL B 1 117 ? 22.516 4.215 -11.133 1 98.25 117 VAL B N 1
ATOM 3189 C CA . VAL B 1 117 ? 22.25 5.465 -10.43 1 98.25 117 VAL B CA 1
ATOM 3190 C C . VAL B 1 117 ? 23.547 5.961 -9.773 1 98.25 117 VAL B C 1
ATOM 3192 O O . VAL B 1 117 ? 23.844 7.16 -9.797 1 98.25 117 VAL B O 1
ATOM 3195 N N . PHE B 1 118 ? 24.344 5.047 -9.242 1 98.25 118 PHE B N 1
ATOM 3196 C CA . PHE B 1 118 ? 25.453 5.469 -8.383 1 98.25 118 PHE B CA 1
ATOM 3197 C C . PHE B 1 118 ? 26.797 5.16 -9.047 1 98.25 118 PHE B C 1
ATOM 3199 O O . PHE B 1 118 ? 27.844 5.559 -8.539 1 98.25 118 PHE B O 1
ATOM 3206 N N . GLY B 1 119 ? 26.812 4.387 -10.117 1 97.94 119 GLY B N 1
ATOM 3207 C CA . GLY B 1 119 ? 28.031 4.18 -10.898 1 97.94 119 GLY B CA 1
ATOM 3208 C C . GLY B 1 119 ? 28.734 2.879 -10.562 1 97.94 119 GLY B C 1
ATOM 3209 O O . GLY B 1 119 ? 29.703 2.508 -11.227 1 97.94 119 GLY B O 1
ATOM 3210 N N . ASP B 1 120 ? 28.266 2.213 -9.484 1 97 120 ASP B N 1
ATOM 3211 C CA . ASP B 1 120 ? 28.781 0.892 -9.133 1 97 120 ASP B CA 1
ATOM 3212 C C . ASP B 1 120 ? 27.719 0.059 -8.422 1 97 120 ASP B C 1
ATOM 3214 O O . ASP B 1 120 ? 26.609 0.537 -8.172 1 97 120 ASP B O 1
ATOM 3218 N N . ASP B 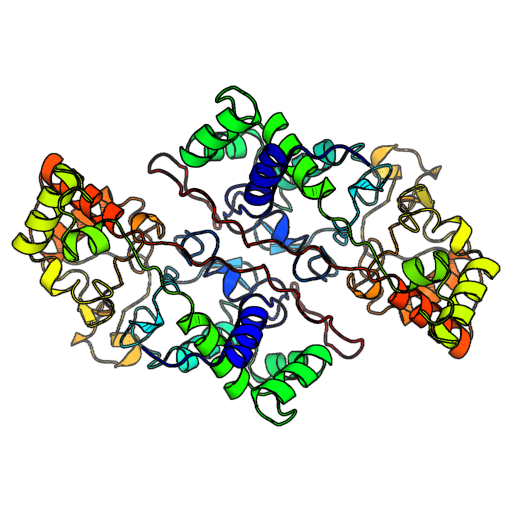1 121 ? 28.062 -1.156 -8.086 1 95.06 121 ASP B N 1
ATOM 3219 C CA . ASP B 1 121 ? 27.062 -2.105 -7.633 1 95.06 121 ASP B CA 1
ATOM 3220 C C . ASP B 1 121 ? 26.984 -2.148 -6.109 1 95.06 121 ASP B C 1
ATOM 3222 O O . ASP B 1 121 ? 26.375 -3.045 -5.535 1 95.06 121 ASP B O 1
ATOM 3226 N N . LYS B 1 122 ? 27.578 -1.185 -5.441 1 96.44 122 LYS B N 1
ATOM 3227 C CA . LYS B 1 122 ? 27.531 -1.159 -3.98 1 96.44 122 LYS B CA 1
ATOM 3228 C C . LYS B 1 122 ? 26.141 -0.734 -3.492 1 96.44 122 LYS B C 1
ATOM 3230 O O . LYS B 1 122 ? 25.625 0.308 -3.9 1 96.44 122 LYS B O 1
ATOM 3235 N N . VAL B 1 123 ? 25.547 -1.552 -2.695 1 97.38 123 VAL B N 1
ATOM 3236 C CA . VAL B 1 123 ? 24.266 -1.265 -2.062 1 97.38 123 VAL B CA 1
ATOM 3237 C C . VAL B 1 123 ? 24.453 -1.125 -0.554 1 97.38 123 VAL B C 1
ATOM 3239 O O . VAL B 1 123 ? 24.906 -2.055 0.109 1 97.38 123 VAL B O 1
ATOM 3242 N N . ASN B 1 124 ? 24.172 -0.016 -0.032 1 96.62 124 ASN B N 1
ATOM 3243 C CA . ASN B 1 124 ? 24.219 0.22 1.406 1 96.62 124 ASN B CA 1
ATOM 3244 C C . ASN B 1 124 ? 23.141 1.208 1.851 1 96.62 124 ASN B C 1
ATOM 3246 O O . ASN B 1 124 ? 22.484 1.831 1.017 1 96.62 124 ASN B O 1
ATOM 3250 N N . ILE B 1 125 ? 23.047 1.33 3.133 1 97.06 125 ILE B N 1
ATOM 3251 C CA . ILE B 1 125 ? 21.938 2.084 3.697 1 97.06 125 ILE B CA 1
ATOM 3252 C C . ILE B 1 125 ? 22.062 3.561 3.328 1 97.06 125 ILE B C 1
ATOM 3254 O O . ILE B 1 125 ? 21.062 4.246 3.111 1 97.06 125 ILE B O 1
ATOM 3258 N N . ASP B 1 126 ? 23.25 4.016 3.271 1 97.88 126 ASP B N 1
ATOM 3259 C CA . ASP B 1 126 ? 23.484 5.406 2.891 1 97.88 126 ASP B CA 1
ATOM 3260 C C . ASP B 1 126 ? 22.891 5.703 1.514 1 97.88 126 ASP B C 1
ATOM 3262 O O . ASP B 1 126 ? 22.203 6.707 1.334 1 97.88 126 ASP B O 1
ATOM 3266 N N . ARG B 1 127 ? 23.172 4.879 0.567 1 98.5 127 ARG B N 1
ATOM 3267 C CA . ARG B 1 127 ? 22.672 5.043 -0.797 1 98.5 127 ARG B CA 1
ATOM 3268 C C . ARG B 1 127 ? 21.172 4.805 -0.869 1 98.5 127 ARG B C 1
ATOM 3270 O O . ARG B 1 127 ? 20.469 5.473 -1.629 1 98.5 127 ARG B O 1
ATOM 3277 N N . VAL B 1 128 ? 20.672 3.852 -0.092 1 98.69 128 VAL B N 1
ATOM 3278 C CA . VAL B 1 128 ? 19.25 3.572 -0.02 1 98.69 128 VAL B CA 1
ATOM 3279 C C . VAL B 1 128 ? 18.5 4.816 0.452 1 98.69 128 VAL B C 1
ATOM 3281 O O . VAL B 1 128 ? 17.547 5.266 -0.198 1 98.69 128 VAL B O 1
ATOM 3284 N N . THR B 1 129 ? 18.938 5.41 1.529 1 98.5 129 THR B N 1
ATOM 3285 C CA . THR B 1 129 ? 18.25 6.562 2.109 1 98.5 129 THR B CA 1
ATOM 3286 C C . THR B 1 129 ? 18.438 7.797 1.23 1 98.5 129 THR B C 1
ATOM 3288 O O . THR B 1 129 ? 17.547 8.641 1.151 1 98.5 129 THR B O 1
ATOM 3291 N N . ASP B 1 130 ? 19.594 7.883 0.565 1 98.62 130 ASP B N 1
ATOM 3292 C CA . ASP B 1 130 ? 19.812 8.961 -0.393 1 98.62 130 ASP B CA 1
ATOM 3293 C C . ASP B 1 130 ? 18.797 8.906 -1.528 1 98.62 130 ASP B C 1
ATOM 3295 O O . ASP B 1 130 ? 18.25 9.938 -1.929 1 98.62 130 ASP B O 1
ATOM 3299 N N . ALA B 1 131 ? 18.609 7.734 -2.059 1 98.81 131 ALA B N 1
ATOM 3300 C CA . ALA B 1 131 ? 17.641 7.543 -3.137 1 98.81 131 ALA B CA 1
ATOM 3301 C C . ALA B 1 131 ? 16.219 7.863 -2.664 1 98.81 131 ALA B C 1
ATOM 3303 O O . ALA B 1 131 ? 15.469 8.547 -3.357 1 98.81 131 ALA B O 1
ATOM 3304 N N . ILE B 1 132 ? 15.828 7.379 -1.504 1 98.81 132 ILE B N 1
ATOM 3305 C CA . ILE B 1 132 ? 14.5 7.645 -0.956 1 98.81 132 ILE B CA 1
ATOM 3306 C C . ILE B 1 132 ? 14.312 9.148 -0.776 1 98.81 132 ILE B C 1
ATOM 3308 O O . ILE B 1 132 ? 13.266 9.695 -1.132 1 98.81 132 ILE B O 1
ATOM 3312 N N . ALA B 1 133 ? 15.336 9.812 -0.222 1 98.62 133 ALA B N 1
ATOM 3313 C CA . ALA B 1 133 ? 15.281 11.258 -0.041 1 98.62 133 ALA B CA 1
ATOM 3314 C C . ALA B 1 133 ? 15.062 11.977 -1.373 1 98.62 133 ALA B C 1
ATOM 3316 O O . ALA B 1 133 ? 14.305 12.938 -1.451 1 98.62 133 ALA B O 1
ATOM 3317 N N . GLU B 1 134 ? 15.734 11.492 -2.402 1 98.69 134 GLU B N 1
ATOM 3318 C CA . GLU B 1 134 ? 15.594 12.102 -3.723 1 98.69 134 GLU B CA 1
ATOM 3319 C C . GLU B 1 134 ? 14.156 11.992 -4.23 1 98.69 134 GLU B C 1
ATOM 3321 O O . GLU B 1 134 ? 13.625 12.93 -4.812 1 98.69 134 GLU B O 1
ATOM 3326 N N . PHE B 1 135 ? 13.594 10.867 -4.035 1 98.81 135 PHE B N 1
ATOM 3327 C CA . PHE B 1 135 ? 12.195 10.688 -4.41 1 98.81 135 PHE B CA 1
ATOM 3328 C C . PHE B 1 135 ? 11.297 11.633 -3.623 1 98.81 135 PHE B C 1
ATOM 3330 O O . PHE B 1 135 ? 10.398 12.258 -4.188 1 98.81 135 PHE B O 1
ATOM 3337 N N . GLU B 1 136 ? 11.492 11.758 -2.316 1 98.5 136 GLU B N 1
ATOM 3338 C CA . GLU B 1 136 ? 10.68 12.617 -1.455 1 98.5 136 GLU B CA 1
ATOM 3339 C C . GLU B 1 136 ? 10.742 14.07 -1.907 1 98.5 136 GLU B C 1
ATOM 3341 O O . GLU B 1 136 ? 9.766 14.812 -1.767 1 98.5 136 GLU B O 1
ATOM 3346 N N . LYS B 1 137 ? 11.844 14.469 -2.502 1 98.06 137 LYS B N 1
ATOM 3347 C CA . LYS B 1 137 ? 11.984 15.828 -3.025 1 98.06 137 LYS B CA 1
ATOM 3348 C C . LYS B 1 137 ? 10.984 16.078 -4.152 1 98.06 137 LYS B C 1
ATOM 3350 O O . LYS B 1 137 ? 10.633 17.234 -4.422 1 98.06 137 LYS B O 1
ATOM 3355 N N . THR B 1 138 ? 10.578 15.016 -4.816 1 98.38 138 THR B N 1
ATOM 3356 C CA . THR B 1 138 ? 9.664 15.172 -5.938 1 98.38 138 THR B CA 1
ATOM 3357 C C . THR B 1 138 ? 8.227 15.344 -5.441 1 98.38 138 THR B C 1
ATOM 3359 O O . THR B 1 138 ? 7.336 15.703 -6.215 1 98.38 138 THR B O 1
ATOM 3362 N N . LEU B 1 139 ? 7.949 15.094 -4.207 1 98.44 139 LEU B N 1
ATOM 3363 C CA . LEU B 1 139 ? 6.594 15.062 -3.668 1 98.44 139 LEU B CA 1
ATOM 3364 C C . LEU B 1 139 ? 6.137 16.453 -3.248 1 98.44 139 LEU B C 1
ATOM 3366 O O . LEU B 1 139 ? 5.848 16.688 -2.072 1 98.44 139 LEU B O 1
ATOM 3370 N N . VAL B 1 140 ? 6.012 17.328 -4.172 1 97.88 140 VAL B N 1
ATOM 3371 C CA . VAL B 1 140 ? 5.582 18.703 -3.977 1 97.88 140 VAL B CA 1
ATOM 3372 C C . VAL B 1 140 ? 4.152 18.875 -4.48 1 97.88 140 VAL B C 1
ATOM 3374 O O . VAL B 1 140 ? 3.705 18.141 -5.363 1 97.88 140 VAL B O 1
ATOM 3377 N N . THR B 1 141 ? 3.406 19.766 -3.922 1 98.44 141 THR B N 1
ATOM 3378 C CA . THR B 1 141 ? 1.996 19.969 -4.238 1 98.44 141 THR B CA 1
ATOM 3379 C C . THR B 1 141 ? 1.713 21.422 -4.559 1 98.44 141 THR B C 1
ATOM 3381 O O . THR B 1 141 ? 1.137 22.141 -3.74 1 98.44 141 THR B O 1
ATOM 3384 N N . PRO B 1 142 ? 1.999 21.875 -5.738 1 97.75 142 PRO B N 1
ATOM 3385 C CA . PRO B 1 142 ? 1.816 23.281 -6.145 1 97.75 142 PRO B CA 1
ATOM 3386 C C . PRO B 1 142 ? 0.367 23.609 -6.492 1 97.75 142 PRO B C 1
ATOM 3388 O O . PRO B 1 142 ? -0.504 22.734 -6.41 1 97.75 142 PRO B O 1
ATOM 3391 N N . ASN B 1 143 ? 0.126 24.781 -6.734 1 98.25 143 ASN B N 1
ATOM 3392 C CA . ASN B 1 143 ? -1.038 25.266 -7.465 1 98.25 143 ASN B CA 1
ATOM 3393 C C . ASN B 1 143 ? -2.311 25.156 -6.633 1 98.25 143 ASN B C 1
ATOM 3395 O O . ASN B 1 143 ? -3.375 24.828 -7.156 1 98.25 143 ASN B O 1
ATOM 3399 N N . SER B 1 144 ? -2.201 25.312 -5.34 1 98.56 144 SER B N 1
ATOM 3400 C CA . SER B 1 144 ? -3.414 25.406 -4.535 1 98.56 144 SER B CA 1
ATOM 3401 C C . SER B 1 144 ? -4.211 26.656 -4.887 1 98.56 144 SER B C 1
ATOM 3403 O O . SER B 1 144 ? -3.699 27.562 -5.559 1 98.56 144 SER B O 1
ATOM 3405 N N . ARG B 1 145 ? -5.477 26.688 -4.488 1 98.69 145 ARG B N 1
ATOM 3406 C CA . ARG B 1 145 ? -6.254 27.906 -4.688 1 98.69 145 ARG B CA 1
ATOM 3407 C C . ARG B 1 145 ? -5.594 29.094 -3.992 1 98.69 145 ARG B C 1
ATOM 3409 O O . ARG B 1 145 ? -5.625 30.219 -4.504 1 98.69 145 ARG B O 1
ATOM 3416 N N . PHE B 1 146 ? -5.012 28.875 -2.885 1 98.56 146 PHE B N 1
ATOM 3417 C CA . PHE B 1 146 ? -4.281 29.922 -2.176 1 98.56 146 PHE B CA 1
ATOM 3418 C C . PHE B 1 146 ? -3.104 30.406 -3.002 1 98.56 146 PHE B C 1
ATOM 3420 O O . PHE B 1 146 ? -2.857 31.625 -3.084 1 98.56 146 PHE B O 1
ATOM 3427 N N . ASP B 1 147 ? -2.338 29.469 -3.586 1 98.38 147 ASP B N 1
ATOM 3428 C CA . ASP B 1 147 ? -1.227 29.859 -4.449 1 98.38 147 ASP B CA 1
ATOM 3429 C C . ASP B 1 147 ? -1.703 30.75 -5.59 1 98.38 147 ASP B C 1
ATOM 3431 O O . ASP B 1 147 ? -1.072 31.766 -5.898 1 98.38 147 ASP B O 1
ATOM 3435 N N . GLN B 1 148 ? -2.752 30.406 -6.195 1 98.5 148 GLN B N 1
ATOM 3436 C CA . GLN B 1 148 ? -3.312 31.188 -7.289 1 98.5 148 GLN B CA 1
ATOM 3437 C C . GLN B 1 148 ? -3.723 32.562 -6.82 1 98.5 148 GLN B C 1
ATOM 3439 O O . GLN B 1 148 ? -3.488 33.562 -7.516 1 98.5 148 GLN B O 1
ATOM 3444 N N . PHE B 1 149 ? -4.367 32.625 -5.699 1 98.38 149 PHE B N 1
ATOM 3445 C CA . PHE B 1 149 ? -4.762 33.875 -5.094 1 98.38 149 PHE B CA 1
ATOM 3446 C C . PHE B 1 149 ? -3.547 34.781 -4.875 1 98.38 149 PHE B C 1
ATOM 3448 O O . PHE B 1 149 ? -3.574 35.969 -5.211 1 98.38 149 PHE B O 1
ATOM 3455 N N . LEU B 1 150 ? -2.465 34.219 -4.309 1 97 150 LEU B N 1
ATOM 3456 C CA . LEU B 1 150 ? -1.244 35 -4.051 1 97 150 LEU B CA 1
ATOM 3457 C C . LEU B 1 150 ? -0.619 35.469 -5.352 1 97 150 LEU B C 1
ATOM 3459 O O . LEU B 1 150 ? 0.077 36.5 -5.367 1 97 150 LEU B O 1
ATOM 3463 N N . MET B 1 151 ? -0.842 34.75 -6.406 1 97.38 151 MET B N 1
ATOM 3464 C CA . MET B 1 151 ? -0.273 35.094 -7.703 1 97.38 151 MET B CA 1
ATOM 3465 C C . MET B 1 151 ? -1.141 36.125 -8.414 1 97.38 151 MET B C 1
ATOM 3467 O O . MET B 1 151 ? -0.835 36.531 -9.539 1 97.38 151 MET B O 1
ATOM 3471 N N . GLY B 1 152 ? -2.305 36.531 -7.844 1 97.25 152 GLY B N 1
ATOM 3472 C CA . GLY B 1 152 ? -3.057 37.656 -8.383 1 97.25 152 GLY B CA 1
ATOM 3473 C C . GLY B 1 152 ? -4.477 37.281 -8.766 1 97.25 152 GLY B C 1
ATOM 3474 O O . GLY B 1 152 ? -5.281 38.156 -9.094 1 97.25 152 GLY B O 1
ATOM 3475 N N . ASP B 1 153 ? -4.816 36 -8.789 1 97.88 153 ASP B N 1
ATOM 3476 C CA . ASP B 1 153 ? -6.184 35.594 -9.094 1 97.88 153 ASP B CA 1
ATOM 3477 C C . ASP B 1 153 ? -7.094 35.75 -7.879 1 97.88 153 ASP B C 1
ATOM 3479 O O . ASP B 1 153 ? -7.359 34.812 -7.152 1 97.88 153 ASP B O 1
ATOM 3483 N N . LYS B 1 154 ? -7.645 36.844 -7.727 1 94.81 154 LYS B N 1
ATOM 3484 C CA . LYS B 1 154 ? -8.422 37.188 -6.539 1 94.81 154 LYS B CA 1
ATOM 3485 C C . LYS B 1 154 ? -9.68 36.312 -6.438 1 94.81 154 LYS B C 1
ATOM 3487 O O . LYS B 1 154 ? -10.25 36.188 -5.355 1 94.81 154 LYS B O 1
ATOM 3492 N N . ASP B 1 155 ? -10.062 35.719 -7.559 1 97.56 155 ASP B N 1
ATOM 3493 C CA . ASP B 1 155 ? -11.289 34.906 -7.582 1 97.56 155 ASP B CA 1
ATOM 3494 C C . ASP B 1 155 ? -10.992 33.438 -7.301 1 97.56 155 ASP B C 1
ATOM 3496 O O . ASP B 1 155 ? -11.914 32.625 -7.219 1 97.56 155 ASP B O 1
ATOM 3500 N N . ALA B 1 156 ? -9.766 33.188 -7.098 1 98.44 156 ALA B N 1
ATOM 3501 C CA . ALA B 1 156 ? -9.391 31.797 -6.844 1 98.44 156 ALA B CA 1
ATOM 3502 C C . ALA B 1 156 ? -9.914 31.312 -5.492 1 98.44 156 ALA B C 1
ATOM 3504 O O . ALA B 1 156 ? -10.148 30.125 -5.293 1 98.44 156 ALA B O 1
ATOM 3505 N N . MET B 1 157 ? -10.109 32.219 -4.59 1 98.62 157 MET B N 1
ATOM 3506 C CA . MET B 1 157 ? -10.633 31.906 -3.264 1 98.62 157 MET B CA 1
ATOM 3507 C C . MET B 1 157 ? -12 32.531 -3.047 1 98.62 157 MET B C 1
ATOM 3509 O O . MET B 1 157 ? -12.242 33.656 -3.5 1 98.62 157 MET B O 1
ATOM 3513 N N . THR B 1 158 ? -12.836 31.844 -2.402 1 98.56 158 THR B N 1
ATOM 3514 C CA . THR B 1 158 ? -14.141 32.375 -2.055 1 98.56 158 THR B CA 1
ATOM 3515 C C . THR B 1 158 ? -14.016 33.5 -1.025 1 98.56 158 THR B C 1
ATOM 3517 O O . THR B 1 158 ? -12.945 33.688 -0.427 1 98.56 158 THR B O 1
ATOM 3520 N N . ALA B 1 159 ? -15.133 34.219 -0.772 1 98.38 159 ALA B N 1
ATOM 3521 C CA . ALA B 1 159 ? -15.148 35.281 0.219 1 98.38 159 ALA B CA 1
ATOM 3522 C C . ALA B 1 159 ? -14.844 34.75 1.614 1 98.38 159 ALA B C 1
ATOM 3524 O O . ALA B 1 159 ? -14.117 35.375 2.385 1 98.38 159 ALA B O 1
ATOM 3525 N N . ASP B 1 160 ? -15.398 33.594 1.949 1 98.62 160 ASP B N 1
ATOM 3526 C CA . ASP B 1 160 ? -15.164 33 3.252 1 98.62 160 ASP B CA 1
ATOM 3527 C C . ASP B 1 160 ? -13.695 32.594 3.418 1 98.62 160 ASP B C 1
ATOM 3529 O O . ASP B 1 160 ? -13.125 32.75 4.492 1 98.62 160 ASP B O 1
ATOM 3533 N N . GLU B 1 161 ? -13.094 32.062 2.359 1 98.88 161 GLU B N 1
ATOM 3534 C CA . GLU B 1 161 ? -11.688 31.688 2.4 1 98.88 161 GLU B CA 1
ATOM 3535 C C . GLU B 1 161 ? -10.797 32.906 2.598 1 98.88 161 GLU B C 1
ATOM 3537 O O . GLU B 1 161 ? -9.844 32.875 3.373 1 98.88 161 GLU B O 1
ATOM 3542 N N . GLN B 1 162 ? -11.094 34 1.945 1 98.69 162 GLN B N 1
ATOM 3543 C CA . GLN B 1 162 ? -10.328 35.219 2.08 1 98.69 162 GLN B CA 1
ATOM 3544 C C . GLN B 1 162 ? -10.477 35.812 3.48 1 98.69 162 GLN B C 1
ATOM 3546 O O . GLN B 1 162 ? -9.508 36.281 4.07 1 98.69 162 GLN B O 1
ATOM 3551 N N . ALA B 1 163 ? -11.719 35.812 3.99 1 98.75 163 ALA B N 1
ATOM 3552 C CA . ALA B 1 163 ? -11.945 36.281 5.359 1 98.75 163 ALA B CA 1
ATOM 3553 C C . ALA B 1 163 ? -11.164 35.438 6.355 1 98.75 163 ALA B C 1
ATOM 3555 O O . ALA B 1 163 ? -10.602 35.969 7.32 1 98.75 163 ALA B O 1
ATOM 3556 N N . GLY B 1 164 ? -11.172 34.156 6.086 1 98.81 164 GLY B N 1
ATOM 3557 C CA . GLY B 1 164 ? -10.398 33.25 6.926 1 98.81 164 GLY B CA 1
ATOM 3558 C C . GLY B 1 164 ? -8.906 33.531 6.898 1 98.81 164 GLY B C 1
ATOM 3559 O O . GLY B 1 164 ? -8.242 33.5 7.934 1 98.81 164 GLY B O 1
ATOM 3560 N N . TYR B 1 165 ? -8.383 33.812 5.719 1 98.56 165 TYR B N 1
ATOM 3561 C CA . TYR B 1 165 ? -6.973 34.156 5.586 1 98.56 165 TYR B CA 1
ATOM 3562 C C . TYR B 1 165 ? -6.641 35.406 6.371 1 98.56 165 TYR B C 1
ATOM 3564 O O . TYR B 1 165 ? -5.625 35.469 7.066 1 98.56 165 TYR B O 1
ATOM 3572 N N . LYS B 1 166 ? -7.473 36.406 6.258 1 98.38 166 LYS B N 1
ATOM 3573 C CA . LYS B 1 166 ? -7.277 37.656 7.023 1 98.38 166 LYS B CA 1
ATOM 3574 C C . LYS B 1 166 ? -7.27 37.375 8.523 1 98.38 166 LYS B C 1
ATOM 3576 O O . LYS B 1 166 ? -6.414 37.875 9.25 1 98.38 166 LYS B O 1
ATOM 3581 N N . LEU B 1 167 ? -8.219 36.562 8.984 1 98.56 167 LEU B N 1
ATOM 3582 C CA . LEU B 1 167 ? -8.281 36.188 10.391 1 98.56 167 LEU B CA 1
ATOM 3583 C C . LEU B 1 167 ? -7.035 35.406 10.805 1 98.56 167 LEU B C 1
ATOM 3585 O O . LEU B 1 167 ? -6.516 35.625 11.906 1 98.56 167 LEU B O 1
ATOM 3589 N N . PHE B 1 168 ? -6.625 34.531 9.945 1 98.62 168 PHE B N 1
ATOM 3590 C CA . PHE B 1 168 ? -5.418 33.75 10.172 1 98.62 168 PHE B CA 1
ATOM 3591 C C . PHE B 1 168 ? -4.215 34.625 10.406 1 98.62 168 PHE B C 1
ATOM 3593 O O . PHE B 1 168 ? -3.418 34.406 11.32 1 98.62 168 PHE B O 1
ATOM 3600 N N . GLN B 1 169 ? -4.055 35.688 9.633 1 97.88 169 GLN B N 1
ATOM 3601 C CA . GLN B 1 169 ? -2.971 36.656 9.75 1 97.88 169 GLN B CA 1
ATOM 3602 C C . GLN B 1 169 ? -3.127 37.5 11.016 1 97.88 169 GLN B C 1
ATOM 3604 O O . GLN B 1 169 ? -2.191 37.625 11.805 1 97.88 169 GLN B O 1
ATOM 3609 N N . ASP B 1 170 ? -4.305 38 11.172 1 97.81 170 ASP B N 1
ATOM 3610 C CA . ASP B 1 170 ? -4.555 39 12.219 1 97.81 170 ASP B CA 1
ATOM 3611 C C . ASP B 1 170 ? -4.5 38.344 13.602 1 97.81 170 ASP B C 1
ATOM 3613 O O . ASP B 1 170 ? -4.148 39 14.586 1 97.81 170 ASP B O 1
ATOM 3617 N N . SER B 1 171 ? -4.848 37.125 13.656 1 97.31 171 SER B N 1
ATOM 3618 C CA . SER B 1 171 ? -4.926 36.469 14.961 1 97.31 171 SER B CA 1
ATOM 3619 C C . SER B 1 171 ? -3.557 35.969 15.422 1 97.31 171 SER B C 1
ATOM 3621 O O . SER B 1 171 ? -3.375 35.625 16.578 1 97.31 171 SER B O 1
ATOM 3623 N N . GLY B 1 172 ? -2.604 35.906 14.406 1 97 172 GLY B N 1
ATOM 3624 C CA . GLY B 1 172 ? -1.252 35.562 14.805 1 97 172 GLY B CA 1
ATOM 3625 C C . GLY B 1 172 ? -0.86 34.156 14.414 1 97 172 GLY B C 1
ATOM 3626 O O . GLY B 1 172 ? 0.257 33.719 14.695 1 97 172 GLY B O 1
ATOM 3627 N N . CYS B 1 173 ? -1.773 33.375 13.812 1 97.5 173 CYS B N 1
ATOM 3628 C CA . CYS B 1 173 ? -1.43 32.062 13.328 1 97.5 173 CYS B CA 1
ATOM 3629 C C . CYS B 1 173 ? -0.169 32.094 12.477 1 97.5 173 CYS B C 1
ATOM 3631 O O . CYS B 1 173 ? 0.655 31.172 12.539 1 97.5 173 CYS B O 1
ATOM 3633 N N . ILE B 1 174 ? 0.033 33.156 11.703 1 96.88 174 ILE B N 1
ATOM 3634 C CA . ILE B 1 174 ? 1.084 33.312 10.703 1 96.88 174 ILE B CA 1
ATOM 3635 C C . ILE B 1 174 ? 2.438 33.469 11.391 1 96.88 174 ILE B C 1
ATOM 3637 O O . ILE B 1 174 ? 3.484 33.344 10.75 1 96.88 174 ILE B O 1
ATOM 3641 N N . SER B 1 175 ? 2.477 33.75 12.648 1 96.81 175 SER B N 1
ATOM 3642 C CA . SER B 1 175 ? 3.736 33.875 13.367 1 96.81 175 SER B CA 1
ATOM 3643 C C . SER B 1 175 ? 4.477 32.562 13.453 1 96.81 175 SER B C 1
ATOM 3645 O O . SER B 1 175 ? 5.707 32.531 13.547 1 96.81 175 SER B O 1
ATOM 3647 N N . CYS B 1 176 ? 3.748 31.484 13.461 1 97.31 176 CYS B N 1
ATOM 3648 C CA . CYS B 1 176 ? 4.336 30.156 13.516 1 97.31 176 CYS B CA 1
ATOM 3649 C C . CYS B 1 176 ? 4.207 29.453 12.172 1 97.31 176 CYS B C 1
ATOM 3651 O O . CYS B 1 176 ? 5.129 28.75 11.734 1 97.31 176 CYS B O 1
ATOM 3653 N N . HIS B 1 177 ? 3.066 29.609 11.547 1 98.19 177 HIS B N 1
ATOM 3654 C CA . HIS B 1 177 ? 2.809 29 10.242 1 98.19 177 HIS B CA 1
ATOM 3655 C C . HIS B 1 177 ? 3.07 30 9.109 1 98.19 177 HIS B C 1
ATOM 3657 O O . HIS B 1 177 ? 2.139 30.625 8.602 1 98.19 177 HIS B O 1
ATOM 3663 N N . TYR B 1 178 ? 4.27 30.094 8.758 1 96.38 178 TYR B N 1
ATOM 3664 C CA . TYR B 1 178 ? 4.664 31.047 7.727 1 96.38 178 TYR B CA 1
ATOM 3665 C C . TYR B 1 178 ? 5.543 30.375 6.676 1 96.38 178 TYR B C 1
ATOM 3667 O O . TYR B 1 178 ? 5.887 29.203 6.801 1 96.38 178 TYR B O 1
ATOM 3675 N N . GLY B 1 179 ? 5.824 31.156 5.598 1 95.31 179 GLY B N 1
ATOM 3676 C CA . GLY B 1 179 ? 6.707 30.672 4.551 1 95.31 179 GLY B CA 1
ATOM 3677 C C . GLY B 1 179 ? 5.996 29.812 3.525 1 95.31 179 GLY B C 1
ATOM 3678 O O . GLY B 1 179 ? 4.781 29.625 3.602 1 95.31 179 GLY B O 1
ATOM 3679 N N . GLU B 1 180 ? 6.738 29.281 2.602 1 95.25 180 GLU B N 1
ATOM 3680 C CA . GLU B 1 180 ? 6.215 28.516 1.476 1 95.25 180 GLU B CA 1
ATOM 3681 C C . GLU B 1 180 ? 5.43 27.297 1.956 1 95.25 180 GLU B C 1
ATOM 3683 O O . GLU B 1 180 ? 4.383 26.969 1.396 1 95.25 180 GLU B O 1
ATOM 3688 N N . ALA B 1 181 ? 5.867 26.688 2.99 1 96.25 181 ALA B N 1
ATOM 3689 C CA . ALA B 1 181 ? 5.25 25.469 3.498 1 96.25 181 ALA B CA 1
ATOM 3690 C C . ALA B 1 181 ? 4.137 25.781 4.492 1 96.25 181 ALA B C 1
ATOM 3692 O O . ALA B 1 181 ? 3.373 24.891 4.883 1 96.25 181 ALA B O 1
ATOM 3693 N N . MET B 1 182 ? 4.062 27.156 4.906 1 97.88 182 MET B N 1
ATOM 3694 C CA . MET B 1 182 ? 3.141 27.5 5.984 1 97.88 182 MET B CA 1
ATOM 3695 C C . MET B 1 182 ? 3.414 26.672 7.227 1 97.88 182 MET B C 1
ATOM 3697 O O . MET B 1 182 ? 2.5 26.047 7.773 1 97.88 182 MET B O 1
ATOM 3701 N N . GLY B 1 183 ? 4.57 26.641 7.637 1 97.69 183 GLY B N 1
ATOM 3702 C CA . GLY B 1 183 ? 5.133 25.797 8.68 1 97.69 183 GLY B CA 1
ATOM 3703 C C . GLY B 1 183 ? 6.453 25.172 8.297 1 97.69 183 GLY B C 1
ATOM 3704 O O . GLY B 1 183 ? 7.016 25.484 7.242 1 97.69 183 GLY B O 1
ATOM 3705 N N . GLY B 1 184 ? 6.965 24.328 9.164 1 97.56 184 GLY B N 1
ATOM 3706 C CA . GLY B 1 184 ? 8.164 23.562 8.859 1 97.56 184 GLY B CA 1
ATOM 3707 C C . GLY B 1 184 ? 9.438 24.359 9.039 1 97.56 184 GLY B C 1
ATOM 3708 O O . GLY B 1 184 ? 10.516 23.906 8.648 1 97.56 184 GLY B O 1
ATOM 3709 N N . SER B 1 185 ? 9.391 25.578 9.648 1 97.44 185 SER B N 1
ATOM 3710 C CA . SER B 1 185 ? 10.547 26.453 9.641 1 97.44 185 SER B CA 1
ATOM 3711 C C . SER B 1 185 ? 10.977 26.828 11.062 1 97.44 185 SER B C 1
ATOM 3713 O O . SER B 1 185 ? 11.953 27.562 11.25 1 97.44 185 SER B O 1
ATOM 3715 N N . SER B 1 186 ? 10.242 26.312 12.031 1 97.94 186 SER B N 1
ATOM 3716 C CA . SER B 1 186 ? 10.57 26.656 13.406 1 97.94 186 SER B CA 1
ATOM 3717 C C . SER B 1 186 ? 10.062 25.594 14.375 1 97.94 186 SER B C 1
ATOM 3719 O O . SER B 1 186 ? 9.297 24.719 13.992 1 97.94 186 SER B O 1
ATOM 3721 N N . PHE B 1 187 ? 10.602 25.656 15.586 1 98.12 187 PHE B N 1
ATOM 3722 C CA . PHE B 1 187 ? 10.031 24.938 16.719 1 98.12 187 PHE B CA 1
ATOM 3723 C C . PHE B 1 187 ? 9.109 25.844 17.531 1 98.12 187 PHE B C 1
ATOM 3725 O O . PHE B 1 187 ? 9.391 27.031 17.703 1 98.12 187 PHE B O 1
ATOM 3732 N N . GLN B 1 188 ? 8.062 25.297 17.984 1 97.88 188 GLN B N 1
ATOM 3733 C CA . GLN B 1 188 ? 7.188 26.031 18.891 1 97.88 188 GLN B CA 1
ATOM 3734 C C . GLN B 1 188 ? 6.613 25.094 19.953 1 97.88 188 GLN B C 1
ATOM 3736 O O . GLN B 1 188 ? 6.355 23.922 19.703 1 97.88 188 GLN B O 1
ATOM 3741 N N . LYS B 1 189 ? 6.426 25.688 21.094 1 96.81 189 LYS B N 1
ATOM 3742 C CA . LYS B 1 189 ? 5.801 24.938 22.172 1 96.81 189 LYS B CA 1
ATOM 3743 C C . LYS B 1 189 ? 4.316 24.719 21.906 1 96.81 189 LYS B C 1
ATOM 3745 O O . LYS B 1 189 ? 3.619 25.625 21.453 1 96.81 189 LYS B O 1
ATOM 3750 N N . MET B 1 190 ? 3.871 23.531 22.047 1 96.75 190 MET B N 1
ATOM 3751 C CA . MET B 1 190 ? 2.436 23.266 22.109 1 96.75 190 MET B CA 1
ATOM 3752 C C . MET B 1 190 ? 1.872 23.641 23.469 1 96.75 190 MET B C 1
ATOM 3754 O O . MET B 1 190 ? 2.248 23.047 24.484 1 96.75 190 MET B O 1
ATOM 3758 N N . GLY B 1 191 ? 1.018 24.578 23.516 1 96.12 191 GLY B N 1
ATOM 3759 C CA . GLY B 1 191 ? 0.488 25.062 24.781 1 96.12 191 GLY B CA 1
ATOM 3760 C C . GLY B 1 191 ? 1.176 26.312 25.281 1 96.12 191 GLY B C 1
ATOM 3761 O O . GLY B 1 191 ? 1.626 26.375 26.422 1 96.12 191 GLY B O 1
ATOM 3762 N N . VAL B 1 192 ? 1.255 27.312 24.484 1 94.81 192 VAL B N 1
ATOM 3763 C CA . VAL B 1 192 ? 1.939 28.562 24.812 1 94.81 192 VAL B CA 1
ATOM 3764 C C . VAL B 1 192 ? 1.131 29.344 25.844 1 94.81 192 VAL B C 1
ATOM 3766 O O . VAL B 1 192 ? 1.676 29.797 26.844 1 94.81 192 VAL B O 1
ATOM 3769 N N . MET B 1 193 ? -0.187 29.5 25.641 1 95.44 193 MET B N 1
ATOM 3770 C CA . MET B 1 193 ? -1.057 30.281 26.516 1 95.44 193 MET B CA 1
ATOM 3771 C C . MET B 1 193 ? -1.661 29.391 27.609 1 95.44 193 MET B C 1
ATOM 3773 O O . MET B 1 193 ? -1.891 29.859 28.734 1 95.44 193 MET B O 1
ATOM 3777 N N . GLU B 1 194 ? -1.986 28.219 27.188 1 95 194 GLU B N 1
ATOM 3778 C CA . GLU B 1 194 ? -2.561 27.188 28.047 1 95 194 GLU B CA 1
ATOM 3779 C C . GLU B 1 194 ? -1.949 25.812 27.766 1 95 194 GLU B C 1
ATOM 3781 O O . GLU B 1 194 ? -1.732 25.453 26.609 1 95 194 GLU B O 1
ATOM 3786 N N . GLU B 1 195 ? -1.715 25.109 28.797 1 93.62 195 GLU B N 1
ATOM 3787 C CA . GLU B 1 195 ? -1.052 23.812 28.656 1 93.62 195 GLU B CA 1
ATOM 3788 C C . GLU B 1 195 ? -1.877 22.859 27.797 1 93.62 195 GLU B C 1
ATOM 3790 O O . GLU B 1 195 ? -3.102 22.812 27.922 1 93.62 195 GLU B O 1
ATOM 3795 N N . TYR B 1 196 ? -1.185 22.141 26.906 1 94.94 196 TYR B N 1
ATOM 3796 C CA . TYR B 1 196 ? -1.796 21.062 26.141 1 94.94 196 TYR B CA 1
ATOM 3797 C C . TYR B 1 196 ? -1.714 19.75 26.906 1 94.94 196 TYR B C 1
ATOM 3799 O O . TYR B 1 196 ? -0.622 19.281 27.25 1 94.94 196 TYR B O 1
ATOM 3807 N N . LYS B 1 197 ? -2.809 19.203 27.297 1 92.25 197 LYS B N 1
ATOM 3808 C CA . LYS B 1 197 ? -2.846 17.922 27.984 1 92.25 197 LYS B CA 1
ATOM 3809 C C . LYS B 1 197 ? -2.838 16.75 27 1 92.25 197 LYS B C 1
ATOM 3811 O O . LYS B 1 197 ? -3.891 16.344 26.516 1 92.25 197 LYS B O 1
ATOM 3816 N N . ALA B 1 198 ? -1.696 16.25 26.75 1 88.5 198 ALA B N 1
ATOM 3817 C CA . ALA B 1 198 ? -1.512 15.188 25.766 1 88.5 198 ALA B CA 1
ATOM 3818 C C . ALA B 1 198 ? -1.522 13.812 26.438 1 88.5 198 ALA B C 1
ATOM 3820 O O . ALA B 1 198 ? -1.03 13.656 27.547 1 88.5 198 ALA B O 1
ATOM 3821 N N . LYS B 1 199 ? -2.029 12.828 25.766 1 84.69 199 LYS B N 1
ATOM 3822 C CA . LYS B 1 199 ? -1.931 11.445 26.203 1 84.69 199 LYS B CA 1
ATOM 3823 C C . LYS B 1 199 ? -0.681 10.773 25.625 1 84.69 199 LYS B C 1
ATOM 3825 O O . LYS B 1 199 ? -0.164 9.82 26.203 1 84.69 199 LYS B O 1
ATOM 3830 N N . SER B 1 200 ? -0.206 11.305 24.547 1 90.81 200 SER B N 1
ATOM 3831 C CA . SER B 1 200 ? 1.014 10.805 23.922 1 90.81 200 SER B CA 1
ATOM 3832 C C . SER B 1 200 ? 2.229 11.039 24.812 1 90.81 200 SER B C 1
ATOM 3834 O O . SER B 1 200 ? 2.354 12.094 25.438 1 90.81 200 SER B O 1
ATOM 3836 N N . PRO B 1 201 ? 3.113 10.086 24.875 1 91.94 201 PRO B N 1
ATOM 3837 C CA . PRO B 1 201 ? 4.32 10.266 25.688 1 91.94 201 PRO B CA 1
ATOM 3838 C C . PRO B 1 201 ? 5.363 11.148 25 1 91.94 201 PRO B C 1
ATOM 3840 O O . PRO B 1 201 ? 6.422 11.414 25.562 1 91.94 201 PRO B O 1
ATOM 3843 N N . ALA B 1 202 ? 5.113 11.602 23.844 1 92.31 202 ALA B N 1
ATOM 3844 C CA . ALA B 1 202 ? 6.086 12.406 23.109 1 92.31 202 ALA B CA 1
ATOM 3845 C C . ALA B 1 202 ? 6.348 13.734 23.812 1 92.31 202 ALA B C 1
ATOM 3847 O O . ALA B 1 202 ? 5.422 14.508 24.062 1 92.31 202 ALA B O 1
ATOM 3848 N N . GLU B 1 203 ? 7.633 14.008 24.031 1 94.25 203 GLU B N 1
ATOM 3849 C CA . GLU B 1 203 ? 7.996 15.188 24.812 1 94.25 203 GLU B CA 1
ATOM 3850 C C . GLU B 1 203 ? 8.484 16.312 23.906 1 94.25 203 GLU B C 1
ATOM 3852 O O . GLU B 1 203 ? 8.812 17.406 24.391 1 94.25 203 GLU B O 1
ATOM 3857 N N . GLY B 1 204 ? 8.562 16.031 22.641 1 96.56 204 GLY B N 1
ATOM 3858 C CA . GLY B 1 204 ? 9 17.031 21.688 1 96.56 204 GLY B CA 1
ATOM 3859 C C . GLY B 1 204 ? 10.516 17.172 21.625 1 96.56 204 GLY B C 1
ATOM 3860 O O . GLY B 1 204 ? 11.234 16.172 21.688 1 96.56 204 GLY B O 1
ATOM 3861 N N . ARG B 1 205 ? 11 18.344 21.438 1 98.12 205 ARG B N 1
ATOM 3862 C CA . ARG B 1 205 ? 12.398 18.656 21.188 1 98.12 205 ARG B CA 1
ATOM 3863 C C . ARG B 1 205 ? 13.258 18.297 22.406 1 98.12 205 ARG B C 1
ATOM 3865 O O . ARG B 1 205 ? 14.461 18.047 22.266 1 98.12 205 ARG B O 1
ATOM 3872 N N . MET B 1 206 ? 12.711 18.219 23.594 1 97.75 206 MET B N 1
ATOM 3873 C CA . MET B 1 206 ? 13.469 17.875 24.797 1 97.75 206 MET B CA 1
ATOM 3874 C C . MET B 1 206 ? 14.094 16.484 24.656 1 97.75 206 MET B C 1
ATOM 3876 O O . MET B 1 206 ? 15.203 16.25 25.141 1 97.75 206 MET B O 1
ATOM 3880 N N . ALA B 1 207 ? 13.422 15.641 24 1 96.88 207 ALA B N 1
ATOM 3881 C CA . ALA B 1 207 ? 13.922 14.281 23.812 1 96.88 207 ALA B CA 1
ATOM 3882 C C . ALA B 1 207 ? 15.203 14.281 23 1 96.88 207 ALA B C 1
ATOM 3884 O O . ALA B 1 207 ? 15.984 13.328 23.047 1 96.88 207 ALA B O 1
ATOM 3885 N N . VAL B 1 208 ? 15.422 15.32 22.219 1 97.44 208 VAL B N 1
ATOM 3886 C CA . VAL B 1 208 ? 16.594 15.445 21.344 1 97.44 208 VAL B CA 1
ATOM 3887 C C . VAL B 1 208 ? 17.688 16.234 22.062 1 97.44 208 VAL B C 1
ATOM 3889 O O . VAL B 1 208 ? 18.844 15.836 22.062 1 97.44 208 VAL B O 1
ATOM 3892 N N . THR B 1 209 ? 17.234 17.297 22.781 1 98.12 209 THR B N 1
ATOM 3893 C CA . THR B 1 209 ? 18.219 18.234 23.297 1 98.12 209 THR B CA 1
ATOM 3894 C C . THR B 1 209 ? 18.531 17.922 24.766 1 98.12 209 THR B C 1
ATOM 3896 O O . THR B 1 209 ? 19.578 18.359 25.281 1 98.12 209 THR B O 1
ATOM 3899 N N . GLY B 1 210 ? 17.594 17.375 25.438 1 97.75 210 GLY B N 1
ATOM 3900 C CA . GLY B 1 210 ? 17.719 17.125 26.859 1 97.75 210 GLY B CA 1
ATOM 3901 C C . GLY B 1 210 ? 17.422 18.344 27.703 1 97.75 210 GLY B C 1
ATOM 3902 O O . GLY B 1 210 ? 17.516 18.297 28.938 1 97.75 210 GLY B O 1
ATOM 3903 N N . LYS B 1 211 ? 17.016 19.406 27.125 1 98.06 211 LYS B N 1
ATOM 3904 C CA . LYS B 1 211 ? 16.766 20.656 27.844 1 98.06 211 LYS B CA 1
ATOM 3905 C C . LYS B 1 211 ? 15.281 20.812 28.172 1 98.06 211 LYS B C 1
ATOM 3907 O O . LYS B 1 211 ? 14.43 20.719 27.297 1 98.06 211 LYS B O 1
ATOM 3912 N N . ASP B 1 212 ? 15 21.109 29.375 1 96.75 212 ASP B N 1
ATOM 3913 C CA . ASP B 1 212 ? 13.617 21.234 29.828 1 96.75 212 ASP B CA 1
ATOM 3914 C C . ASP B 1 212 ? 12.898 22.359 29.109 1 96.75 212 ASP B C 1
ATOM 3916 O O . ASP B 1 212 ? 11.688 22.297 28.875 1 96.75 212 ASP B O 1
ATOM 3920 N N . GLU B 1 213 ? 13.617 23.391 28.719 1 96.06 213 GLU B N 1
ATOM 3921 C CA . GLU B 1 213 ? 13.016 24.516 28.031 1 96.06 213 GLU B CA 1
ATOM 3922 C C . GLU B 1 213 ? 12.438 24.094 26.688 1 96.06 213 GLU B C 1
ATOM 3924 O O . GLU B 1 213 ? 11.602 24.797 26.109 1 96.06 213 GLU B O 1
ATOM 3929 N N . ASP B 1 214 ? 12.898 22.953 26.203 1 97.44 214 ASP B N 1
ATOM 3930 C CA . ASP B 1 214 ? 12.445 22.453 24.906 1 97.44 214 ASP B CA 1
ATOM 3931 C C . ASP B 1 214 ? 11.297 21.469 25.078 1 97.44 214 ASP B C 1
ATOM 3933 O O . ASP B 1 214 ? 10.852 20.859 24.094 1 97.44 214 ASP B O 1
ATOM 3937 N N . ARG B 1 215 ? 10.82 21.281 26.281 1 96.12 215 ARG B N 1
ATOM 3938 C CA . ARG B 1 215 ? 9.719 20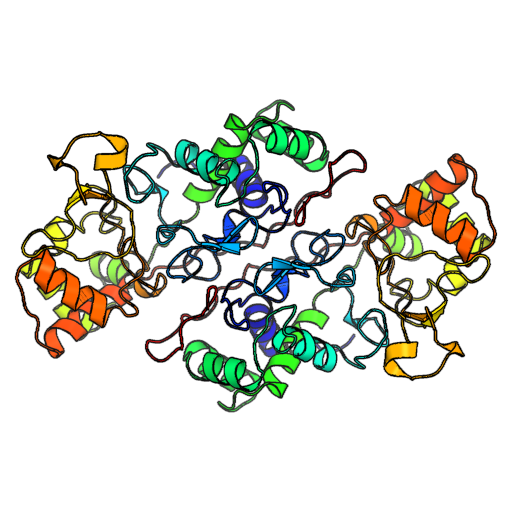.344 26.516 1 96.12 215 ARG B CA 1
ATOM 3939 C C . ARG B 1 215 ? 8.469 20.781 25.766 1 96.12 215 ARG B C 1
ATOM 3941 O O . ARG B 1 215 ? 8.078 21.953 25.828 1 96.12 215 ARG B O 1
ATOM 3948 N N . PHE B 1 216 ? 7.934 19.891 24.984 1 96.5 216 PHE B N 1
ATOM 3949 C CA . PHE B 1 216 ? 6.688 20.047 24.234 1 96.5 216 PHE B CA 1
ATOM 3950 C C . PHE B 1 216 ? 6.859 21.031 23.094 1 96.5 216 PHE B C 1
ATOM 3952 O O . PHE B 1 216 ? 5.879 21.578 22.578 1 96.5 216 PHE B O 1
ATOM 3959 N N . ALA B 1 217 ? 8.172 21.328 22.828 1 97.69 217 ALA B N 1
ATOM 3960 C CA . ALA B 1 217 ? 8.438 22.031 21.578 1 97.69 217 ALA B CA 1
ATOM 3961 C C . ALA B 1 217 ? 8.492 21.062 20.406 1 97.69 217 ALA B C 1
ATOM 3963 O O . ALA B 1 217 ? 9.148 20.016 20.469 1 97.69 217 ALA B O 1
ATOM 3964 N N . PHE B 1 218 ? 7.773 21.375 19.375 1 98.12 218 PHE B N 1
ATOM 3965 C CA . PHE B 1 218 ? 7.734 20.562 18.156 1 98.12 218 PHE B CA 1
ATOM 3966 C C . PHE B 1 218 ? 8.008 21.422 16.938 1 98.12 218 PHE B C 1
ATOM 3968 O O . PHE B 1 218 ? 7.809 22.641 16.969 1 98.12 218 PHE B O 1
ATOM 3975 N N . LYS B 1 219 ? 8.523 20.766 15.883 1 98.44 219 LYS B N 1
ATOM 3976 C CA . LYS B 1 219 ? 8.516 21.453 14.594 1 98.44 219 LYS B CA 1
ATOM 3977 C C . LYS B 1 219 ? 7.094 21.844 14.195 1 98.44 219 LYS B C 1
ATOM 3979 O O . LYS B 1 219 ? 6.188 21 14.211 1 98.44 219 LYS B O 1
ATOM 3984 N N . VAL B 1 220 ? 6.945 23.156 13.906 1 98.38 220 VAL B N 1
ATOM 3985 C CA . VAL B 1 220 ? 5.633 23.594 13.438 1 98.38 220 VAL B CA 1
ATOM 3986 C C . VAL B 1 220 ? 5.293 22.891 12.125 1 98.38 220 VAL B C 1
ATOM 3988 O O . VAL B 1 220 ? 6.027 23 11.148 1 98.38 220 VAL B O 1
ATOM 3991 N N . PRO B 1 221 ? 4.238 22.141 12.078 1 97.88 221 PRO B N 1
ATOM 3992 C CA . PRO B 1 221 ? 3.941 21.375 10.867 1 97.88 221 PRO B CA 1
ATOM 3993 C C . PRO B 1 221 ? 3.453 22.25 9.719 1 97.88 221 PRO B C 1
ATOM 3995 O O . PRO B 1 221 ? 2.943 23.359 9.953 1 97.88 221 PRO B O 1
ATOM 3998 N N . THR B 1 222 ? 3.684 21.766 8.508 1 98.44 222 THR B N 1
ATOM 3999 C CA . THR B 1 222 ? 3.119 22.438 7.336 1 98.44 222 THR B CA 1
ATOM 4000 C C . THR B 1 222 ? 1.594 22.422 7.391 1 98.44 222 THR B C 1
ATOM 4002 O O . THR B 1 222 ? 0.995 21.484 7.906 1 98.44 222 THR B O 1
ATOM 4005 N N . LEU B 1 223 ? 0.993 23.422 6.855 1 98.75 223 LEU B N 1
ATOM 4006 C CA . LEU B 1 223 ? -0.459 23.438 6.719 1 98.75 223 LEU B CA 1
ATOM 4007 C C . LEU B 1 223 ? -0.871 23.188 5.273 1 98.75 223 LEU B C 1
ATOM 4009 O O . LEU B 1 223 ? -2.062 23.078 4.973 1 98.75 223 LEU B O 1
ATOM 4013 N N . ARG B 1 224 ? 0.153 23.078 4.355 1 98.75 224 ARG B N 1
ATOM 4014 C CA . ARG B 1 224 ? -0.19 22.656 3.006 1 98.75 224 ARG B CA 1
ATOM 4015 C C . ARG B 1 224 ? -0.89 21.297 3.023 1 98.75 224 ARG B C 1
ATOM 4017 O O . ARG B 1 224 ? -0.419 20.359 3.668 1 98.75 224 ARG B O 1
ATOM 4024 N N . ASN B 1 225 ? -2.045 21.156 2.332 1 98.75 225 ASN B N 1
ATOM 4025 C CA . ASN B 1 225 ? -2.844 19.938 2.201 1 98.75 225 ASN B CA 1
ATOM 4026 C C . ASN B 1 225 ? -3.41 19.5 3.545 1 98.75 225 ASN B C 1
ATOM 4028 O O . ASN B 1 225 ? -3.711 18.312 3.736 1 98.75 225 ASN B O 1
ATOM 4032 N N . VAL B 1 226 ? -3.541 20.422 4.469 1 98.75 226 VAL B N 1
ATOM 4033 C CA . VAL B 1 226 ? -3.928 20.062 5.828 1 98.75 226 VAL B CA 1
ATOM 4034 C C . VAL B 1 226 ? -5.32 19.422 5.816 1 98.75 226 VAL B C 1
ATOM 4036 O O . VAL B 1 226 ? -5.633 18.594 6.668 1 98.75 226 VAL B O 1
ATOM 4039 N N . GLU B 1 227 ? -6.121 19.75 4.852 1 98.31 227 GLU B N 1
ATOM 4040 C CA . GLU B 1 227 ? -7.438 19.125 4.691 1 98.31 227 GLU B CA 1
ATOM 4041 C C . GLU B 1 227 ? -7.328 17.609 4.578 1 98.31 227 GLU B C 1
ATOM 4043 O O . GLU B 1 227 ? -8.242 16.891 4.98 1 98.31 227 GLU B O 1
ATOM 4048 N N . LEU B 1 228 ? -6.188 17.062 4.113 1 98.56 228 LEU B N 1
ATOM 4049 C CA . LEU B 1 228 ? -6.031 15.656 3.771 1 98.56 228 LEU B CA 1
ATOM 4050 C C . LEU B 1 228 ? -5.32 14.898 4.891 1 98.56 228 LEU B C 1
ATOM 4052 O O . LEU B 1 228 ? -5.191 13.68 4.832 1 98.56 228 LEU B O 1
ATOM 4056 N N . THR B 1 229 ? -4.863 15.586 5.938 1 98.31 229 THR B N 1
ATOM 4057 C CA . THR B 1 229 ? -3.879 14.953 6.805 1 98.31 229 THR B CA 1
ATOM 4058 C C . THR B 1 229 ? -4.469 14.68 8.188 1 98.31 229 THR B C 1
ATOM 4060 O O . THR B 1 229 ? -3.732 14.531 9.164 1 98.31 229 THR B O 1
ATOM 4063 N N . TYR B 1 230 ? -5.75 14.625 8.273 1 98 230 TYR B N 1
ATOM 4064 C CA . TYR B 1 230 ? -6.398 14.242 9.523 1 98 230 TYR B CA 1
ATOM 4065 C C . TYR B 1 230 ? -5.961 12.852 9.961 1 98 230 TYR B C 1
ATOM 4067 O O . TYR B 1 230 ? -5.566 12.023 9.133 1 98 230 TYR B O 1
ATOM 4075 N N . PRO B 1 231 ? -6.039 12.648 11.227 1 97.81 231 PRO B N 1
ATOM 4076 C CA . PRO B 1 231 ? -6.293 13.594 12.32 1 97.81 231 PRO B CA 1
ATOM 4077 C C . PRO B 1 231 ? -5.086 14.477 12.625 1 97.81 231 PRO B C 1
ATOM 4079 O O . PRO B 1 231 ? -4.02 14.297 12.031 1 97.81 231 PRO B O 1
ATOM 4082 N N . TYR B 1 232 ? -5.27 15.445 13.594 1 97.94 232 TYR B N 1
ATOM 4083 C CA . TYR B 1 232 ? -4.309 16.531 13.656 1 97.94 232 TYR B CA 1
ATOM 4084 C C . TYR B 1 232 ? -3.543 16.516 14.969 1 97.94 232 TYR B C 1
ATOM 4086 O O . TYR B 1 232 ? -3.957 15.867 15.93 1 97.94 232 TYR B O 1
ATOM 4094 N N . PHE B 1 233 ? -2.432 17.266 14.969 1 97.69 233 PHE B N 1
ATOM 4095 C CA . PHE B 1 233 ? -1.465 17.422 16.047 1 97.69 233 PHE B CA 1
ATOM 4096 C C . PHE B 1 233 ? -0.519 16.234 16.109 1 97.69 233 PHE B C 1
ATOM 4098 O O . PHE B 1 233 ? -0.712 15.25 15.398 1 97.69 233 PHE B O 1
ATOM 4105 N N . HIS B 1 234 ? 0.549 16.359 16.891 1 96.81 234 HIS B N 1
ATOM 4106 C CA . HIS B 1 234 ? 1.562 15.32 17.016 1 96.81 234 HIS B CA 1
ATOM 4107 C C . HIS B 1 234 ? 0.963 14.031 17.562 1 96.81 234 HIS B C 1
ATOM 4109 O O . HIS B 1 234 ? 1.536 12.953 17.406 1 96.81 234 HIS B O 1
ATOM 4115 N N . ASP B 1 235 ? -0.188 14.172 18.141 1 96.69 235 ASP B N 1
ATOM 4116 C CA . ASP B 1 235 ? -0.764 12.992 18.781 1 96.69 235 ASP B CA 1
ATOM 4117 C C . ASP B 1 235 ? -2.078 12.594 18.109 1 96.69 235 ASP B C 1
ATOM 4119 O O . ASP B 1 235 ? -2.803 11.734 18.625 1 96.69 235 ASP B O 1
ATOM 4123 N N . GLY B 1 236 ? -2.506 13.234 17.047 1 96.62 236 GLY B N 1
ATOM 4124 C CA . GLY B 1 236 ? -3.701 12.875 16.297 1 96.62 236 GLY B CA 1
ATOM 4125 C C . GLY B 1 236 ? -4.98 13.055 17.094 1 96.62 236 GLY B C 1
ATOM 4126 O O . GLY B 1 236 ? -5.988 12.398 16.812 1 96.62 236 GLY B O 1
ATOM 4127 N N . GLU B 1 237 ? -5.047 13.945 18.016 1 96.81 237 GLU B N 1
ATOM 4128 C CA . GLU B 1 237 ? -6.164 13.984 18.953 1 96.81 237 GLU B CA 1
ATOM 4129 C C . GLU B 1 237 ? -7.305 14.844 18.422 1 96.81 237 GLU B C 1
ATOM 4131 O O . GLU B 1 237 ? -8.438 14.758 18.906 1 96.81 237 GLU B O 1
ATOM 4136 N N . ALA B 1 238 ? -7.008 15.758 17.516 1 97.56 238 ALA B N 1
ATOM 4137 C CA . ALA B 1 238 ? -8.078 16.516 16.891 1 97.56 238 ALA B CA 1
ATOM 4138 C C . ALA B 1 238 ? -8.555 15.836 15.609 1 97.56 238 ALA B C 1
ATOM 4140 O O . ALA B 1 238 ? -7.809 15.734 14.633 1 97.56 238 ALA B O 1
ATOM 4141 N N . GLY B 1 239 ? -9.805 15.469 15.562 1 97.12 239 GLY B N 1
ATOM 4142 C CA . GLY B 1 239 ? -10.344 14.703 14.445 1 97.12 239 GLY B CA 1
ATOM 4143 C C . GLY B 1 239 ? -10.734 15.57 13.266 1 97.12 239 GLY B C 1
ATOM 4144 O O . GLY B 1 239 ? -10.852 15.078 12.141 1 97.12 239 GLY B O 1
ATOM 4145 N N . THR B 1 240 ? -10.961 16.828 13.531 1 98.31 240 THR B N 1
ATOM 4146 C CA . THR B 1 240 ? -11.422 17.734 12.484 1 98.31 240 THR B CA 1
ATOM 4147 C C . THR B 1 240 ? -10.609 19.031 12.492 1 98.31 240 THR B C 1
ATOM 4149 O O . THR B 1 240 ? -9.992 19.375 13.5 1 98.31 240 THR B O 1
ATOM 4152 N N . LEU B 1 241 ? -10.664 19.703 11.398 1 98.69 241 LEU B N 1
ATOM 4153 C CA . LEU B 1 241 ? -10.016 21 11.336 1 98.69 241 LEU B CA 1
ATOM 4154 C C . LEU B 1 241 ? -10.695 22 12.281 1 98.69 241 LEU B C 1
ATOM 4156 O O . LEU B 1 241 ? -10.023 22.844 12.883 1 98.69 241 LEU B O 1
ATOM 4160 N N . THR B 1 242 ? -12.016 21.891 12.406 1 98.75 242 THR B N 1
ATOM 4161 C CA . THR B 1 242 ? -12.75 22.734 13.336 1 98.75 242 THR B CA 1
ATOM 4162 C C . THR B 1 242 ? -12.203 22.594 14.75 1 98.75 242 THR B C 1
ATOM 4164 O O . THR B 1 242 ? -11.922 23.594 15.414 1 98.75 242 THR B O 1
ATOM 4167 N N . GLU B 1 243 ? -12.031 21.375 15.164 1 98.38 243 GLU B N 1
ATOM 4168 C CA . GLU B 1 243 ? -11.484 21.109 16.484 1 98.38 243 GLU B CA 1
ATOM 4169 C C . GLU B 1 243 ? -10.047 21.625 16.609 1 98.38 243 GLU B C 1
ATOM 4171 O O . GLU B 1 243 ? -9.672 22.203 17.625 1 98.38 243 GLU B O 1
ATOM 4176 N N . ALA B 1 244 ? -9.258 21.406 15.594 1 98.56 244 ALA B N 1
ATOM 4177 C CA . ALA B 1 244 ? -7.855 21.812 15.609 1 98.56 244 ALA B CA 1
ATOM 4178 C C . ALA B 1 244 ? -7.734 23.328 15.719 1 98.56 244 ALA B C 1
ATOM 4180 O O . ALA B 1 244 ? -6.926 23.844 16.5 1 98.56 244 ALA B O 1
ATOM 4181 N N . VAL B 1 245 ? -8.539 24.062 14.93 1 98.69 245 VAL B N 1
ATOM 4182 C CA . VAL B 1 245 ? -8.516 25.516 14.945 1 98.69 245 VAL B CA 1
ATOM 4183 C C . VAL B 1 245 ? -8.938 26.016 16.312 1 98.69 245 VAL B C 1
ATOM 4185 O O . VAL B 1 245 ? -8.344 26.969 16.844 1 98.69 245 VAL B O 1
ATOM 4188 N N . ASP B 1 246 ? -9.922 25.438 16.875 1 98.38 246 ASP B N 1
ATOM 4189 C CA . ASP B 1 246 ? -10.375 25.812 18.219 1 98.38 246 ASP B CA 1
ATOM 4190 C C . ASP B 1 246 ? -9.258 25.625 19.25 1 98.38 246 ASP B C 1
ATOM 4192 O O . ASP B 1 246 ? -8.977 26.531 20.031 1 98.38 246 ASP B O 1
ATOM 4196 N N . VAL B 1 247 ? -8.648 24.469 19.234 1 97.94 247 VAL B N 1
ATOM 4197 C CA . VAL B 1 247 ? -7.586 24.141 20.188 1 97.94 247 VAL B CA 1
ATOM 4198 C C . VAL B 1 247 ? -6.41 25.109 19.984 1 97.94 247 VAL B C 1
ATOM 4200 O O . VAL B 1 247 ? -5.898 25.672 20.953 1 97.94 247 VAL B O 1
ATOM 4203 N N . MET B 1 248 ? -6 25.375 18.781 1 98.06 248 MET B N 1
ATOM 4204 C CA . MET B 1 248 ? -4.863 26.25 18.5 1 98.06 248 MET B CA 1
ATOM 4205 C C . MET B 1 248 ? -5.164 27.688 18.906 1 98.06 248 MET B C 1
ATOM 4207 O O . MET B 1 248 ? -4.289 28.375 19.422 1 98.06 248 MET B O 1
ATOM 4211 N N . GLY B 1 249 ? -6.352 28.141 18.578 1 97.88 249 GLY B N 1
ATOM 4212 C CA . GLY B 1 249 ? -6.746 29.469 19.016 1 97.88 249 GLY B CA 1
ATOM 4213 C C . GLY B 1 249 ? -6.625 29.656 20.516 1 97.88 249 GLY B C 1
ATOM 4214 O O . GLY B 1 249 ? -6 30.609 20.984 1 97.88 249 GLY B O 1
ATOM 4215 N N . ARG B 1 250 ? -7.121 28.703 21.234 1 97.25 250 ARG B N 1
ATOM 4216 C CA . ARG B 1 250 ? -7.145 28.797 22.688 1 97.25 250 ARG B CA 1
ATOM 4217 C C . ARG B 1 250 ? -5.742 28.625 23.266 1 97.25 250 ARG B C 1
ATOM 4219 O O . ARG B 1 250 ? -5.266 29.484 24.016 1 97.25 250 ARG B O 1
ATOM 4226 N N . LEU B 1 251 ? -5.102 27.562 22.875 1 97.25 251 LEU B N 1
ATOM 4227 C CA . LEU B 1 251 ? -3.893 27.141 23.578 1 97.25 251 LEU B CA 1
ATOM 4228 C C . LEU B 1 251 ? -2.682 27.938 23.094 1 97.25 251 LEU B C 1
ATOM 4230 O O . LEU B 1 251 ? -1.734 28.156 23.844 1 97.25 251 LEU B O 1
ATOM 4234 N N . GLN B 1 252 ? -2.676 28.359 21.828 1 97.38 252 GLN B N 1
ATOM 4235 C CA . GLN B 1 252 ? -1.486 28.984 21.266 1 97.38 252 GLN B CA 1
ATOM 4236 C C . GLN B 1 252 ? -1.634 30.5 21.219 1 97.38 252 GLN B C 1
ATOM 4238 O O . GLN B 1 252 ? -0.64 31.234 21.281 1 97.38 252 GLN B O 1
ATOM 4243 N N . LEU B 1 253 ? -2.887 31 21.125 1 96.75 253 LEU B N 1
ATOM 4244 C CA . LEU B 1 253 ? -3.086 32.438 20.875 1 96.75 253 LEU B CA 1
ATOM 4245 C C . LEU B 1 253 ? -3.896 33.062 22 1 96.75 253 LEU B C 1
ATOM 4247 O O . LEU B 1 253 ? -3.969 34.281 22.094 1 96.75 253 LEU B O 1
ATOM 4251 N N . GLY B 1 254 ? -4.512 32.25 22.859 1 96.38 254 GLY B N 1
ATOM 4252 C CA . GLY B 1 254 ? -5.398 32.781 23.875 1 96.38 254 GLY B CA 1
ATOM 4253 C C . GLY B 1 254 ? -6.66 33.406 23.297 1 96.38 254 GLY B C 1
ATOM 4254 O O . GLY B 1 254 ? -7.215 34.344 23.875 1 96.38 254 GLY B O 1
ATOM 4255 N N . ALA B 1 255 ? -7.004 32.938 22.188 1 95.75 255 ALA B N 1
ATOM 4256 C CA . ALA B 1 255 ? -8.156 33.469 21.469 1 95.75 255 ALA B CA 1
ATOM 4257 C C . ALA B 1 255 ? -9.281 32.438 21.391 1 95.75 255 ALA B C 1
ATOM 4259 O O . ALA B 1 255 ? -9.023 31.25 21.219 1 95.75 255 ALA B O 1
ATOM 4260 N N . LYS B 1 256 ? -10.477 32.906 21.516 1 96.5 256 LYS B N 1
ATOM 4261 C CA . LYS B 1 256 ? -11.672 32.125 21.25 1 96.5 256 LYS B CA 1
ATOM 4262 C C . LYS B 1 256 ? -12.414 32.625 20.031 1 96.5 256 LYS B C 1
ATOM 4264 O O . LYS B 1 256 ? -13.031 33.688 20.062 1 96.5 256 LYS B O 1
ATOM 4269 N N . PHE B 1 257 ? -12.422 31.859 19.016 1 98.12 257 PHE B N 1
ATOM 4270 C CA . PHE B 1 257 ? -13.078 32.25 17.781 1 98.12 257 PHE B CA 1
ATOM 4271 C C . PHE B 1 257 ? -14.57 31.906 17.828 1 98.12 257 PHE B C 1
ATOM 4273 O O . PHE B 1 257 ? -14.961 30.875 18.391 1 98.12 257 PHE B O 1
ATOM 4280 N N . THR B 1 258 ? -15.414 32.781 17.234 1 98.56 258 THR B N 1
ATOM 4281 C CA . THR B 1 258 ? -16.812 32.406 17.016 1 98.56 258 THR B CA 1
ATOM 4282 C C . THR B 1 258 ? -16.922 31.266 16.016 1 98.56 258 THR B C 1
ATOM 4284 O O . THR B 1 258 ? -15.945 30.938 15.328 1 98.56 258 THR B O 1
ATOM 4287 N N . ASP B 1 259 ? -18.078 30.672 16.016 1 98.44 259 ASP B N 1
ATOM 4288 C CA . ASP B 1 259 ? -18.297 29.594 15.055 1 98.44 259 ASP B CA 1
ATOM 4289 C C . ASP B 1 259 ? -18.047 30.078 13.625 1 98.44 259 ASP B C 1
ATOM 4291 O O . ASP B 1 259 ? -17.5 29.344 12.805 1 98.44 259 ASP B O 1
ATOM 4295 N N . GLU B 1 260 ? -18.484 31.25 13.352 1 98.62 260 GLU B N 1
ATOM 4296 C CA . GLU B 1 260 ? -18.297 31.828 12.023 1 98.62 260 GLU B CA 1
ATOM 4297 C C . GLU B 1 260 ? -16.812 32.062 11.719 1 98.62 260 GLU B C 1
ATOM 4299 O O . GLU B 1 260 ? -16.344 31.719 10.625 1 98.62 260 GLU B O 1
ATOM 4304 N N . GLN B 1 261 ? -16.109 32.625 12.688 1 98.69 261 GLN B N 1
ATOM 4305 C CA . GLN B 1 261 ? -14.68 32.875 12.516 1 98.69 261 GLN B CA 1
ATOM 4306 C C . GLN B 1 261 ? -13.93 31.547 12.312 1 98.69 261 GLN B C 1
ATOM 4308 O O . GLN B 1 261 ? -13.07 31.453 11.43 1 98.69 261 GLN B O 1
ATOM 4313 N N . ASN B 1 262 ? -14.258 30.562 13.133 1 98.81 262 ASN B N 1
ATOM 4314 C CA . ASN B 1 262 ? -13.656 29.234 12.992 1 98.81 262 ASN B CA 1
ATOM 4315 C C . ASN B 1 262 ? -13.906 28.656 11.609 1 98.81 262 ASN B C 1
ATOM 4317 O O . ASN B 1 262 ? -12.984 28.188 10.945 1 98.81 262 ASN B O 1
ATOM 4321 N N . ALA B 1 263 ? -15.117 28.734 11.164 1 98.75 263 ALA B N 1
ATOM 4322 C CA . ALA B 1 263 ? -15.492 28.203 9.859 1 98.75 263 ALA B CA 1
ATOM 4323 C C . ALA B 1 263 ? -14.727 28.906 8.742 1 98.75 263 ALA B C 1
ATOM 4325 O O . ALA B 1 263 ? -14.359 28.297 7.742 1 98.75 263 ALA B O 1
ATOM 4326 N N . GLN B 1 264 ? -14.508 30.188 8.875 1 98.88 264 GLN B N 1
ATOM 4327 C CA . GLN B 1 264 ? -13.75 30.953 7.891 1 98.88 264 GLN B CA 1
ATOM 4328 C C . GLN B 1 264 ? -12.289 30.5 7.859 1 98.88 264 GLN B C 1
ATOM 4330 O O . GLN B 1 264 ? -11.703 30.359 6.785 1 98.88 264 GLN B O 1
ATOM 4335 N N . ILE B 1 265 ? -11.695 30.281 9.016 1 98.88 265 ILE B N 1
ATOM 4336 C CA . ILE B 1 265 ? -10.32 29.797 9.078 1 98.88 265 ILE B CA 1
ATOM 4337 C C . ILE B 1 265 ? -10.219 28.406 8.461 1 98.88 265 ILE B C 1
ATOM 4339 O O . ILE B 1 265 ? -9.305 28.125 7.684 1 98.88 265 ILE B O 1
ATOM 4343 N N . VAL B 1 266 ? -11.156 27.562 8.805 1 98.88 266 VAL B N 1
ATOM 4344 C CA . VAL B 1 266 ? -11.188 26.219 8.242 1 98.88 266 VAL B CA 1
ATOM 4345 C C . VAL B 1 266 ? -11.305 26.297 6.719 1 98.88 266 VAL B C 1
ATOM 4347 O O . VAL B 1 266 ? -10.625 25.562 6 1 98.88 266 VAL B O 1
ATOM 4350 N N . ALA B 1 267 ? -12.148 27.188 6.219 1 98.81 267 ALA B N 1
ATOM 4351 C CA . ALA B 1 267 ? -12.289 27.375 4.777 1 98.81 267 ALA B CA 1
ATOM 4352 C C . ALA B 1 267 ? -10.953 27.781 4.145 1 98.81 267 ALA B C 1
ATOM 4354 O O . ALA B 1 267 ? -10.586 27.266 3.086 1 98.81 267 ALA B O 1
ATOM 4355 N N . PHE B 1 268 ? -10.281 28.672 4.766 1 98.81 268 PHE B N 1
ATOM 4356 C CA . PHE B 1 268 ? -8.969 29.078 4.281 1 98.81 268 PHE B CA 1
ATOM 4357 C C . PHE B 1 268 ? -8.008 27.906 4.254 1 98.81 268 PHE B C 1
ATOM 4359 O O . PHE B 1 268 ? -7.32 27.672 3.256 1 98.81 268 PHE B O 1
ATOM 4366 N N . LEU B 1 269 ? -7.949 27.109 5.367 1 98.88 269 LEU B N 1
ATOM 4367 C CA . LEU B 1 269 ? -7.043 25.969 5.469 1 98.88 269 LEU B CA 1
ATOM 4368 C C . LEU B 1 269 ? -7.293 24.969 4.336 1 98.88 269 LEU B C 1
ATOM 4370 O O . LEU B 1 269 ? -6.352 24.375 3.805 1 98.88 269 LEU B O 1
ATOM 4374 N N . LYS B 1 270 ? -8.5 24.828 3.928 1 98.56 270 LYS B N 1
ATOM 4375 C CA . LYS B 1 270 ? -8.844 23.906 2.85 1 98.56 270 LYS B CA 1
ATOM 4376 C C . LYS B 1 270 ? -8.359 24.422 1.501 1 98.56 270 LYS B C 1
ATOM 4378 O O . LYS B 1 270 ? -8.148 23.656 0.567 1 98.56 270 LYS B O 1
ATOM 4383 N N . SER B 1 271 ? -8.195 25.75 1.329 1 98.75 271 SER B N 1
ATOM 4384 C CA . SER B 1 271 ? -7.691 26.328 0.089 1 98.75 271 SER B CA 1
ATOM 4385 C C . SER B 1 271 ? -6.211 26.031 -0.104 1 98.75 271 SER B C 1
ATOM 4387 O O . SER B 1 271 ? -5.66 26.25 -1.184 1 98.75 271 SER B O 1
ATOM 4389 N N . LEU B 1 272 ? -5.57 25.438 0.921 1 98.75 272 LEU B N 1
ATOM 4390 C CA . LEU B 1 272 ? -4.133 25.172 0.894 1 98.75 272 LEU B CA 1
ATOM 4391 C C . LEU B 1 272 ? -3.836 23.844 0.228 1 98.75 272 LEU B C 1
ATOM 4393 O O . LEU B 1 272 ? -2.672 23.469 0.072 1 98.75 272 LEU B O 1
ATOM 4397 N N . THR B 1 273 ? -4.824 23.078 -0.2 1 98.69 273 THR B N 1
ATOM 4398 C CA . THR B 1 273 ? -4.629 21.812 -0.896 1 98.69 273 THR B CA 1
ATOM 4399 C C . THR B 1 273 ? -4.184 22.047 -2.336 1 98.69 273 THR B C 1
ATOM 4401 O O . THR B 1 273 ? -4.891 22.688 -3.111 1 98.69 273 THR B O 1
ATOM 4404 N N . GLY B 1 274 ? -2.986 21.594 -2.652 1 98.56 274 GLY B N 1
ATOM 4405 C CA . GLY B 1 274 ? -2.445 21.766 -3.992 1 98.56 274 GLY B CA 1
ATOM 4406 C C . GLY B 1 274 ? -2.65 20.547 -4.879 1 98.56 274 GLY B C 1
ATOM 4407 O O . GLY B 1 274 ? -3.371 19.625 -4.508 1 98.56 274 GLY B O 1
ATOM 4408 N N . ASP B 1 275 ? -2.09 20.672 -6.121 1 98.38 275 ASP B N 1
ATOM 4409 C CA . ASP B 1 275 ? -2.08 19.516 -7.008 1 98.38 275 ASP B CA 1
ATOM 4410 C C . ASP B 1 275 ? -1.253 18.375 -6.414 1 98.38 275 ASP B C 1
ATOM 4412 O O . ASP B 1 275 ? -0.057 18.531 -6.164 1 98.38 275 ASP B O 1
ATOM 4416 N N . GLN B 1 276 ? -1.941 17.219 -6.191 1 98.44 276 GLN B N 1
ATOM 4417 C CA . GLN B 1 276 ? -1.233 16.078 -5.637 1 98.44 276 GLN B CA 1
ATOM 4418 C C . GLN B 1 276 ? -0.302 15.453 -6.672 1 98.44 276 GLN B C 1
ATOM 4420 O O . GLN B 1 276 ? -0.564 15.523 -7.875 1 98.44 276 GLN B O 1
ATOM 4425 N N . PRO B 1 277 ? 0.794 14.828 -6.199 1 97.81 277 PRO B N 1
ATOM 4426 C CA . PRO B 1 277 ? 1.69 14.188 -7.164 1 97.81 277 PRO B CA 1
ATOM 4427 C C . PRO B 1 277 ? 1.008 13.07 -7.953 1 97.81 277 PRO B C 1
ATOM 4429 O O . PRO B 1 277 ? 0.197 12.32 -7.398 1 97.81 277 PRO B O 1
ATOM 4432 N N . ALA B 1 278 ? 1.278 13.07 -9.242 1 97.5 278 ALA B N 1
ATOM 4433 C CA . ALA B 1 278 ? 0.792 12.008 -10.125 1 97.5 278 ALA B CA 1
ATOM 4434 C C . ALA B 1 278 ? 1.951 11.211 -10.711 1 97.5 278 ALA B C 1
ATOM 4436 O O . ALA B 1 278 ? 2.84 11.773 -11.352 1 97.5 278 ALA B O 1
ATOM 4437 N N . PHE B 1 279 ? 1.997 9.93 -10.477 1 97.94 279 PHE B N 1
ATOM 4438 C CA . PHE B 1 279 ? 3.037 9.055 -11 1 97.94 279 PHE B CA 1
ATOM 4439 C C . PHE B 1 279 ? 2.531 7.617 -11.102 1 97.94 279 PHE B C 1
ATOM 4441 O O . PHE B 1 279 ? 1.57 7.242 -10.422 1 97.94 279 PHE B O 1
ATOM 4448 N N . THR B 1 280 ? 3.145 6.844 -11.945 1 98.38 280 THR B N 1
ATOM 4449 C CA . THR B 1 280 ? 2.801 5.438 -12.125 1 98.38 280 THR B CA 1
ATOM 4450 C C . THR B 1 280 ? 3.24 4.617 -10.914 1 98.38 280 THR B C 1
ATOM 4452 O O . THR B 1 280 ? 4.34 4.809 -10.391 1 98.38 280 THR B O 1
ATOM 4455 N N . LEU B 1 281 ? 2.357 3.684 -10.406 1 98.69 281 LEU B N 1
ATOM 4456 C CA . LEU B 1 281 ? 2.75 2.732 -9.367 1 98.69 281 LEU B CA 1
ATOM 4457 C C . LEU B 1 281 ? 3.996 1.959 -9.789 1 98.69 281 LEU B C 1
ATOM 4459 O O . LEU B 1 281 ? 4.055 1.419 -10.891 1 98.69 281 LEU B O 1
ATOM 4463 N N . PRO B 1 282 ? 5.004 1.925 -8.914 1 98.75 282 PRO B N 1
ATOM 4464 C CA . PRO B 1 282 ? 6.23 1.25 -9.344 1 98.75 282 PRO B CA 1
ATOM 4465 C C . PRO B 1 282 ? 6.09 -0.27 -9.375 1 98.75 282 PRO B C 1
ATOM 4467 O O . PRO B 1 282 ? 5.352 -0.842 -8.57 1 98.75 282 PRO B O 1
ATOM 4470 N N . LEU B 1 283 ? 6.73 -0.864 -10.312 1 98.44 283 LEU B N 1
ATOM 4471 C CA . LEU B 1 283 ? 6.957 -2.305 -10.312 1 98.44 283 LEU B CA 1
ATOM 4472 C C . LEU B 1 283 ? 8.289 -2.646 -9.656 1 98.44 283 LEU B C 1
ATOM 4474 O O . LEU B 1 283 ? 9.344 -2.178 -10.102 1 98.44 283 LEU B O 1
ATOM 4478 N N . LEU B 1 284 ? 8.266 -3.414 -8.641 1 98.75 284 LEU B N 1
ATOM 4479 C CA . LEU B 1 284 ? 9.477 -3.74 -7.891 1 98.75 284 LEU B CA 1
ATOM 4480 C C . LEU B 1 284 ? 10.188 -4.938 -8.508 1 98.75 284 LEU B C 1
ATOM 4482 O O . LEU B 1 284 ? 9.547 -5.895 -8.945 1 98.75 284 LEU B O 1
ATOM 4486 N N . PRO B 1 285 ? 11.508 -4.852 -8.57 1 98.12 285 PRO B N 1
ATOM 4487 C CA . PRO B 1 285 ? 12.195 -6.039 -9.078 1 98.12 285 PRO B CA 1
ATOM 4488 C C . PRO B 1 285 ? 11.977 -7.27 -8.203 1 98.12 285 PRO B C 1
ATOM 4490 O O . PRO B 1 285 ? 11.953 -7.164 -6.977 1 98.12 285 PRO B O 1
ATOM 4493 N N . PRO B 1 286 ? 11.812 -8.383 -8.844 1 97.88 286 PRO B N 1
ATOM 4494 C CA . PRO B 1 286 ? 11.523 -9.586 -8.062 1 97.88 286 PRO B CA 1
ATOM 4495 C C . PRO B 1 286 ? 12.711 -10.047 -7.227 1 97.88 286 PRO B C 1
ATOM 4497 O O . PRO B 1 286 ? 13.859 -9.828 -7.605 1 97.88 286 PRO B O 1
ATOM 4500 N N . SER B 1 287 ? 12.383 -10.688 -6.121 1 98 287 SER B N 1
ATOM 4501 C CA . SER B 1 287 ? 13.391 -11.391 -5.332 1 98 287 SER B CA 1
ATOM 4502 C C . SER B 1 287 ? 14.016 -12.539 -6.121 1 98 287 SER B C 1
ATOM 4504 O O . SER B 1 287 ? 13.422 -13.023 -7.09 1 98 287 SER B O 1
ATOM 4506 N N . SER B 1 288 ? 15.211 -12.914 -5.777 1 97.31 288 SER B N 1
ATOM 4507 C CA . SER B 1 288 ? 15.859 -14.117 -6.285 1 97.31 288 SER B CA 1
ATOM 4508 C C . SER B 1 288 ? 15.773 -15.266 -5.281 1 97.31 288 SER B C 1
ATOM 4510 O O . SER B 1 288 ? 15.273 -15.086 -4.168 1 97.31 288 SER B O 1
ATOM 4512 N N . ASP B 1 289 ? 16.219 -16.406 -5.691 1 97.06 289 ASP B N 1
ATOM 4513 C CA . ASP B 1 289 ? 16.203 -17.578 -4.805 1 97.06 289 ASP B CA 1
ATOM 4514 C C . ASP B 1 289 ? 17.109 -17.344 -3.596 1 97.06 289 ASP B C 1
ATOM 4516 O O . ASP B 1 289 ? 17.016 -18.062 -2.602 1 97.06 289 ASP B O 1
ATOM 4520 N N . LYS B 1 290 ? 17.984 -16.406 -3.67 1 96.88 290 LYS B N 1
ATOM 4521 C CA . LYS B 1 290 ? 18.938 -16.125 -2.596 1 96.88 290 LYS B CA 1
ATOM 4522 C C . LYS B 1 290 ? 18.391 -15.062 -1.639 1 96.88 290 LYS B C 1
ATOM 4524 O O . LYS B 1 290 ? 18.969 -14.812 -0.581 1 96.88 290 LYS B O 1
ATOM 4529 N N . THR B 1 291 ? 17.281 -14.406 -2.012 1 98.06 291 THR B N 1
ATOM 4530 C CA . THR B 1 291 ? 16.703 -13.359 -1.175 1 98.06 291 THR B CA 1
ATOM 4531 C C . THR B 1 291 ? 16.047 -13.961 0.066 1 98.06 291 THR B C 1
ATOM 4533 O O . THR B 1 291 ? 15.188 -14.836 -0.043 1 98.06 291 THR B O 1
ATOM 4536 N N . PRO B 1 292 ? 16.516 -13.547 1.242 1 96.19 292 PRO B N 1
ATOM 4537 C CA . PRO B 1 292 ? 15.852 -14.07 2.443 1 96.19 292 PRO B CA 1
ATOM 4538 C C . PRO B 1 292 ? 14.359 -13.758 2.482 1 96.19 292 PRO B C 1
ATOM 4540 O O . PRO B 1 292 ? 13.953 -12.633 2.162 1 96.19 292 PRO B O 1
ATOM 4543 N N . PRO B 1 293 ? 13.555 -14.727 2.795 1 95.69 293 PRO B N 1
ATOM 4544 C CA . PRO B 1 293 ? 12.117 -14.453 2.9 1 95.69 293 PRO B CA 1
ATOM 4545 C C . PRO B 1 293 ? 11.766 -13.609 4.129 1 95.69 293 PRO B C 1
ATOM 4547 O O . PRO B 1 293 ? 12.445 -13.703 5.156 1 95.69 293 PRO B O 1
ATOM 4550 N N . PRO B 1 294 ? 10.703 -12.812 4.008 1 96.25 294 PRO B N 1
ATOM 4551 C CA . PRO B 1 294 ? 10.234 -12.094 5.191 1 96.25 294 PRO B CA 1
ATOM 4552 C C . PRO B 1 294 ? 9.797 -13.023 6.316 1 96.25 294 PRO B C 1
ATOM 4554 O O . PRO B 1 294 ? 9.477 -14.195 6.066 1 96.25 294 PRO B O 1
ATOM 4557 N N . LYS B 1 295 ? 9.797 -12.492 7.508 1 94.19 295 LYS B N 1
ATOM 4558 C CA . LYS B 1 295 ? 9.414 -13.242 8.703 1 94.19 295 LYS B CA 1
ATOM 4559 C C . LYS B 1 295 ? 8.367 -12.477 9.516 1 94.19 295 LYS B C 1
ATOM 4561 O O . LYS B 1 295 ? 8.648 -12.016 10.617 1 94.19 295 LYS B O 1
ATOM 4566 N N . PRO B 1 296 ? 7.191 -12.438 9.031 1 96.62 296 PRO B N 1
ATOM 4567 C CA . PRO B 1 296 ? 6.168 -11.609 9.672 1 96.62 296 PRO B CA 1
ATOM 4568 C C . PRO B 1 296 ? 5.711 -12.172 11.016 1 96.62 296 PRO B C 1
ATOM 4570 O O . PRO B 1 296 ? 5.277 -11.414 11.891 1 96.62 296 PRO B O 1
ATOM 4573 N N . PHE B 1 297 ? 5.824 -13.453 11.258 1 95.31 297 PHE B N 1
ATOM 4574 C CA . PHE B 1 297 ? 5.191 -14.055 12.43 1 95.31 297 PHE B CA 1
ATOM 4575 C C . PHE B 1 297 ? 6.238 -14.641 13.375 1 95.31 297 PHE B C 1
ATOM 4577 O O . PHE B 1 297 ? 5.91 -15.422 14.258 1 95.31 297 PHE B O 1
ATOM 4584 N N . GLU B 1 298 ? 7.434 -14.43 13.148 1 90.56 298 GLU B N 1
ATOM 4585 C CA . GLU B 1 298 ? 8.5 -14.852 14.047 1 90.56 298 GLU B CA 1
ATOM 4586 C C . GLU B 1 298 ? 8.922 -13.719 14.977 1 90.56 298 GLU B C 1
ATOM 4588 O O . GLU B 1 298 ? 8.781 -12.539 14.633 1 90.56 298 GLU B O 1
#

Solvent-accessible surface area (backbone atoms only — not comparable to full-atom values): 30048 Å² total; per-residue (Å²): 126,84,85,76,59,64,66,37,18,53,54,8,46,38,57,35,63,33,19,70,50,11,35,42,30,72,45,27,58,36,62,43,32,19,75,37,40,55,11,13,44,56,40,40,37,41,78,17,46,83,55,29,77,45,64,38,29,57,64,52,48,58,44,45,70,62,31,67,40,28,71,55,41,42,78,18,69,40,60,38,57,42,55,51,48,48,32,43,30,65,56,36,26,39,29,42,61,65,59,38,29,54,40,46,63,34,14,65,54,48,33,53,50,38,23,72,58,71,72,39,67,77,67,42,57,71,59,52,18,44,19,33,29,45,26,42,58,65,33,45,50,56,77,12,35,47,53,39,31,74,72,64,38,70,78,52,42,53,73,53,24,50,53,8,45,52,47,38,54,74,65,45,55,42,78,63,38,37,71,97,41,26,9,22,75,43,73,43,58,62,31,66,65,34,80,64,89,69,88,44,81,68,43,30,24,17,78,69,70,70,39,74,91,32,49,38,16,25,42,30,61,53,41,60,33,45,72,41,42,38,28,34,67,67,52,19,76,27,73,35,62,65,52,41,52,51,50,44,30,37,21,58,59,64,35,84,70,51,73,66,54,43,51,18,35,46,43,25,44,49,32,34,38,33,48,71,74,82,52,62,56,55,71,51,67,57,74,40,89,74,30,74,73,61,49,60,88,110,126,85,86,76,59,63,66,36,17,54,55,7,46,40,58,35,62,34,19,70,50,11,34,44,30,72,44,29,58,36,61,41,32,19,73,34,40,56,12,12,44,56,39,40,38,43,76,17,48,84,55,29,77,45,65,38,28,57,66,52,48,58,45,45,68,64,30,66,40,27,70,54,41,43,77,18,68,39,60,38,58,42,54,51,49,48,33,44,31,66,55,37,26,38,28,40,62,65,58,36,29,52,38,46,64,35,13,64,53,48,32,54,48,38,22,70,57,71,74,40,68,76,67,42,56,69,59,52,18,45,19,33,28,44,26,40,59,66,32,45,50,56,77,10,36,47,53,40,31,75,73,64,39,71,77,52,41,54,72,52,24,50,52,8,46,51,48,38,52,74,65,46,56,41,79,62,38,36,74,95,43,27,9,24,77,46,72,42,58,62,31,67,66,33,79,64,90,69,88,45,81,69,44,30,25,18,78,69,70,71,38,73,90,31,50,39,16,24,42,31,60,53,41,60,34,44,71,42,42,38,28,34,68,66,51,19,76,26,73,37,63,65,52,40,51,51,51,44,30,36,21,58,58,65,37,84,72,50,72,66,54,45,51,17,35,44,44,25,43,50,31,35,38,31,46,71,74,82,53,62,58,54,73,50,67,58,73,40,88,75,30,76,74,60,48,59,88,110

Sequence (596 aa):
MKEINLAKAELGKKLFFDPRLSKSGFISCNSCHNLSMGGTDNLKTSIGHKWQQGPINAPTVLNSSLNFVQFWDGRAETLKDQAGGPIANPGEMAFTHDLAQDVLVSIPGYITEFKQVFGDDKVNIDRVTDAIAEFEKTLVTPNSRFDQFLMGDKDAMTADEQAGYKLFQDSGCISCHYGEAMGGSSFQKMGVMEEYKAKSPAEGRMAVTGKDEDRFAFKVPTLRNVELTYPYFHDGEAGTLTEAVDVMGRLQLGAKFTDEQNAQIVAFLKSLTGDQPAFTLPLLPPSSDKTPPPKPFEMKEINLAKAELGKKLFFDPRLSKSGFISCNSCHNLSMGGTDNLKTSIGHKWQQGPINAPTVLNSSLNFVQFWDGRAETLKDQAGGPIANPGEMAFTHDLAQDVLVSIPGYITEFKQVFGDDKVNIDRVTDAIAEFEKTLVTPNSRFDQFLMGDKDAMTADEQAGYKLFQDSGCISCHYGEAMGGSSFQKMGVMEEYKAKSPAEGRMAVTGKDEDRFAFKVPTLRNVELTYPYFHDGEAGTLTEAVDVMGRLQLGAKFTDEQNAQIVAFLKSLTGDQPAFTLPLLPPSSDKTPPPKPFE